Protein AF-A0A8T1IF94-F1 (afdb_monomer_lite)

Sequence (450 aa):
MHVVNEWLVRVGLDAKKDSGRGVLQDPMRNGVLLCALLTQKLKSTPFSYFKSPRTLTEMRENISKAFERLGEHVPPCYLTSSAEQSVLIGDRQIAYGILWHLWQASHALERATQSAESSSVGIHETRRAEAAELGGKLSARVQPSPLQLDIPAIALAGQGKLAIKDDNVTTYQVKLHDSFARRLAWSENDLTGDDDDDDDVFPVPTAPFSSPVYSDDVDIIPTKTHVMHQIGDDLLPTCSWKRDSVDSSSDSIGSSSFNQNIPSRVAIGELSVVTPIADCTDSVEIAEQNRGGDLGVSSTTIKLPAQTQPNAMLSPERVDEVLVWLKRLSLHLKNPSAFHDSNAKLTEFQSGVLLCCIIEKVELMRSIPGITRPTGKQPLSKASALHNITKALNILQQKKTMPLHLLRRATAIYAGNRDVILQLLLQIRKAYGHHLRTPRRPKQHLTSAA

Structure (mmCIF, N/CA/C/O backbone):
data_AF-A0A8T1IF94-F1
#
_entry.id   AF-A0A8T1IF94-F1
#
loop_
_atom_site.group_PDB
_atom_site.id
_atom_site.type_symbol
_atom_site.label_atom_id
_atom_site.label_alt_id
_atom_site.label_comp_id
_atom_site.label_asym_id
_atom_site.label_entity_id
_atom_site.label_seq_id
_atom_site.pdbx_PDB_ins_code
_atom_site.Cartn_x
_atom_site.Cartn_y
_atom_site.Cartn_z
_atom_site.occupancy
_atom_site.B_iso_or_equiv
_atom_site.auth_seq_id
_atom_site.auth_comp_id
_atom_site.auth_asym_id
_atom_site.auth_atom_id
_atom_site.pdbx_PDB_model_num
ATOM 1 N N . MET A 1 1 ? -14.272 7.108 6.315 1.00 80.94 1 MET A N 1
ATOM 2 C CA . MET A 1 1 ? -13.686 8.422 6.671 1.00 80.94 1 MET A CA 1
ATOM 3 C C . MET A 1 1 ? -14.725 9.537 6.749 1.00 80.94 1 MET A C 1
ATOM 5 O O . MET A 1 1 ? -14.672 10.281 7.713 1.00 80.94 1 MET A O 1
ATOM 9 N N . HIS A 1 2 ? -15.673 9.652 5.806 1.00 91.25 2 HIS A N 1
ATOM 10 C CA . HIS A 1 2 ? -16.661 10.748 5.794 1.00 91.25 2 HIS A CA 1
ATOM 11 C C . HIS A 1 2 ? -17.445 10.906 7.112 1.00 91.25 2 HIS A C 1
ATOM 13 O O . HIS A 1 2 ? -17.424 11.983 7.692 1.00 91.25 2 HIS A O 1
ATOM 19 N N . VAL A 1 3 ? -17.993 9.808 7.648 1.00 95.25 3 VAL A N 1
ATOM 20 C CA . VAL A 1 3 ? -18.747 9.795 8.920 1.00 95.25 3 VAL A CA 1
ATOM 21 C C . VAL A 1 3 ? -17.945 10.362 10.099 1.00 95.25 3 VAL A C 1
ATOM 23 O O . VAL A 1 3 ? -18.474 11.130 10.895 1.00 95.25 3 VAL A O 1
ATOM 26 N N . VAL A 1 4 ? -16.655 10.021 10.196 1.00 95.94 4 VAL A N 1
ATOM 27 C CA . VAL A 1 4 ? -15.776 10.520 11.267 1.00 95.94 4 VAL A CA 1
ATOM 28 C C . VAL A 1 4 ? -15.567 12.025 11.125 1.00 95.94 4 VAL A C 1
ATOM 30 O O . VAL A 1 4 ? -15.645 12.739 12.113 1.00 95.94 4 VAL A O 1
ATOM 33 N N . ASN A 1 5 ? -15.359 12.523 9.905 1.00 94.88 5 ASN A N 1
ATOM 34 C CA . ASN A 1 5 ? -15.172 13.955 9.672 1.00 94.88 5 ASN A CA 1
ATOM 35 C C . ASN A 1 5 ? -16.431 14.764 9.989 1.00 94.88 5 ASN A C 1
ATOM 37 O O . ASN A 1 5 ? -16.333 15.808 10.622 1.00 94.88 5 ASN A O 1
ATOM 41 N N . GLU A 1 6 ? -17.611 14.279 9.603 1.00 95.44 6 GLU A N 1
ATOM 42 C CA . GLU A 1 6 ? -18.863 14.932 9.994 1.00 95.44 6 GLU A CA 1
ATOM 43 C C . GLU A 1 6 ? -19.046 14.958 11.510 1.00 95.44 6 GLU A C 1
ATOM 45 O O . GLU A 1 6 ? -19.453 15.973 12.068 1.00 95.44 6 GLU A O 1
ATOM 50 N N . TRP A 1 7 ? -18.745 13.846 12.184 1.00 96.00 7 TRP A N 1
ATOM 51 C CA . TRP A 1 7 ? -18.801 13.783 13.639 1.00 96.00 7 TRP A CA 1
ATOM 52 C C . TRP A 1 7 ? -17.856 14.798 14.281 1.00 96.00 7 TRP A C 1
ATOM 54 O O . TRP A 1 7 ? -18.286 15.562 15.137 1.00 96.00 7 TRP A O 1
ATOM 64 N N . LEU A 1 8 ? -16.605 14.860 13.828 1.00 96.38 8 LEU A N 1
ATOM 65 C CA . LEU A 1 8 ? -15.616 15.827 14.298 1.00 96.38 8 LEU A CA 1
ATOM 66 C C . LEU A 1 8 ? -16.113 17.278 14.161 1.00 96.38 8 LEU A C 1
ATOM 68 O O . LEU A 1 8 ? -16.052 18.040 15.127 1.00 96.38 8 LEU A O 1
ATOM 72 N N . VAL A 1 9 ? -16.720 17.627 13.021 1.00 95.69 9 VAL A N 1
ATOM 73 C CA . VAL A 1 9 ? -17.352 18.941 12.805 1.00 95.69 9 VAL A CA 1
ATOM 74 C C . VAL A 1 9 ? -18.502 19.184 13.789 1.00 95.69 9 VAL A C 1
ATOM 76 O O . VAL A 1 9 ? -18.559 20.249 14.397 1.00 95.69 9 VAL A O 1
ATOM 79 N N . ARG A 1 10 ? -19.381 18.199 14.026 1.00 95.69 10 ARG A N 1
ATOM 80 C CA . ARG A 1 10 ? -20.475 18.313 15.017 1.00 95.69 10 ARG A CA 1
ATOM 81 C C . ARG A 1 10 ? -19.969 18.484 16.451 1.00 95.69 10 ARG A C 1
ATOM 83 O O . ARG A 1 10 ? -20.640 19.104 17.269 1.00 95.69 10 ARG A O 1
ATOM 90 N N . VAL A 1 11 ? -18.801 17.927 16.768 1.00 95.06 11 VAL A N 1
ATOM 91 C CA . VAL A 1 11 ? -18.133 18.102 18.066 1.00 95.06 11 VAL A CA 1
ATOM 92 C C . VAL A 1 11 ? -17.430 19.467 18.172 1.00 95.06 11 VAL A C 1
ATOM 94 O O . VAL A 1 11 ? -17.063 19.871 19.272 1.00 95.06 11 VAL A O 1
ATOM 97 N N . GLY A 1 12 ? -17.297 20.210 17.069 1.00 95.81 12 GLY A N 1
ATOM 98 C CA . GLY A 1 12 ? -16.598 21.496 17.026 1.00 95.81 12 GLY A CA 1
ATOM 99 C C . GLY A 1 12 ? -15.079 21.360 16.901 1.00 95.81 12 GLY A C 1
ATOM 100 O O . GLY A 1 12 ? -14.350 22.295 17.220 1.00 95.81 12 GLY A O 1
ATOM 101 N N . LEU A 1 13 ? -14.590 20.199 16.457 1.00 94.62 13 LEU A N 1
ATOM 102 C CA . LEU A 1 13 ? -13.172 19.914 16.266 1.00 94.62 13 LEU A CA 1
ATOM 103 C C . LEU A 1 13 ? -12.907 19.662 14.782 1.00 94.62 13 LEU A C 1
ATOM 105 O O . LEU A 1 13 ? -12.992 18.532 14.315 1.00 94.62 13 LEU A O 1
ATOM 109 N N . ASP A 1 14 ? -12.596 20.704 14.016 1.00 90.50 14 ASP A N 1
ATOM 110 C CA . ASP A 1 14 ? -12.325 20.549 12.585 1.00 90.50 14 ASP A CA 1
ATOM 111 C C . ASP A 1 14 ? -10.849 20.217 12.319 1.00 90.50 14 ASP A C 1
ATOM 113 O O . ASP A 1 14 ? -9.991 21.095 12.260 1.00 90.50 14 ASP A O 1
ATOM 117 N N . ALA A 1 15 ? -10.552 18.931 12.117 1.00 87.44 15 ALA A N 1
ATOM 118 C CA . ALA A 1 15 ? -9.204 18.470 11.786 1.00 87.44 15 ALA A CA 1
ATOM 119 C C . ALA A 1 15 ? -8.706 18.959 10.409 1.00 87.44 15 ALA A C 1
ATOM 121 O O . ALA A 1 15 ? -7.502 18.933 10.146 1.00 87.44 15 ALA A O 1
ATOM 122 N N . LYS A 1 16 ? -9.604 19.383 9.506 1.00 87.12 16 LYS A N 1
ATOM 123 C CA . LYS A 1 16 ? -9.218 19.811 8.154 1.00 87.12 16 LYS A CA 1
ATOM 124 C C . LYS A 1 16 ? -8.677 21.231 8.118 1.00 87.12 16 LYS A C 1
ATOM 126 O O . LYS A 1 16 ? -7.794 21.494 7.312 1.00 87.12 16 LYS A O 1
ATOM 131 N N . LYS A 1 17 ? -9.162 22.118 8.990 1.00 87.38 17 LYS A N 1
ATOM 132 C CA . LYS A 1 17 ? -8.792 23.543 8.995 1.00 87.38 17 LYS A CA 1
ATOM 133 C C . LYS A 1 17 ? -7.283 23.784 9.130 1.00 87.38 17 LYS A C 1
ATOM 135 O O . LYS A 1 17 ? -6.754 24.756 8.593 1.00 87.38 17 LYS A O 1
ATOM 140 N N . ASP A 1 18 ? -6.605 22.867 9.811 1.00 84.56 18 ASP A N 1
ATOM 141 C CA . ASP A 1 18 ? -5.172 22.940 10.093 1.00 84.56 18 ASP A CA 1
ATOM 142 C C . ASP A 1 18 ? -4.356 21.873 9.342 1.00 84.56 18 ASP A C 1
ATOM 144 O O . ASP A 1 18 ? -3.132 21.802 9.476 1.00 84.56 18 ASP A O 1
ATOM 148 N N . SER A 1 19 ? -5.013 21.063 8.502 1.00 79.69 19 SER A N 1
ATOM 149 C CA . SER A 1 19 ? -4.335 20.116 7.617 1.00 79.69 19 SER A CA 1
ATOM 150 C C . SER A 1 19 ? -3.518 20.896 6.580 1.00 79.69 19 SER A C 1
ATOM 152 O O . SER A 1 19 ? -4.085 21.522 5.694 1.00 79.69 19 SER A O 1
ATOM 154 N N . GLY A 1 20 ? -2.188 20.868 6.697 1.00 83.06 20 GLY A N 1
ATOM 155 C CA . GLY A 1 20 ? -1.264 21.555 5.779 1.00 83.06 20 GLY A CA 1
ATOM 156 C C . GLY A 1 20 ? -0.428 22.669 6.416 1.00 83.06 20 GLY A C 1
ATOM 157 O O . GLY A 1 20 ? 0.526 23.131 5.803 1.00 83.06 20 GLY A O 1
ATOM 158 N N . ARG A 1 21 ? -0.697 23.059 7.671 1.00 85.19 21 ARG A N 1
ATOM 159 C CA . ARG A 1 21 ? 0.065 24.115 8.375 1.00 85.19 21 ARG A CA 1
ATOM 160 C C . ARG A 1 21 ? 1.393 23.649 8.995 1.00 85.19 21 ARG A C 1
ATOM 162 O O . ARG A 1 21 ? 1.954 24.374 9.810 1.00 85.19 21 ARG A O 1
ATOM 169 N N . GLY A 1 22 ? 1.887 22.469 8.618 1.00 90.44 22 GLY A N 1
ATOM 170 C CA . GLY A 1 22 ? 3.085 21.839 9.180 1.00 90.44 22 GLY A CA 1
ATOM 171 C C . GLY A 1 22 ? 2.788 20.731 10.198 1.00 90.44 22 GLY A C 1
ATOM 172 O O . GLY A 1 22 ? 1.661 20.544 10.657 1.00 90.44 22 GLY A O 1
ATOM 173 N N . VAL A 1 23 ? 3.822 19.956 10.538 1.00 91.75 23 VAL A N 1
ATOM 174 C CA . VAL A 1 23 ? 3.713 18.757 11.395 1.00 91.75 23 VAL A CA 1
ATOM 175 C C . VAL A 1 23 ? 3.241 19.080 12.816 1.00 91.75 23 VAL A C 1
ATOM 177 O O . VAL A 1 23 ? 2.489 18.301 13.397 1.00 91.75 23 VAL A O 1
ATOM 180 N N . LEU A 1 24 ? 3.677 20.215 13.375 1.00 93.75 24 LEU A N 1
ATOM 181 C CA . LEU A 1 24 ? 3.336 20.631 14.742 1.00 93.75 24 LEU A CA 1
ATOM 182 C C . LEU A 1 24 ? 1.896 21.160 14.837 1.00 93.75 24 LEU A C 1
ATOM 184 O O . LEU A 1 24 ? 1.267 21.095 15.893 1.00 93.75 24 LEU A O 1
ATOM 188 N N . GLN A 1 25 ? 1.384 21.694 13.730 1.00 95.31 25 GLN A N 1
ATOM 189 C CA . GLN A 1 25 ? 0.086 22.348 13.642 1.00 95.31 25 GLN A CA 1
ATOM 190 C C . GLN A 1 25 ? -1.037 21.365 13.314 1.00 95.31 25 GLN A C 1
ATOM 192 O O . GLN A 1 25 ? -2.172 21.637 13.685 1.00 95.31 25 GLN A O 1
ATOM 197 N N . ASP A 1 26 ? -0.734 20.228 12.680 1.00 95.38 26 ASP A N 1
ATOM 198 C CA . ASP A 1 26 ? -1.716 19.181 12.394 1.00 95.38 26 ASP A CA 1
ATOM 199 C C . ASP A 1 26 ? -2.289 18.598 13.711 1.00 95.38 26 ASP A C 1
ATOM 201 O O . ASP A 1 26 ? -1.576 17.873 14.421 1.00 95.38 26 ASP A O 1
ATOM 205 N N . PRO A 1 27 ? -3.576 18.859 14.040 1.00 96.19 27 PRO A N 1
ATOM 206 C CA . PRO A 1 27 ? -4.199 18.455 15.303 1.00 96.19 27 PRO A CA 1
ATOM 207 C C . PRO A 1 27 ? -4.232 16.939 15.507 1.00 96.19 27 PRO A C 1
ATOM 209 O O . PRO A 1 27 ? -4.343 16.452 16.636 1.00 96.19 27 PRO A O 1
ATOM 212 N N . MET A 1 28 ? -4.175 16.184 14.406 1.00 94.88 28 MET A N 1
ATOM 213 C CA . MET A 1 28 ? -4.120 14.731 14.435 1.00 94.88 28 MET A CA 1
ATOM 214 C C . MET A 1 28 ? -2.735 14.251 14.853 1.00 94.88 28 MET A C 1
ATOM 216 O O . MET A 1 28 ? -2.606 13.398 15.730 1.00 94.88 28 MET A O 1
ATOM 220 N N . ARG A 1 29 ? -1.696 14.803 14.218 1.00 96.19 29 ARG A N 1
ATOM 221 C CA . ARG A 1 29 ? -0.302 14.385 14.418 1.00 96.19 29 ARG A CA 1
ATOM 222 C C . ARG A 1 29 ? 0.264 14.870 15.735 1.00 96.19 29 ARG A C 1
ATOM 224 O O . ARG A 1 29 ? 1.128 14.205 16.289 1.00 96.19 29 ARG A O 1
ATOM 231 N N . ASN A 1 30 ? -0.197 16.013 16.231 1.00 97.12 30 ASN A N 1
ATOM 232 C CA . ASN A 1 30 ? 0.283 16.604 17.478 1.00 97.12 30 ASN A CA 1
ATOM 233 C C . ASN A 1 30 ? -0.449 16.092 18.736 1.00 97.12 30 ASN A C 1
ATOM 235 O O . ASN A 1 30 ? -0.142 16.520 19.851 1.00 97.12 30 ASN A O 1
ATOM 239 N N . GLY A 1 31 ? -1.422 15.190 18.559 1.00 97.31 31 GLY A N 1
ATOM 240 C CA . GLY A 1 31 ? -2.186 14.553 19.632 1.00 97.31 31 GLY A CA 1
ATOM 241 C C . GLY A 1 31 ? -3.250 15.436 20.294 1.00 97.31 31 GLY A C 1
ATOM 242 O O . GLY A 1 31 ? -4.038 14.922 21.086 1.00 97.31 31 GLY A O 1
ATOM 243 N N . VAL A 1 32 ? -3.334 16.731 19.963 1.00 97.62 32 VAL A N 1
ATOM 244 C CA . VAL A 1 32 ? -4.288 17.676 20.575 1.00 97.62 32 VAL A CA 1
ATOM 245 C C . VAL A 1 32 ? -5.725 17.231 20.341 1.00 97.62 32 VAL A C 1
ATOM 247 O O . VAL A 1 32 ? -6.532 17.251 21.272 1.00 97.62 32 VAL A O 1
ATOM 250 N N . LEU A 1 33 ? -6.043 16.778 19.124 1.00 97.25 33 LEU A N 1
ATOM 251 C CA . LEU A 1 33 ? -7.385 16.315 18.790 1.00 97.25 33 LEU A CA 1
ATOM 252 C C . LEU A 1 33 ? -7.801 15.105 19.636 1.00 97.25 33 LEU A C 1
ATOM 254 O O . LEU A 1 33 ? -8.919 15.070 20.149 1.00 97.25 33 LEU A O 1
ATOM 258 N N . LEU A 1 34 ? -6.905 14.127 19.805 1.00 97.50 34 LEU A N 1
ATOM 259 C CA . LEU A 1 34 ? -7.182 12.924 20.594 1.00 97.50 34 LEU A CA 1
ATOM 260 C C . LEU A 1 34 ? -7.423 13.280 22.065 1.00 97.50 34 LEU A C 1
ATOM 262 O O . LEU A 1 34 ? -8.418 12.846 22.647 1.00 97.50 34 LEU A O 1
ATOM 266 N N . CYS A 1 35 ? -6.568 14.124 22.647 1.00 97.88 35 CYS A N 1
ATOM 267 C CA . CYS A 1 35 ? -6.726 14.590 24.024 1.00 97.88 35 CYS A CA 1
ATOM 268 C C . CYS A 1 35 ? -8.034 15.370 24.233 1.00 97.88 35 CYS A C 1
ATOM 270 O O . CYS A 1 35 ? -8.733 15.162 25.231 1.00 97.88 35 CYS A O 1
ATOM 272 N N . ALA A 1 36 ? -8.390 16.243 23.285 1.00 97.06 36 ALA A N 1
ATOM 273 C CA . ALA A 1 36 ? -9.628 17.012 23.326 1.00 97.06 36 ALA A CA 1
ATOM 274 C C . ALA A 1 36 ? -10.864 16.103 23.269 1.00 97.06 36 ALA A C 1
ATOM 276 O O . ALA A 1 36 ? -11.764 16.259 24.093 1.00 97.06 36 ALA A O 1
ATOM 277 N N . LEU A 1 37 ? -10.888 15.116 22.368 1.00 96.88 37 LEU A N 1
ATOM 278 C CA . LEU A 1 37 ? -11.991 14.156 22.251 1.00 96.88 37 LEU A CA 1
ATOM 279 C C . LEU A 1 37 ? -12.182 13.324 23.522 1.00 96.88 37 LEU A C 1
ATOM 281 O O . LEU A 1 37 ? -13.312 13.181 23.997 1.00 96.88 37 LEU A O 1
ATOM 285 N N . LEU A 1 38 ? -11.090 12.810 24.094 1.00 96.50 38 LEU A N 1
ATOM 286 C CA . LEU A 1 38 ? -11.125 12.028 25.333 1.00 96.50 38 LEU A CA 1
ATOM 287 C C . LEU A 1 38 ? -11.689 12.845 26.501 1.00 96.50 38 LEU A C 1
ATOM 289 O O . LEU A 1 38 ? -12.578 12.388 27.219 1.00 96.50 38 LEU A O 1
ATOM 293 N N . THR A 1 39 ? -11.226 14.088 26.639 1.00 95.12 39 THR A N 1
ATOM 294 C CA . THR A 1 39 ? -11.650 14.976 27.728 1.00 95.12 39 THR A CA 1
ATOM 295 C C . THR A 1 39 ? -13.092 15.464 27.546 1.00 95.12 39 THR A C 1
ATOM 297 O O . THR A 1 39 ? -13.849 15.517 28.511 1.00 95.12 39 THR A O 1
ATOM 300 N N . GLN A 1 40 ? -13.498 15.826 26.323 1.00 94.50 40 GLN A N 1
ATOM 301 C CA . GLN A 1 40 ? -14.798 16.463 26.073 1.00 94.50 40 GLN A CA 1
ATOM 302 C C . GLN A 1 40 ? -15.945 15.472 25.858 1.00 94.50 40 GLN A C 1
ATOM 304 O O . GLN A 1 40 ? -17.067 15.746 26.281 1.00 94.50 40 GLN A O 1
ATOM 309 N N . LYS A 1 41 ? -15.709 14.356 25.155 1.00 93.00 41 LYS A N 1
ATOM 310 C CA . LYS A 1 41 ? -16.795 13.481 24.674 1.00 93.00 41 LYS A CA 1
ATOM 311 C C . LYS A 1 41 ? -16.879 12.148 25.385 1.00 93.00 41 LYS A C 1
ATOM 313 O O . LYS A 1 41 ? -17.983 11.676 25.632 1.00 93.00 41 LYS A O 1
ATOM 318 N N . LEU A 1 42 ? -15.744 11.565 25.747 1.00 91.06 42 LEU A N 1
ATOM 319 C CA . LEU A 1 42 ? -15.718 10.261 26.411 1.00 91.06 42 LEU A CA 1
ATOM 320 C C . LEU A 1 42 ? -15.774 10.372 27.937 1.00 91.06 42 LEU A C 1
ATOM 322 O O . LEU A 1 42 ? -15.840 9.353 28.615 1.00 91.06 42 LEU A O 1
ATOM 326 N N . LYS A 1 43 ? -15.805 11.602 28.475 1.00 88.69 43 LYS A N 1
ATOM 327 C CA . LYS A 1 43 ? -15.821 11.889 29.919 1.00 88.69 43 LYS A CA 1
ATOM 328 C C . LYS A 1 43 ? -14.691 11.165 30.666 1.00 88.69 43 LYS A C 1
ATOM 330 O O . LYS A 1 43 ? -14.843 10.828 31.839 1.00 88.69 43 LYS A O 1
ATOM 335 N N . SER A 1 44 ? -13.562 10.925 29.994 1.00 90.00 44 SER A N 1
ATOM 336 C CA . SER A 1 44 ? -12.373 10.384 30.645 1.00 90.00 44 SER A CA 1
ATOM 337 C C . SER A 1 44 ? -11.928 11.334 31.758 1.00 90.00 44 SER A C 1
ATOM 339 O O . SER A 1 44 ? -12.190 12.539 31.703 1.00 90.00 44 SER A O 1
ATOM 341 N N . THR A 1 45 ? -11.238 10.803 32.769 1.00 92.50 45 THR A N 1
ATOM 342 C CA . THR A 1 45 ? -10.708 11.623 33.866 1.00 92.50 45 THR A CA 1
ATOM 343 C C . THR A 1 45 ? -9.886 12.786 33.297 1.00 92.50 45 THR A C 1
ATOM 345 O O . THR A 1 45 ? -8.959 12.533 32.516 1.00 92.50 45 THR A O 1
ATOM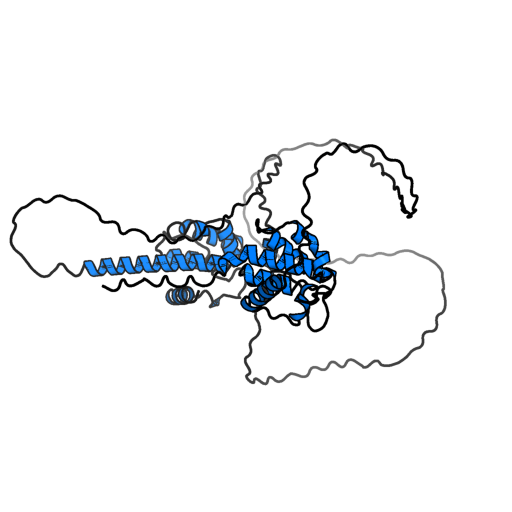 348 N N . PRO A 1 46 ? -10.210 14.051 33.634 1.00 94.12 46 PRO A N 1
ATOM 349 C CA . PRO A 1 46 ? -9.518 15.205 33.074 1.00 94.12 46 PRO A CA 1
ATOM 350 C C . PRO A 1 46 ? -8.006 15.086 33.257 1.00 94.12 46 PRO A C 1
ATOM 352 O O . PRO A 1 46 ? -7.528 14.695 34.323 1.00 94.12 46 PRO A O 1
ATOM 355 N N . PHE A 1 47 ? -7.246 15.412 32.215 1.00 96.06 47 PHE A N 1
ATOM 356 C CA . PHE A 1 47 ? -5.789 15.381 32.257 1.00 96.06 47 PHE A CA 1
ATOM 357 C C . PHE A 1 47 ? -5.192 16.579 31.524 1.00 96.06 47 PHE A C 1
ATOM 359 O O . PHE A 1 47 ? -5.804 17.155 30.624 1.00 96.06 47 PHE A O 1
ATOM 366 N N . SER A 1 48 ? -3.990 16.968 31.945 1.00 97.31 48 SER A N 1
ATOM 367 C CA . SER A 1 48 ? -3.267 18.089 31.351 1.00 97.31 48 SER A CA 1
ATOM 368 C C . SER A 1 48 ? -2.522 17.650 30.092 1.00 97.31 48 SER A C 1
ATOM 370 O O . SER A 1 48 ? -1.788 16.656 30.106 1.00 97.31 48 SER A O 1
ATOM 372 N N . TYR A 1 49 ? -2.688 18.418 29.020 1.00 98.19 49 TYR A N 1
ATOM 373 C CA . TYR A 1 49 ? -2.008 18.240 27.742 1.00 98.19 49 TYR A CA 1
ATOM 374 C C . TYR A 1 49 ? -1.705 19.610 27.119 1.00 98.19 49 TYR A C 1
ATOM 376 O O . TYR A 1 49 ? -2.341 20.618 27.442 1.00 98.19 49 TYR A O 1
ATOM 384 N N . PHE A 1 50 ? -0.735 19.656 26.211 1.00 98.31 50 PHE A N 1
ATOM 385 C CA . PHE A 1 50 ? -0.336 20.883 25.531 1.00 98.31 50 PHE A CA 1
ATOM 386 C C . PHE A 1 50 ? -1.329 21.193 24.415 1.00 98.31 50 PHE A C 1
ATOM 388 O O . PHE A 1 50 ? -1.379 20.474 23.425 1.00 98.31 50 PHE A O 1
ATOM 395 N N . LYS 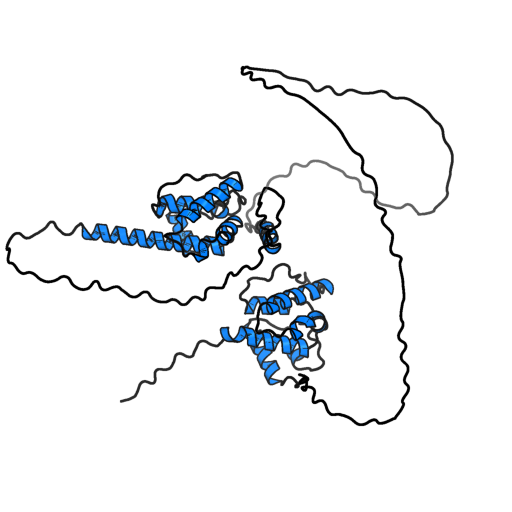A 1 51 ? -2.112 22.269 24.541 1.00 97.12 51 LYS A N 1
ATOM 396 C CA . LYS A 1 51 ? -3.081 22.685 23.503 1.00 97.12 51 LYS A CA 1
ATOM 397 C C . LYS A 1 51 ? -2.420 23.222 22.230 1.00 97.12 51 LYS A C 1
ATOM 399 O O . LYS A 1 51 ? -3.034 23.219 21.169 1.00 97.12 51 LYS A O 1
ATOM 404 N N . SER A 1 52 ? -1.185 23.701 22.345 1.00 96.62 52 SER A N 1
ATOM 405 C CA . SER A 1 52 ? -0.403 24.262 21.241 1.00 96.62 52 SER A CA 1
ATOM 406 C C . SER A 1 52 ? 1.048 23.793 21.368 1.00 96.62 52 SER A C 1
ATOM 408 O O . SER A 1 52 ? 1.901 24.582 21.780 1.00 96.62 52 SER A O 1
ATOM 410 N N . PRO A 1 53 ? 1.322 22.501 21.108 1.00 97.44 53 PRO A N 1
ATOM 411 C CA . PRO A 1 53 ? 2.666 21.951 21.227 1.00 97.44 53 PRO A CA 1
ATOM 412 C C . PRO A 1 53 ? 3.596 22.643 20.225 1.00 97.44 53 PRO A C 1
ATOM 414 O O . PRO A 1 53 ? 3.282 22.772 19.042 1.00 97.44 53 PRO A O 1
ATOM 417 N N . ARG A 1 54 ? 4.738 23.115 20.716 1.00 96.75 54 ARG A N 1
ATOM 418 C CA . ARG A 1 54 ? 5.777 23.809 19.945 1.00 96.75 54 ARG A CA 1
ATOM 419 C C . ARG A 1 54 ? 6.971 22.910 19.659 1.00 96.75 54 ARG A C 1
ATOM 421 O O . ARG A 1 54 ? 7.799 23.244 18.817 1.00 96.75 54 ARG A O 1
ATOM 428 N N . THR A 1 55 ? 7.067 21.780 20.353 1.00 97.44 55 THR A N 1
ATOM 429 C CA . THR A 1 55 ? 8.165 20.824 20.209 1.00 97.44 55 THR A CA 1
ATOM 430 C C . THR A 1 55 ? 7.653 19.415 19.907 1.00 97.44 55 THR A C 1
ATOM 432 O O . THR A 1 55 ? 6.548 19.031 20.293 1.00 97.44 55 THR A O 1
ATOM 435 N N . LEU A 1 56 ? 8.487 18.600 19.249 1.00 96.56 56 LEU A N 1
ATOM 436 C CA . LEU A 1 56 ? 8.187 17.181 19.008 1.00 96.56 56 LEU A CA 1
ATOM 437 C C . LEU A 1 56 ? 8.027 16.385 20.313 1.00 96.56 56 LEU A C 1
ATOM 439 O O . LEU A 1 56 ? 7.285 15.404 20.346 1.00 96.56 56 LEU A O 1
ATOM 443 N N . THR A 1 57 ? 8.707 16.803 21.383 1.00 97.81 57 THR A N 1
ATOM 444 C CA . THR A 1 57 ? 8.593 16.188 22.710 1.00 97.81 57 THR A CA 1
ATOM 445 C C . THR A 1 57 ? 7.195 16.392 23.289 1.00 97.81 57 THR A C 1
ATOM 447 O O . THR A 1 57 ? 6.573 15.419 23.703 1.00 97.81 57 THR A O 1
ATOM 450 N N . GLU A 1 58 ? 6.659 17.615 23.232 1.00 98.19 58 GLU A N 1
ATOM 451 C CA . GLU A 1 58 ? 5.295 17.925 23.694 1.00 98.19 58 GLU A CA 1
ATOM 452 C C . GLU A 1 58 ? 4.227 17.190 22.869 1.00 98.19 58 GLU A C 1
ATOM 454 O O . GLU A 1 58 ? 3.254 16.686 23.427 1.00 98.19 58 GLU A O 1
ATOM 459 N N . MET A 1 59 ? 4.414 17.071 21.547 1.00 97.88 59 MET A N 1
ATOM 460 C CA . MET A 1 59 ? 3.523 16.264 20.699 1.00 97.88 59 MET A CA 1
ATOM 461 C C . MET A 1 59 ? 3.516 14.797 21.122 1.00 97.88 59 MET A C 1
ATOM 463 O O . MET A 1 59 ? 2.455 14.190 21.251 1.00 97.88 59 MET A O 1
ATOM 467 N N . ARG A 1 60 ? 4.704 14.215 21.329 1.00 97.94 60 ARG A N 1
ATOM 468 C CA . ARG A 1 60 ? 4.830 12.825 21.767 1.00 97.94 60 ARG A CA 1
ATOM 469 C C . ARG A 1 60 ? 4.162 12.631 23.124 1.00 97.94 60 ARG A C 1
ATOM 471 O O . ARG A 1 60 ? 3.426 11.667 23.284 1.00 97.94 60 ARG A O 1
ATOM 478 N N . GLU A 1 61 ? 4.361 13.559 24.056 1.00 98.31 61 GLU A N 1
ATOM 479 C CA . GLU A 1 61 ? 3.719 13.512 25.369 1.00 98.31 61 GLU A CA 1
ATOM 480 C C . GLU A 1 61 ? 2.189 13.566 25.261 1.00 98.31 61 GLU A C 1
ATOM 482 O O . GLU A 1 61 ? 1.507 12.772 25.906 1.00 98.31 61 GLU A O 1
ATOM 487 N N . ASN A 1 62 ? 1.637 14.434 24.406 1.00 98.38 62 ASN A N 1
ATOM 488 C CA . ASN A 1 62 ? 0.200 14.463 24.127 1.00 98.38 62 ASN A CA 1
ATOM 489 C C . ASN A 1 62 ? -0.310 13.112 23.601 1.00 98.38 62 ASN A C 1
ATOM 491 O O . ASN A 1 62 ? -1.310 12.601 24.102 1.00 98.38 62 ASN A O 1
ATOM 495 N N . ILE A 1 63 ? 0.368 12.526 22.606 1.00 98.00 63 ILE A N 1
ATOM 496 C CA . ILE A 1 63 ? -0.036 11.240 22.016 1.00 98.00 63 ILE A CA 1
ATOM 497 C C . ILE A 1 63 ? 0.032 10.125 23.059 1.00 98.00 63 ILE A C 1
ATOM 499 O O . ILE A 1 63 ? -0.945 9.399 23.214 1.00 98.00 63 ILE A O 1
ATOM 503 N N . SER A 1 64 ? 1.134 10.001 23.801 1.00 97.62 64 SER A N 1
ATOM 504 C CA . SER A 1 64 ? 1.278 8.945 24.807 1.00 97.62 64 SER A CA 1
ATOM 505 C C . SER A 1 64 ? 0.232 9.088 25.921 1.00 97.62 64 SER A C 1
ATOM 507 O O . SER A 1 64 ? -0.443 8.113 26.243 1.00 97.62 64 SER A O 1
ATOM 509 N N . LYS A 1 65 ? -0.026 10.312 26.413 1.00 97.62 65 LYS A N 1
ATOM 510 C CA . LYS A 1 65 ? -1.119 10.579 27.370 1.00 97.62 65 LYS A CA 1
ATOM 511 C C . LYS A 1 65 ? -2.491 10.201 26.820 1.00 97.62 65 LYS A C 1
ATOM 513 O O . LYS A 1 65 ? -3.319 9.669 27.555 1.00 97.62 65 LYS A O 1
ATOM 518 N N . ALA A 1 66 ? -2.755 10.468 25.540 1.00 97.62 66 ALA A N 1
ATOM 519 C CA . ALA A 1 66 ? -3.993 10.028 24.910 1.00 97.62 66 ALA A CA 1
ATOM 520 C C . ALA A 1 66 ? -4.076 8.493 24.882 1.00 97.62 66 ALA A C 1
ATOM 522 O O . ALA A 1 66 ? -5.092 7.934 25.288 1.00 97.62 66 ALA A O 1
ATOM 523 N N . PHE A 1 67 ? -3.009 7.805 24.465 1.00 97.12 67 PHE A N 1
ATOM 524 C CA . PHE A 1 67 ? -2.969 6.344 24.332 1.00 97.12 67 PHE A CA 1
ATOM 525 C C . PHE A 1 67 ? -3.156 5.600 25.654 1.00 97.12 67 PHE A C 1
ATOM 527 O O . PHE A 1 67 ? -3.881 4.605 25.680 1.00 97.12 67 PHE A O 1
ATOM 534 N N . GLU A 1 68 ? -2.625 6.124 26.759 1.00 96.00 68 GLU A N 1
ATOM 535 C CA . GLU A 1 68 ? -2.884 5.598 28.107 1.00 96.00 68 GLU A CA 1
ATOM 536 C C . GLU A 1 68 ? -4.381 5.567 28.458 1.00 96.00 68 GLU A C 1
ATOM 538 O O . GLU A 1 68 ? -4.823 4.731 29.243 1.00 96.00 68 GLU A O 1
ATOM 543 N N . ARG A 1 69 ? -5.182 6.462 27.865 1.00 96.19 69 ARG A N 1
ATOM 544 C CA . ARG A 1 69 ? -6.626 6.589 28.118 1.00 96.19 69 ARG A CA 1
ATOM 545 C C . ARG A 1 69 ? -7.500 5.952 27.041 1.00 96.19 69 ARG A C 1
ATOM 547 O O . ARG A 1 69 ? -8.690 5.763 27.268 1.00 96.19 69 ARG A O 1
ATOM 554 N N . LEU A 1 70 ? -6.936 5.588 25.887 1.00 95.81 70 LEU A N 1
ATOM 555 C CA . LEU A 1 70 ? -7.675 4.916 24.810 1.00 95.81 70 LEU A CA 1
ATOM 556 C C . LEU A 1 70 ? -8.020 3.454 25.141 1.00 95.81 70 LEU A C 1
ATOM 558 O O . LEU A 1 70 ? -8.894 2.888 24.482 1.00 95.81 70 LEU A O 1
ATOM 562 N N . GLY A 1 71 ? -7.366 2.864 26.150 1.00 91.56 71 GLY A N 1
ATOM 563 C CA . GLY A 1 71 ? -7.475 1.451 26.537 1.00 91.56 71 GLY A CA 1
ATOM 564 C C . GLY A 1 71 ? -8.895 0.899 26.653 1.00 91.56 71 GLY A C 1
ATOM 565 O O . GLY A 1 71 ? -9.146 -0.236 26.259 1.00 91.56 71 GLY A O 1
ATOM 566 N N . GLU A 1 72 ? -9.834 1.704 27.146 1.00 87.88 72 GLU A N 1
ATOM 567 C CA . GLU A 1 72 ? -11.222 1.280 27.368 1.00 87.88 72 GLU A CA 1
ATOM 568 C C . GLU A 1 72 ? -12.100 1.365 26.110 1.00 87.88 72 GLU A C 1
ATOM 570 O O . GLU A 1 72 ? -13.181 0.778 26.059 1.00 87.88 72 GLU A O 1
ATOM 575 N N . HIS A 1 73 ? -11.663 2.102 25.087 1.00 93.38 73 HIS A N 1
ATOM 576 C CA . HIS A 1 73 ? -12.502 2.481 23.946 1.00 93.38 73 HIS A CA 1
ATOM 577 C C . HIS A 1 73 ? -11.997 1.951 22.604 1.00 93.38 73 HIS A C 1
ATOM 579 O O . HIS A 1 73 ? -12.760 1.906 21.638 1.00 93.38 73 HIS A O 1
ATOM 585 N N . VAL A 1 74 ? -10.722 1.567 22.519 1.00 95.75 74 VAL A N 1
ATOM 586 C CA . VAL A 1 74 ? -10.064 1.200 21.262 1.00 95.75 74 VAL A CA 1
ATOM 587 C C . VAL A 1 74 ? -9.466 -0.208 21.363 1.00 95.75 74 VAL A C 1
ATOM 589 O O . VAL A 1 74 ? -8.875 -0.548 22.387 1.00 95.75 74 VAL A O 1
ATOM 592 N N . PRO A 1 75 ? -9.572 -1.048 20.315 1.00 96.94 75 PRO A N 1
ATOM 593 C CA . PRO A 1 75 ? -8.978 -2.380 20.326 1.00 96.94 75 PRO A CA 1
ATOM 594 C C . PRO A 1 75 ? -7.455 -2.371 20.562 1.00 96.94 75 PRO A C 1
ATOM 596 O O . PRO A 1 75 ? -6.761 -1.512 20.008 1.00 96.94 75 PRO A O 1
ATOM 599 N N . PRO A 1 76 ? -6.895 -3.383 21.261 1.00 95.69 76 PRO A N 1
ATOM 600 C CA . PRO A 1 76 ? -5.465 -3.447 21.584 1.00 95.69 76 PRO A CA 1
ATOM 601 C C . PRO A 1 76 ? -4.509 -3.372 20.386 1.00 95.69 76 PRO A C 1
ATOM 603 O O . PRO A 1 76 ? -3.371 -2.936 20.534 1.00 95.69 76 PRO A O 1
ATOM 606 N N . CYS A 1 77 ? -4.948 -3.755 19.181 1.00 93.56 77 CYS A N 1
ATOM 607 C CA . CYS A 1 77 ? -4.120 -3.665 17.974 1.00 93.56 77 CYS A CA 1
ATOM 608 C C . CYS A 1 77 ? -3.738 -2.221 17.599 1.00 93.56 77 CYS A C 1
ATOM 610 O O . CYS A 1 77 ? -2.714 -2.017 16.947 1.00 93.56 77 CYS A O 1
ATOM 612 N N . TYR A 1 78 ? -4.509 -1.227 18.049 1.00 96.56 78 TYR A N 1
ATOM 613 C CA . TYR A 1 78 ? -4.212 0.195 17.869 1.00 96.56 78 TYR A CA 1
ATOM 614 C C . TYR A 1 78 ? -3.459 0.816 19.049 1.00 96.56 78 TYR A C 1
ATOM 616 O O . TYR A 1 78 ? -3.058 1.968 18.950 1.00 96.56 78 TYR A O 1
ATOM 624 N N . LEU A 1 79 ? -3.233 0.079 20.140 1.00 96.25 79 LEU A N 1
ATOM 625 C CA . LEU A 1 79 ? -2.620 0.577 21.381 1.00 96.25 79 LEU A CA 1
ATOM 626 C C . LEU A 1 79 ? -1.161 0.132 21.528 1.00 96.25 79 LEU A C 1
ATOM 628 O O . LEU A 1 79 ? -0.670 -0.138 22.619 1.00 96.25 79 LEU A O 1
ATOM 632 N N . THR A 1 80 ? -0.469 -0.008 20.402 1.00 96.69 80 THR A N 1
ATOM 633 C CA . THR A 1 80 ? 0.943 -0.396 20.382 1.00 96.69 80 THR A CA 1
ATOM 634 C C . THR A 1 80 ? 1.826 0.842 20.266 1.00 96.69 80 THR A C 1
ATOM 636 O O . THR A 1 80 ? 1.448 1.816 19.616 1.00 96.69 80 THR A O 1
ATOM 639 N N . SER A 1 81 ? 3.060 0.782 20.772 1.00 96.69 81 SER A N 1
ATOM 640 C CA . SER A 1 81 ? 4.039 1.866 20.575 1.00 96.69 81 SER A CA 1
ATOM 641 C C . SER A 1 81 ? 4.307 2.153 19.088 1.00 96.69 81 SER A C 1
ATOM 643 O O . SER A 1 81 ? 4.634 3.272 18.703 1.00 96.69 81 SER A O 1
ATOM 645 N N . SER A 1 82 ? 4.123 1.150 18.218 1.00 96.06 82 SER A N 1
ATOM 646 C CA . SER A 1 82 ? 4.186 1.339 16.764 1.00 96.06 82 SER A CA 1
ATOM 647 C C . SER A 1 82 ? 3.025 2.186 16.239 1.00 96.06 82 SER A C 1
ATOM 649 O O . SER A 1 82 ? 3.218 2.955 15.297 1.00 96.06 82 SER A O 1
ATOM 651 N N . ALA A 1 83 ? 1.826 2.046 16.806 1.00 96.81 83 ALA A N 1
ATOM 652 C CA . ALA A 1 83 ? 0.665 2.845 16.435 1.00 96.81 83 ALA A CA 1
ATOM 653 C C . ALA A 1 83 ? 0.810 4.296 16.919 1.00 96.81 83 ALA A C 1
ATOM 655 O O . ALA A 1 83 ? 0.576 5.197 16.118 1.00 96.81 83 ALA A O 1
ATOM 656 N N . GLU A 1 84 ? 1.301 4.530 18.145 1.00 96.94 84 GLU A N 1
ATOM 657 C CA . GLU A 1 84 ? 1.653 5.879 18.640 1.00 96.94 84 GLU A CA 1
ATOM 658 C C . GLU A 1 84 ? 2.585 6.596 17.664 1.00 96.94 84 GLU A C 1
ATOM 660 O O . GLU A 1 84 ? 2.319 7.702 17.189 1.00 96.94 84 GLU A O 1
ATOM 665 N N . GLN A 1 85 ? 3.663 5.909 17.292 1.00 96.94 85 GLN A N 1
ATOM 666 C CA . GLN A 1 85 ? 4.642 6.441 16.367 1.00 96.94 85 GLN A CA 1
ATOM 667 C C . GLN A 1 85 ? 4.043 6.658 14.962 1.00 96.94 85 GLN A C 1
ATOM 669 O O . GLN A 1 85 ? 4.409 7.616 14.282 1.00 96.94 85 GLN A O 1
ATOM 674 N N . SER A 1 86 ? 3.104 5.814 14.525 1.00 96.69 86 SER A N 1
ATOM 675 C CA . SER A 1 86 ? 2.407 5.975 13.239 1.00 96.69 86 SER A CA 1
ATOM 676 C C . SER A 1 86 ? 1.500 7.209 13.227 1.00 96.69 86 SER A C 1
ATOM 678 O O . SER A 1 86 ? 1.463 7.920 12.223 1.00 96.69 86 SER A O 1
ATOM 680 N N . VAL A 1 87 ? 0.833 7.519 14.344 1.00 97.44 87 VAL A N 1
ATOM 681 C CA . VAL A 1 87 ? 0.059 8.762 14.502 1.00 97.44 87 VAL A CA 1
ATOM 682 C C . VAL A 1 87 ? 0.976 9.984 14.401 1.00 97.44 87 VAL A C 1
ATOM 684 O O . VAL A 1 87 ? 0.666 10.905 13.650 1.00 97.44 87 VAL A O 1
ATOM 687 N N . LEU A 1 88 ? 2.149 9.958 15.045 1.00 96.56 88 LEU A N 1
ATOM 688 C CA . LEU A 1 88 ? 3.128 11.054 14.987 1.00 96.56 88 LEU A CA 1
ATOM 689 C C . LEU A 1 88 ? 3.638 11.332 13.552 1.00 96.56 88 LEU A C 1
ATOM 691 O O . LEU A 1 88 ? 3.814 12.486 13.145 1.00 96.56 88 LEU A O 1
ATOM 695 N N . ILE A 1 89 ? 3.840 10.283 12.746 1.00 95.94 89 ILE A N 1
ATOM 696 C CA . ILE A 1 89 ? 4.200 10.415 11.317 1.00 95.94 89 ILE A CA 1
ATOM 697 C C . ILE A 1 89 ? 3.040 10.973 10.482 1.00 95.94 89 ILE A C 1
ATOM 699 O O . ILE A 1 89 ? 3.270 11.516 9.406 1.00 95.94 89 ILE A O 1
ATOM 703 N N . GLY A 1 90 ? 1.799 10.844 10.952 1.00 95.19 90 GLY A N 1
ATOM 704 C CA . GLY A 1 90 ? 0.610 11.174 10.171 1.00 95.19 90 GLY A CA 1
ATOM 705 C C . GLY A 1 90 ? 0.115 10.025 9.296 1.00 95.19 90 GLY A C 1
ATOM 706 O O . GLY A 1 90 ? -0.439 10.265 8.222 1.00 95.19 90 GLY A O 1
ATOM 707 N N . ASP A 1 91 ? 0.285 8.772 9.733 1.00 95.69 91 ASP A N 1
ATOM 708 C CA . ASP A 1 91 ? -0.379 7.640 9.087 1.00 95.69 91 ASP A CA 1
ATOM 709 C C . ASP A 1 91 ? -1.900 7.759 9.257 1.00 95.69 91 ASP A C 1
ATOM 711 O O . ASP A 1 91 ? -2.486 7.435 10.297 1.00 95.69 91 ASP A O 1
ATOM 715 N N . ARG A 1 92 ? -2.551 8.220 8.185 1.00 94.06 92 ARG A N 1
ATOM 716 C CA . ARG A 1 92 ? -3.995 8.447 8.147 1.00 94.06 92 ARG A CA 1
ATOM 717 C C . ARG A 1 92 ? -4.792 7.173 8.422 1.00 94.06 92 ARG A C 1
ATOM 719 O O . ARG A 1 92 ? -5.886 7.279 8.961 1.00 94.06 92 ARG A O 1
ATOM 726 N N . GLN A 1 93 ? -4.308 5.985 8.058 1.00 95.38 93 GLN A N 1
ATOM 727 C CA . GLN A 1 93 ? -5.081 4.756 8.273 1.00 95.38 93 GLN A CA 1
ATOM 728 C C . GLN A 1 93 ? -5.191 4.431 9.761 1.00 95.38 93 GLN A C 1
ATOM 730 O O . GLN A 1 93 ? -6.288 4.162 10.251 1.00 95.38 93 GLN A O 1
ATOM 735 N N . ILE A 1 94 ? -4.071 4.515 10.481 1.00 97.38 94 ILE A N 1
ATOM 736 C CA . ILE A 1 94 ? -4.031 4.280 11.927 1.00 97.38 94 ILE A CA 1
ATOM 737 C C . ILE A 1 94 ? -4.806 5.372 12.665 1.00 97.38 94 ILE A C 1
ATOM 739 O O . ILE A 1 94 ? -5.691 5.054 13.459 1.00 97.38 94 ILE A O 1
ATOM 743 N N . ALA A 1 95 ? -4.548 6.644 12.347 1.00 96.94 95 ALA A N 1
ATOM 744 C CA . ALA A 1 95 ? -5.216 7.768 12.995 1.00 96.94 95 ALA A CA 1
ATOM 745 C C . ALA A 1 95 ? -6.746 7.708 12.828 1.00 96.94 95 ALA A C 1
ATOM 747 O O . ALA A 1 95 ? -7.481 7.757 13.812 1.00 96.94 95 ALA A O 1
ATOM 748 N N . TYR A 1 96 ? -7.249 7.512 11.603 1.00 96.69 96 TYR A N 1
ATOM 749 C CA . TYR A 1 96 ? -8.694 7.402 11.376 1.00 96.69 96 TYR A CA 1
ATOM 750 C C . TYR A 1 96 ? -9.302 6.113 11.937 1.00 96.69 96 TYR A C 1
ATOM 752 O O . TYR A 1 96 ? -10.484 6.121 12.277 1.00 96.69 96 TYR A O 1
ATOM 760 N N . GLY A 1 97 ? -8.535 5.024 12.045 1.00 97.50 97 GLY A N 1
ATOM 761 C CA . GLY A 1 97 ? -8.976 3.807 12.730 1.00 97.50 97 GLY A CA 1
ATOM 762 C C . GLY A 1 97 ? -9.264 4.067 14.209 1.00 97.50 97 GLY A C 1
ATOM 763 O O . GLY A 1 97 ? -10.348 3.742 14.691 1.00 97.50 97 GLY A O 1
ATOM 764 N N . ILE A 1 98 ? -8.344 4.750 14.898 1.00 97.88 98 ILE A N 1
ATOM 765 C CA . ILE A 1 98 ? -8.517 5.171 16.297 1.00 97.88 98 ILE A CA 1
ATOM 766 C C . ILE A 1 98 ? -9.748 6.077 16.438 1.00 97.88 98 ILE A C 1
ATOM 768 O O . ILE A 1 98 ? -10.629 5.798 17.250 1.00 97.88 98 ILE A O 1
ATOM 772 N N . LEU A 1 99 ? -9.862 7.122 15.610 1.00 97.44 99 LEU A N 1
ATOM 773 C CA . LEU A 1 99 ? -11.009 8.040 15.656 1.00 97.44 99 LEU A CA 1
ATOM 774 C C . LEU A 1 99 ? -12.343 7.345 15.397 1.00 97.44 99 LEU A C 1
ATOM 776 O O . LEU A 1 99 ? -13.350 7.720 15.988 1.00 97.44 99 LEU A O 1
ATOM 780 N N . TRP A 1 100 ? -12.372 6.353 14.507 1.00 97.62 100 TRP A N 1
ATOM 781 C CA . TRP A 1 100 ? -13.589 5.603 14.224 1.00 97.62 100 TRP A CA 1
ATOM 782 C C . TRP A 1 100 ? -14.071 4.832 15.454 1.00 97.62 100 TRP A C 1
ATOM 784 O O . TRP A 1 100 ? -15.262 4.859 15.757 1.00 97.62 100 TRP A O 1
ATOM 794 N N . HIS A 1 101 ? -13.162 4.215 16.212 1.00 97.69 101 HIS A N 1
ATOM 795 C CA . HIS A 1 101 ? -13.516 3.558 17.470 1.00 97.69 101 HIS A CA 1
ATOM 796 C C . HIS A 1 101 ? -13.964 4.553 18.547 1.00 97.69 101 HIS A C 1
ATOM 798 O O . HIS A 1 101 ? -14.951 4.300 19.237 1.00 97.69 101 HIS A O 1
ATOM 804 N N . LEU A 1 102 ? -13.323 5.722 18.641 1.00 97.19 102 LEU A N 1
ATOM 805 C CA . LEU A 1 102 ? -13.769 6.780 19.557 1.00 97.19 102 LEU A CA 1
ATOM 806 C C . LEU A 1 102 ? -15.161 7.306 19.200 1.00 97.19 102 LEU A C 1
ATOM 808 O O . LEU A 1 102 ? -15.994 7.504 20.086 1.00 97.19 102 LEU A O 1
ATOM 812 N N . TRP A 1 103 ? -15.443 7.472 17.908 1.00 97.12 103 TRP A N 1
ATOM 813 C CA . TRP A 1 103 ? -16.771 7.819 17.413 1.00 97.12 103 TRP A CA 1
ATOM 814 C C . TRP A 1 103 ? -17.813 6.779 17.845 1.00 97.12 103 TRP A C 1
ATOM 816 O O . TRP A 1 103 ? -18.847 7.139 18.413 1.00 97.12 103 TRP A O 1
ATOM 826 N N . GLN A 1 104 ? -17.523 5.488 17.664 1.00 96.69 104 GLN A N 1
ATOM 827 C CA . GLN A 1 104 ? -18.414 4.411 18.106 1.00 96.69 104 GLN A CA 1
ATOM 828 C C . GLN A 1 104 ? -18.670 4.435 19.614 1.00 96.69 104 GLN A C 1
ATOM 830 O O . GLN A 1 104 ? -19.825 4.330 20.035 1.00 96.69 104 GLN A O 1
ATOM 835 N N . ALA A 1 105 ? -17.615 4.596 20.414 1.00 96.00 105 ALA A N 1
ATOM 836 C CA . ALA A 1 105 ? -17.714 4.673 21.866 1.00 96.00 105 ALA A CA 1
ATOM 837 C C . ALA A 1 105 ? -18.561 5.879 22.311 1.00 96.00 105 ALA A C 1
ATOM 839 O O . ALA A 1 105 ? -19.437 5.733 23.164 1.00 96.00 105 ALA A O 1
ATOM 840 N N . SER A 1 106 ? -18.389 7.041 21.669 1.00 95.81 106 SER A N 1
ATOM 841 C CA . SER A 1 106 ? -19.190 8.237 21.965 1.00 95.81 106 SER A CA 1
ATOM 842 C C . SER A 1 106 ? -20.685 8.026 21.689 1.00 95.81 106 SER A C 1
ATOM 844 O O . SER A 1 106 ? -21.522 8.353 22.528 1.00 95.81 106 SER A O 1
ATOM 846 N N . HIS A 1 107 ? -21.038 7.369 20.581 1.00 95.31 107 HIS A N 1
ATOM 847 C CA . HIS A 1 107 ? -22.434 7.057 20.270 1.00 95.31 107 HIS A CA 1
ATOM 848 C C . HIS A 1 107 ? -23.049 6.002 21.188 1.00 95.31 107 HIS A C 1
ATOM 850 O O . HIS A 1 107 ? -24.262 6.012 21.408 1.00 95.31 107 HIS A O 1
ATOM 856 N N . ALA A 1 108 ? -22.254 5.051 21.680 1.00 94.88 108 ALA A N 1
ATOM 857 C CA . ALA A 1 108 ? -22.729 4.096 22.674 1.00 94.88 108 ALA A CA 1
ATOM 858 C C . ALA A 1 108 ? -23.090 4.818 23.985 1.00 94.88 108 ALA A C 1
ATOM 860 O O . ALA A 1 108 ? -24.139 4.542 24.567 1.00 94.88 108 ALA A O 1
ATOM 861 N N . LEU A 1 109 ? -22.273 5.795 24.394 1.00 94.00 109 LEU A N 1
ATOM 862 C CA . LEU A 1 109 ? -22.500 6.609 25.588 1.00 94.00 109 LEU A CA 1
ATOM 863 C C . LEU A 1 109 ? -23.738 7.518 25.467 1.00 94.00 109 LEU A C 1
ATOM 865 O O . LEU A 1 109 ? -24.535 7.609 26.403 1.00 94.00 109 LEU A O 1
ATOM 869 N N . GLU A 1 110 ? -23.940 8.154 24.310 1.00 93.69 110 GLU A N 1
ATOM 870 C CA . GLU A 1 110 ? -25.131 8.974 24.034 1.00 93.69 110 GLU A CA 1
ATOM 871 C C . GLU A 1 110 ? -26.423 8.147 24.120 1.00 93.69 110 GLU A C 1
ATOM 873 O O . GLU A 1 110 ? -27.377 8.550 24.786 1.00 93.69 110 GLU A O 1
ATOM 878 N N . ARG A 1 111 ? -26.434 6.947 23.521 1.00 94.19 111 ARG A N 1
ATOM 879 C CA . ARG A 1 111 ? -27.591 6.035 23.570 1.00 94.19 111 ARG A CA 1
ATOM 880 C C . ARG A 1 111 ? -27.906 5.551 24.985 1.00 94.19 111 ARG A C 1
ATOM 882 O O . ARG A 1 111 ? -29.078 5.441 25.348 1.00 94.19 111 ARG A O 1
ATOM 889 N N . ALA A 1 112 ? -26.877 5.285 25.789 1.00 93.81 112 ALA A N 1
ATOM 890 C CA . ALA A 1 112 ? -27.055 4.914 27.190 1.00 93.81 112 ALA A CA 1
ATOM 891 C C . ALA A 1 112 ? -27.684 6.057 28.009 1.00 93.81 112 ALA A C 1
ATOM 893 O O . ALA A 1 112 ? -28.568 5.808 28.827 1.00 93.81 112 ALA A O 1
ATOM 894 N N . THR A 1 113 ? -27.287 7.305 27.740 1.00 92.25 113 THR A N 1
ATOM 895 C CA . THR A 1 113 ? -27.815 8.493 28.436 1.00 92.25 113 THR A CA 1
ATOM 896 C C . THR A 1 113 ? -29.289 8.737 28.092 1.00 92.25 113 THR A C 1
ATOM 898 O O . THR A 1 113 ? -30.109 8.890 28.992 1.00 92.25 113 THR A O 1
ATOM 901 N N . GLN A 1 114 ? -29.658 8.663 26.807 1.00 92.94 114 GLN A N 1
ATOM 902 C CA . GLN A 1 114 ? -31.053 8.819 26.362 1.00 92.94 114 GLN A CA 1
ATOM 903 C C . GLN A 1 114 ? -31.982 7.743 26.945 1.00 92.94 114 GLN A C 1
ATOM 905 O O . GLN A 1 114 ? -33.119 8.025 27.322 1.00 92.94 114 GLN A O 1
ATOM 910 N N . SER A 1 115 ? -31.487 6.506 27.061 1.00 91.94 115 SER A N 1
ATOM 911 C CA . SER A 1 115 ? -32.265 5.405 27.642 1.00 91.94 115 SER A CA 1
ATOM 912 C C . SER A 1 115 ? -32.554 5.640 29.132 1.00 91.94 115 SER A C 1
ATOM 914 O O . SER A 1 115 ? -33.667 5.377 29.580 1.00 91.94 115 SER A O 1
ATOM 916 N N . ALA A 1 116 ? -31.591 6.183 29.886 1.00 90.69 116 ALA A N 1
ATOM 917 C CA . ALA A 1 116 ? -31.752 6.473 31.312 1.00 90.69 116 ALA A CA 1
ATOM 918 C C . ALA A 1 116 ? -32.731 7.630 31.589 1.00 90.69 116 ALA A C 1
ATOM 920 O O . ALA A 1 116 ? -33.499 7.568 32.547 1.00 90.69 116 ALA A O 1
ATOM 921 N N . GLU A 1 117 ? -32.747 8.665 30.746 1.00 88.81 117 GLU A N 1
ATOM 922 C CA . GLU A 1 117 ? -33.677 9.796 30.892 1.00 88.81 117 GLU A CA 1
ATOM 923 C C . GLU A 1 117 ? -35.121 9.403 30.555 1.00 88.81 117 GLU A C 1
ATOM 925 O O . GLU A 1 117 ? -36.057 9.824 31.231 1.00 88.81 117 GLU A O 1
ATOM 930 N N . SER A 1 118 ? -35.319 8.526 29.566 1.00 85.44 118 SER A N 1
ATOM 931 C CA . SER A 1 118 ? -36.662 8.059 29.199 1.00 85.44 118 SER A CA 1
ATOM 932 C C . SER A 1 118 ? -37.331 7.174 30.262 1.00 85.44 118 SER A C 1
ATOM 934 O O . SER A 1 118 ? -38.558 7.096 30.300 1.00 85.44 118 SER A O 1
ATOM 936 N N . SER A 1 119 ? -36.564 6.534 31.157 1.00 78.81 119 SER A N 1
ATOM 937 C CA . SER A 1 119 ? -37.128 5.654 32.191 1.00 78.81 119 SER A CA 1
ATOM 938 C C . SER A 1 119 ? -37.538 6.380 33.478 1.00 78.81 119 SER A C 1
ATOM 940 O O . SER A 1 119 ? -38.185 5.767 34.324 1.00 78.81 119 SER A O 1
ATOM 942 N N . SER A 1 120 ? -37.168 7.653 33.668 1.00 68.50 120 SER A N 1
ATOM 943 C CA . SER A 1 120 ? -37.448 8.398 34.909 1.00 68.50 120 SER A CA 1
ATOM 944 C C . SER A 1 120 ? -38.741 9.225 34.869 1.00 68.50 120 SER A C 1
ATOM 946 O O . SER A 1 120 ? -39.196 9.690 35.910 1.00 68.50 120 SER A O 1
ATOM 948 N N . VAL A 1 121 ? -39.387 9.356 33.703 1.00 62.28 121 VAL A N 1
ATOM 949 C CA . VAL A 1 121 ? -40.581 10.209 33.506 1.00 62.28 121 VAL A CA 1
ATOM 950 C C . VAL A 1 121 ? -41.914 9.442 33.690 1.00 62.28 121 VAL A C 1
ATOM 952 O O . VAL A 1 121 ? -42.990 10.001 33.524 1.00 62.28 121 VAL A O 1
ATOM 955 N N . GLY A 1 122 ? -41.884 8.162 34.086 1.00 54.91 122 GLY A N 1
ATOM 956 C CA . GLY A 1 122 ? -43.062 7.276 34.054 1.00 54.91 122 GLY A CA 1
ATOM 957 C C . GLY A 1 122 ? -43.687 6.820 35.381 1.00 54.91 122 GLY A C 1
ATOM 958 O O . GLY A 1 122 ? -44.536 5.935 35.331 1.00 54.91 122 GLY A O 1
ATOM 959 N N . ILE A 1 123 ? -43.297 7.331 36.559 1.00 59.16 123 ILE A N 1
ATOM 960 C CA . ILE A 1 123 ? -43.821 6.821 37.855 1.00 59.16 123 ILE A CA 1
ATOM 961 C C . ILE A 1 123 ? -44.343 7.946 38.758 1.00 59.16 123 ILE A C 1
ATOM 963 O O . ILE A 1 123 ? -43.990 8.042 39.930 1.00 59.16 123 ILE A O 1
ATOM 967 N N . HIS A 1 124 ? -45.205 8.809 38.225 1.00 51.56 124 HIS A N 1
ATOM 968 C CA . HIS A 1 124 ? -45.989 9.707 39.072 1.00 51.56 124 HIS A CA 1
ATOM 969 C C . HIS A 1 124 ? -47.397 9.970 38.534 1.00 51.56 124 HIS A C 1
ATOM 971 O O . HIS A 1 124 ? -47.855 11.097 38.549 1.00 51.56 124 HIS A O 1
ATOM 977 N N . GLU A 1 125 ? -48.137 8.941 38.116 1.00 59.06 125 GLU A N 1
ATOM 978 C CA . GLU A 1 125 ? -49.597 9.084 38.057 1.00 59.06 125 GLU A CA 1
ATOM 979 C C . GLU A 1 125 ? -50.295 7.719 38.163 1.00 59.06 125 GLU A C 1
ATOM 981 O O . GLU A 1 125 ? -50.222 6.895 37.256 1.00 59.06 125 GLU A O 1
ATOM 986 N N . THR A 1 126 ? -51.015 7.520 39.276 1.00 52.19 126 THR A N 1
ATOM 987 C CA . THR A 1 126 ? -51.896 6.381 39.623 1.00 52.19 126 THR A CA 1
ATOM 988 C C . THR A 1 126 ? -51.183 5.037 39.877 1.00 52.19 126 THR A C 1
ATOM 990 O O . THR A 1 126 ? -50.362 4.587 39.103 1.00 52.19 126 THR A O 1
ATOM 993 N N . ARG A 1 127 ? -51.420 4.292 40.959 1.00 44.72 127 ARG A N 1
ATOM 994 C CA . ARG A 1 127 ? -52.661 4.081 41.697 1.00 44.72 127 ARG A CA 1
ATOM 995 C C . ARG A 1 127 ? -52.317 3.518 43.078 1.00 44.72 127 ARG A C 1
ATOM 997 O O . ARG A 1 127 ? -51.526 2.593 43.226 1.00 44.72 127 ARG A O 1
ATOM 1004 N N . ARG A 1 128 ? -52.951 4.113 44.077 1.00 54.06 128 ARG A N 1
ATOM 1005 C CA . ARG A 1 128 ? -53.090 3.625 45.442 1.00 54.06 128 ARG A CA 1
ATOM 1006 C C . ARG A 1 128 ? -53.926 2.336 45.426 1.00 54.06 128 ARG A C 1
ATOM 1008 O O . ARG A 1 128 ? -54.932 2.303 44.720 1.00 54.06 128 ARG A O 1
ATOM 1015 N N . ALA A 1 129 ? -53.542 1.402 46.294 1.00 50.91 129 ALA A N 1
ATOM 1016 C CA . ALA A 1 129 ? -54.301 0.278 46.854 1.00 50.91 129 ALA A CA 1
ATOM 1017 C C . ALA A 1 129 ? -53.889 -1.144 46.421 1.00 50.91 129 ALA A C 1
ATOM 1019 O O . ALA A 1 129 ? -53.753 -1.457 45.245 1.00 50.91 129 ALA A O 1
ATOM 1020 N N . GLU A 1 130 ? -53.803 -1.960 47.475 1.00 42.00 130 GLU A N 1
ATOM 1021 C CA . GLU A 1 130 ? -53.819 -3.423 47.565 1.00 42.00 130 GLU A CA 1
ATOM 1022 C C . GLU A 1 130 ? -52.479 -4.166 47.539 1.00 42.00 130 GLU A C 1
ATOM 1024 O O . GLU A 1 130 ? -51.928 -4.579 46.523 1.00 42.00 130 GLU A O 1
ATOM 1029 N N . ALA A 1 131 ? -52.001 -4.358 48.770 1.00 47.66 131 ALA A N 1
ATOM 1030 C CA . ALA A 1 131 ? -51.094 -5.403 49.184 1.00 47.66 131 ALA A CA 1
ATOM 1031 C C . ALA A 1 131 ? -51.766 -6.778 49.049 1.00 47.66 131 ALA A C 1
ATOM 1033 O O . ALA A 1 131 ? -52.825 -7.009 49.630 1.00 47.66 131 ALA A O 1
ATOM 1034 N N . ALA A 1 132 ? -51.101 -7.700 48.363 1.00 46.50 132 ALA A N 1
ATOM 1035 C CA . ALA A 1 132 ? -51.221 -9.125 48.624 1.00 46.50 132 ALA A CA 1
ATOM 1036 C C . ALA A 1 132 ? -49.903 -9.810 48.249 1.00 46.50 132 ALA A C 1
ATOM 1038 O O . ALA A 1 132 ? -49.294 -9.536 47.216 1.00 46.50 132 ALA A O 1
ATOM 1039 N N . GLU A 1 133 ? -49.462 -10.651 49.172 1.00 50.72 133 GLU A N 1
ATOM 1040 C CA . GLU A 1 133 ? -48.276 -11.493 49.156 1.00 50.72 133 GLU A CA 1
ATOM 1041 C C . GLU A 1 133 ? -48.155 -12.348 47.888 1.00 50.72 133 GLU A C 1
ATOM 1043 O O . GLU A 1 133 ? -49.154 -12.863 47.395 1.00 50.72 133 GLU A O 1
ATOM 1048 N N . LEU A 1 134 ? -46.920 -12.600 47.437 1.00 41.94 134 LEU A N 1
ATOM 1049 C CA . LEU A 1 134 ? -46.383 -13.961 47.268 1.00 41.94 134 LEU A CA 1
ATOM 1050 C C . LEU A 1 134 ? -44.953 -13.926 46.715 1.00 41.94 134 LEU A C 1
ATOM 1052 O O . LEU A 1 134 ? -44.642 -13.263 45.727 1.00 41.94 134 LEU A O 1
ATOM 1056 N N . GLY A 1 135 ? -44.076 -14.672 47.388 1.00 51.06 135 GLY A N 1
ATOM 1057 C CA . GLY A 1 135 ? -42.685 -14.864 47.005 1.00 51.06 135 GLY A CA 1
ATOM 1058 C C . GLY A 1 135 ? -42.524 -15.616 45.682 1.00 51.06 135 GLY A C 1
ATOM 1059 O O . GLY A 1 135 ? -43.253 -16.558 45.379 1.00 51.06 135 GLY A O 1
ATOM 1060 N N . GLY A 1 136 ? -41.502 -15.233 44.918 1.00 39.06 136 GLY A N 1
ATOM 1061 C CA . GLY A 1 136 ? -41.136 -15.878 43.662 1.00 39.06 136 GLY A CA 1
ATOM 1062 C C . GLY A 1 136 ? -39.665 -15.644 43.339 1.00 39.06 136 GLY A C 1
ATOM 1063 O O . GLY A 1 136 ? -39.187 -14.518 43.330 1.00 39.06 136 GLY A O 1
ATOM 1064 N N . LYS A 1 137 ? -38.943 -16.745 43.142 1.00 40.44 137 LYS A N 1
ATOM 1065 C CA . LYS A 1 137 ? -37.484 -16.871 43.054 1.00 40.44 137 LYS A CA 1
ATOM 1066 C C . LYS A 1 137 ? -36.862 -16.094 41.883 1.00 40.44 137 LYS A C 1
ATOM 1068 O O . LYS A 1 137 ? -37.344 -16.151 40.758 1.00 40.44 137 LYS A O 1
ATOM 1073 N N . LEU A 1 138 ? -35.709 -15.481 42.156 1.00 42.53 138 LEU A N 1
ATOM 1074 C CA . LEU A 1 138 ? -34.751 -14.959 41.179 1.00 42.53 138 LEU A CA 1
ATOM 1075 C C . LEU A 1 138 ? -34.197 -16.099 40.305 1.00 42.53 138 LEU A C 1
ATOM 1077 O O . LEU A 1 138 ? -33.601 -17.035 40.839 1.00 42.53 138 LEU A O 1
ATOM 1081 N N . SER A 1 139 ? -34.336 -16.013 38.977 1.00 42.47 139 SER A N 1
ATOM 1082 C CA . SER A 1 139 ? -33.525 -16.810 38.048 1.00 42.47 139 SER A CA 1
ATOM 1083 C C . SER A 1 139 ? -33.416 -16.192 36.647 1.00 42.47 139 SER A C 1
ATOM 1085 O O . SER A 1 139 ? -34.399 -15.738 36.073 1.00 42.47 139 SER A O 1
ATOM 1087 N N . ALA A 1 140 ? -32.191 -16.278 36.118 1.00 38.41 140 ALA A N 1
ATOM 1088 C CA . ALA A 1 140 ? -31.758 -16.188 34.721 1.00 38.41 140 ALA A CA 1
ATOM 1089 C C . ALA A 1 140 ? -31.728 -14.812 34.018 1.00 38.41 140 ALA A C 1
ATOM 1091 O O . ALA A 1 140 ? -32.610 -14.411 33.264 1.00 38.41 140 ALA A O 1
ATOM 1092 N N . ARG A 1 141 ? -30.563 -14.169 34.165 1.00 35.44 141 ARG A N 1
ATOM 1093 C CA . ARG A 1 141 ? -29.986 -13.146 33.283 1.00 35.44 141 ARG A CA 1
ATOM 1094 C C . ARG A 1 141 ? -29.705 -13.750 31.896 1.00 35.44 141 ARG A C 1
ATOM 1096 O O . ARG A 1 141 ? -28.766 -14.528 31.746 1.00 35.44 141 ARG A O 1
ATOM 1103 N N . VAL A 1 142 ? -30.499 -13.381 30.892 1.00 37.47 142 VAL A N 1
ATOM 1104 C CA . VAL A 1 142 ? -30.266 -13.725 29.479 1.00 37.47 142 VAL A CA 1
ATOM 1105 C C . VAL A 1 142 ? -29.229 -12.759 28.896 1.00 37.47 142 VAL A C 1
ATOM 1107 O O . VAL A 1 142 ? -29.454 -11.555 28.818 1.00 37.47 142 VAL A O 1
ATOM 1110 N N . GLN A 1 143 ? -28.066 -13.295 28.531 1.00 44.91 143 GLN A N 1
ATOM 1111 C CA . GLN A 1 143 ? -27.007 -12.608 27.784 1.00 44.91 143 GLN A CA 1
ATOM 1112 C C . GLN A 1 143 ? -27.304 -12.691 26.275 1.00 44.91 143 GLN A C 1
ATOM 1114 O O . GLN A 1 143 ? -27.551 -13.798 25.792 1.00 44.91 143 GLN A O 1
ATOM 1119 N N . PRO A 1 144 ? -27.238 -11.593 25.500 1.00 40.69 144 PRO A N 1
ATOM 1120 C CA . PRO A 1 144 ? -27.206 -11.681 24.046 1.00 40.69 144 PRO A CA 1
ATOM 1121 C C . PRO A 1 144 ? -25.788 -12.025 23.562 1.00 40.69 144 PRO A C 1
ATOM 1123 O O . PRO A 1 144 ? -24.805 -11.389 23.941 1.00 40.69 144 PRO A O 1
ATOM 1126 N N . SER A 1 145 ? -25.684 -13.060 22.730 1.00 34.03 145 SER A N 1
ATOM 1127 C CA . SER A 1 145 ? -24.433 -13.558 22.150 1.00 34.03 145 SER A CA 1
ATOM 1128 C C . SER A 1 145 ? -23.753 -12.515 21.244 1.00 34.03 145 SER A C 1
ATOM 1130 O O . SER A 1 145 ? -24.437 -11.888 20.432 1.00 34.03 145 SER A O 1
ATOM 1132 N N . PRO A 1 146 ? -22.419 -12.348 21.305 1.00 39.19 146 PRO A N 1
ATOM 1133 C CA . PRO A 1 146 ? -21.704 -11.468 20.392 1.00 39.19 146 PRO A CA 1
ATOM 1134 C C . PRO A 1 146 ? -21.500 -12.154 19.033 1.00 39.19 146 PRO A C 1
ATOM 1136 O O . PRO A 1 146 ? -21.021 -13.285 18.949 1.00 39.19 146 PRO A O 1
ATOM 1139 N N . LEU A 1 147 ? -21.851 -11.444 17.960 1.00 35.31 147 LEU A N 1
ATOM 1140 C CA . LEU A 1 147 ? -21.520 -11.801 16.582 1.00 35.31 147 LEU A CA 1
ATOM 1141 C C . LEU A 1 147 ? -19.991 -11.870 16.420 1.00 35.31 147 LEU A C 1
ATOM 1143 O O . LEU A 1 147 ? -19.307 -10.849 16.486 1.00 35.31 147 LEU A O 1
ATOM 1147 N N . GLN A 1 148 ? -19.462 -13.074 16.195 1.00 31.38 148 GLN A N 1
ATOM 1148 C CA . GLN A 1 148 ? -18.081 -13.296 15.765 1.00 31.38 148 GLN A CA 1
ATOM 1149 C C . GLN A 1 148 ? -17.900 -12.769 14.335 1.00 31.38 148 GLN A C 1
ATOM 1151 O O . GLN A 1 148 ? -18.388 -13.359 13.372 1.00 31.38 148 GLN A O 1
ATOM 1156 N N . LEU A 1 149 ? -17.186 -11.653 14.197 1.00 31.17 149 LEU A N 1
ATOM 1157 C CA . LEU A 1 149 ? -16.561 -11.246 12.941 1.00 31.17 149 LEU A CA 1
ATOM 1158 C C . LEU A 1 149 ? -15.110 -11.737 12.960 1.00 31.17 149 LEU A C 1
ATOM 1160 O O . LEU A 1 149 ? -14.254 -11.134 13.605 1.00 31.17 149 LEU A O 1
ATOM 1164 N N . ASP A 1 150 ? -14.844 -12.833 12.250 1.00 30.31 150 ASP A N 1
ATOM 1165 C CA . ASP A 1 150 ? -13.490 -13.314 11.967 1.00 30.31 150 ASP A CA 1
ATOM 1166 C C . ASP A 1 150 ? -12.793 -12.351 10.992 1.00 30.31 150 ASP A C 1
ATOM 1168 O O . ASP A 1 150 ? -12.963 -12.425 9.773 1.00 30.31 150 ASP A O 1
ATOM 1172 N N . ILE A 1 151 ? -11.992 -11.435 11.534 1.00 30.45 151 ILE A N 1
ATOM 1173 C CA . ILE A 1 151 ? -10.998 -10.667 10.777 1.00 30.45 151 ILE A CA 1
ATOM 1174 C C . ILE A 1 151 ? -9.624 -11.247 11.141 1.00 30.45 151 ILE A C 1
ATOM 1176 O O . ILE A 1 151 ? -9.268 -11.247 12.320 1.00 30.45 151 ILE A O 1
ATOM 1180 N N . PRO A 1 152 ? -8.825 -11.753 10.183 1.00 31.47 152 PRO A N 1
ATOM 1181 C CA . PRO A 1 152 ? -7.540 -12.359 10.503 1.00 31.47 152 PRO A CA 1
ATOM 1182 C C . PRO A 1 152 ? -6.555 -11.296 11.003 1.00 31.47 152 PRO A C 1
ATOM 1184 O O . PRO A 1 152 ? -6.213 -10.353 10.288 1.00 31.47 152 PRO A O 1
ATOM 1187 N N . ALA A 1 153 ? -6.071 -11.483 12.231 1.00 30.75 153 ALA A N 1
ATOM 1188 C CA . ALA A 1 153 ? -4.953 -10.742 12.791 1.00 30.75 153 ALA A CA 1
ATOM 1189 C C . ALA A 1 153 ? -3.703 -10.963 11.922 1.00 30.75 153 ALA A C 1
ATOM 1191 O O . ALA A 1 153 ? -3.143 -12.060 11.871 1.00 30.75 153 ALA A O 1
ATOM 1192 N N . ILE A 1 154 ? -3.258 -9.922 11.220 1.00 35.06 154 ILE A N 1
ATOM 1193 C CA . ILE A 1 154 ? -1.954 -9.922 10.558 1.00 35.06 154 ILE A CA 1
ATOM 1194 C C . ILE A 1 154 ? -0.899 -9.838 11.663 1.00 35.06 154 ILE A C 1
ATOM 1196 O O . ILE A 1 154 ? -0.805 -8.847 12.384 1.00 35.06 154 ILE A O 1
ATOM 1200 N N . ALA A 1 155 ? -0.133 -10.916 11.814 1.00 31.44 155 ALA A N 1
ATOM 1201 C CA . ALA A 1 155 ? 0.936 -11.043 12.789 1.00 31.44 155 ALA A CA 1
ATOM 1202 C C . ALA A 1 155 ? 2.014 -9.961 12.587 1.00 31.44 155 ALA A C 1
ATOM 1204 O O . ALA A 1 155 ? 2.817 -10.030 11.658 1.00 31.44 155 ALA A O 1
ATOM 1205 N N . LEU A 1 156 ? 2.069 -8.992 13.502 1.00 33.72 156 LEU A N 1
ATOM 1206 C CA . LEU A 1 156 ? 3.231 -8.134 13.730 1.00 33.72 156 LEU A CA 1
ATOM 1207 C C . LEU A 1 156 ? 4.198 -8.863 14.674 1.00 33.72 156 LEU A C 1
ATOM 1209 O O . LEU A 1 156 ? 4.300 -8.549 15.855 1.00 33.72 156 LEU A O 1
ATOM 1213 N N . ALA A 1 157 ? 4.891 -9.877 14.157 1.00 33.38 157 ALA A N 1
ATOM 1214 C CA . ALA A 1 157 ? 6.020 -10.492 14.847 1.00 33.38 157 ALA A CA 1
ATOM 1215 C C . ALA A 1 157 ? 7.318 -9.835 14.355 1.00 33.38 157 ALA A C 1
ATOM 1217 O O . ALA A 1 157 ? 7.852 -10.195 13.307 1.00 33.38 157 ALA A O 1
ATOM 1218 N N . GLY A 1 158 ? 7.814 -8.844 15.097 1.00 31.39 158 GLY A N 1
ATOM 1219 C CA . GLY A 1 158 ? 9.159 -8.306 14.909 1.00 31.39 158 GLY A CA 1
ATOM 1220 C C . GLY A 1 158 ? 10.185 -9.178 15.632 1.00 31.39 158 GLY A C 1
ATOM 1221 O O . GLY A 1 158 ? 10.209 -9.206 16.860 1.00 31.39 158 GLY A O 1
ATOM 1222 N N . GLN A 1 159 ? 11.044 -9.876 14.886 1.00 35.56 159 GLN A N 1
ATOM 1223 C CA . GLN A 1 159 ? 12.302 -10.417 15.407 1.00 35.56 159 GLN A CA 1
ATOM 1224 C C . GLN A 1 159 ? 13.452 -9.475 15.040 1.00 35.56 159 GLN A C 1
ATOM 1226 O O . GLN A 1 159 ? 13.626 -9.130 13.874 1.00 35.56 159 GLN A O 1
ATOM 1231 N N . GLY A 1 160 ? 14.240 -9.083 16.043 1.00 36.41 160 GLY A N 1
ATOM 1232 C CA . GLY A 1 160 ? 15.466 -8.303 15.865 1.00 36.41 160 GLY A CA 1
ATOM 1233 C C . GLY A 1 160 ? 15.858 -7.521 17.118 1.00 36.41 160 GLY A C 1
ATOM 1234 O O . GLY A 1 160 ? 15.779 -6.299 17.125 1.00 36.41 160 GLY A O 1
ATOM 1235 N N . LYS A 1 161 ? 16.254 -8.217 18.193 1.00 33.94 161 LYS A N 1
ATOM 1236 C CA . LYS A 1 161 ? 16.874 -7.615 19.388 1.00 33.94 161 LYS A CA 1
ATOM 1237 C C . LYS A 1 161 ? 18.395 -7.703 19.227 1.00 33.94 161 LYS A C 1
ATOM 1239 O O . LYS A 1 161 ? 18.931 -8.804 19.232 1.00 33.94 161 LYS A O 1
ATOM 1244 N N . LEU A 1 162 ? 19.077 -6.567 19.101 1.00 37.56 162 LEU A N 1
ATOM 1245 C CA . LEU A 1 162 ? 20.530 -6.466 19.270 1.00 37.56 162 LEU A CA 1
ATOM 1246 C C . LEU A 1 162 ? 20.783 -5.594 20.499 1.00 37.56 162 LEU A C 1
ATOM 1248 O O . LEU A 1 162 ? 20.439 -4.415 20.503 1.00 37.56 162 LEU A O 1
ATOM 1252 N N . ALA A 1 163 ? 21.316 -6.207 21.553 1.00 32.00 163 ALA A N 1
ATOM 1253 C CA . ALA A 1 163 ? 21.786 -5.512 22.741 1.00 32.00 163 ALA A CA 1
ATOM 1254 C C . ALA A 1 163 ? 23.268 -5.188 22.538 1.00 32.00 163 ALA A C 1
ATOM 1256 O O . ALA A 1 163 ? 24.076 -6.103 22.387 1.00 32.00 163 ALA A O 1
ATOM 1257 N N . ILE A 1 164 ? 23.612 -3.902 22.514 1.00 43.03 164 ILE A N 1
ATOM 1258 C CA . ILE A 1 164 ? 24.998 -3.444 22.640 1.00 43.03 164 ILE A CA 1
ATOM 1259 C C . ILE A 1 164 ? 25.176 -3.086 24.114 1.00 43.03 164 ILE A C 1
ATOM 1261 O O . ILE A 1 164 ? 24.382 -2.327 24.671 1.00 43.03 164 ILE A O 1
ATOM 1265 N N . LYS A 1 165 ? 26.143 -3.733 24.762 1.00 34.44 165 LYS A N 1
ATOM 1266 C CA . LYS A 1 165 ? 26.436 -3.589 26.185 1.00 34.44 165 LYS A CA 1
ATOM 1267 C C . LYS A 1 165 ? 27.714 -2.765 26.304 1.00 34.44 165 LYS A C 1
ATOM 1269 O O . LYS A 1 165 ? 28.790 -3.330 26.162 1.00 34.44 165 LYS A O 1
ATOM 1274 N N . ASP A 1 166 ? 27.562 -1.470 26.550 1.00 47.38 166 ASP A N 1
ATOM 1275 C CA . ASP A 1 166 ? 28.649 -0.617 27.028 1.00 47.38 166 ASP A CA 1
ATOM 1276 C C . ASP A 1 166 ? 28.484 -0.421 28.538 1.00 47.38 166 ASP A C 1
ATOM 1278 O O . ASP A 1 166 ? 27.364 -0.310 29.054 1.00 47.38 166 ASP A O 1
ATOM 1282 N N . ASP A 1 167 ? 29.603 -0.470 29.255 1.00 58.78 167 ASP A N 1
ATOM 1283 C CA . ASP A 1 167 ? 29.619 -0.538 30.709 1.00 58.78 167 ASP A CA 1
ATOM 1284 C C . ASP A 1 167 ? 28.939 0.689 31.349 1.00 58.78 167 ASP A C 1
ATOM 1286 O O . ASP A 1 167 ? 29.276 1.846 31.104 1.00 58.78 167 ASP A O 1
ATOM 1290 N N . ASN A 1 168 ? 27.963 0.379 32.208 1.00 51.03 168 ASN A N 1
ATOM 1291 C CA . ASN A 1 168 ? 27.185 1.235 33.109 1.00 51.03 168 ASN A CA 1
ATOM 1292 C C . ASN A 1 168 ? 26.001 2.082 32.610 1.00 51.03 168 ASN A C 1
ATOM 1294 O O . ASN A 1 168 ? 25.331 2.661 33.464 1.00 51.03 168 ASN A O 1
ATOM 1298 N N . VAL A 1 169 ? 25.601 2.065 31.333 1.00 43.56 169 VAL A N 1
ATOM 1299 C CA . VAL A 1 169 ? 24.262 2.575 30.949 1.00 43.56 169 VAL A CA 1
ATOM 1300 C C . VAL A 1 169 ? 23.648 1.745 29.822 1.00 43.56 169 VAL A C 1
ATOM 1302 O O . VAL A 1 169 ? 24.096 1.780 28.679 1.00 43.56 169 VAL A O 1
ATOM 1305 N N . THR A 1 170 ? 22.556 1.031 30.114 1.00 39.69 170 THR A N 1
ATOM 1306 C CA . THR A 1 170 ? 21.772 0.327 29.086 1.00 39.69 170 THR A CA 1
ATOM 1307 C C . THR A 1 170 ? 20.929 1.335 28.304 1.00 39.69 170 THR A C 1
ATOM 1309 O O . THR A 1 170 ? 19.797 1.642 28.676 1.00 39.69 170 THR A O 1
ATOM 1312 N N . THR A 1 171 ? 21.474 1.885 27.221 1.00 36.81 171 THR A N 1
ATOM 1313 C CA . THR A 1 171 ? 20.700 2.712 26.287 1.00 36.81 171 THR A CA 1
ATOM 1314 C C . THR A 1 171 ? 20.071 1.837 25.204 1.00 36.81 171 THR A C 1
ATOM 1316 O O . THR A 1 171 ? 20.742 1.120 24.466 1.00 36.81 171 THR A O 1
ATOM 1319 N N . TYR A 1 172 ? 18.742 1.885 25.100 1.00 36.44 172 TYR A N 1
ATOM 1320 C CA . TYR A 1 172 ? 18.001 1.218 24.032 1.00 36.44 172 TYR A CA 1
ATOM 1321 C C . TYR A 1 172 ? 17.963 2.126 22.801 1.00 36.44 172 TYR A C 1
ATOM 1323 O O . TYR A 1 172 ? 17.099 2.994 22.686 1.00 36.44 172 TYR A O 1
ATOM 1331 N N . GLN A 1 173 ? 18.884 1.934 21.858 1.00 35.00 173 GLN A N 1
ATOM 1332 C CA . GLN A 1 173 ? 18.767 2.561 20.542 1.00 35.00 173 GLN A CA 1
ATOM 1333 C C . GLN A 1 173 ? 17.808 1.747 19.668 1.00 35.00 173 GLN A C 1
ATOM 1335 O O . GLN A 1 173 ? 18.154 0.703 19.113 1.00 35.00 173 GLN A O 1
ATOM 1340 N N . VAL A 1 174 ? 16.576 2.236 19.524 1.00 33.50 174 VAL A N 1
ATOM 1341 C CA . VAL A 1 174 ? 15.653 1.735 18.502 1.00 33.50 174 VAL A CA 1
ATOM 1342 C C . VAL A 1 174 ? 16.160 2.233 17.153 1.00 33.50 174 VAL A C 1
ATOM 1344 O O . VAL A 1 174 ? 15.953 3.387 16.780 1.00 33.50 174 VAL A O 1
ATOM 1347 N N . LYS A 1 175 ? 16.859 1.363 16.420 1.00 35.88 175 LYS A N 1
ATOM 1348 C CA . LYS A 1 175 ? 17.286 1.633 15.046 1.00 35.88 175 LYS A CA 1
ATOM 1349 C C . LYS A 1 175 ? 16.029 1.692 14.176 1.00 35.88 175 LYS A C 1
ATOM 1351 O O . LYS A 1 175 ? 15.467 0.665 13.801 1.00 35.88 175 LYS A O 1
ATOM 1356 N N . LEU A 1 176 ? 15.536 2.906 13.939 1.00 40.41 176 LEU A N 1
ATOM 1357 C CA . LEU A 1 176 ? 14.395 3.157 13.066 1.00 40.41 176 LEU A CA 1
ATOM 1358 C C . LEU A 1 176 ? 14.690 2.541 11.701 1.00 40.41 176 LEU A C 1
ATOM 1360 O O . LEU A 1 176 ? 15.709 2.837 11.081 1.00 40.41 176 LEU A O 1
ATOM 1364 N N . HIS A 1 177 ? 13.813 1.634 11.270 1.00 44.41 177 HIS A N 1
ATOM 1365 C CA . HIS A 1 177 ? 13.981 0.930 10.008 1.00 44.41 177 HIS A CA 1
ATOM 1366 C C . HIS A 1 177 ? 14.099 1.954 8.875 1.00 44.41 177 HIS A C 1
ATOM 1368 O O . HIS A 1 177 ? 13.362 2.933 8.826 1.00 44.41 177 HIS A O 1
ATOM 1374 N N . ASP A 1 178 ? 14.999 1.728 7.933 1.00 36.25 178 ASP A N 1
ATOM 1375 C CA . ASP A 1 178 ? 15.354 2.700 6.896 1.00 36.25 178 ASP A CA 1
ATOM 1376 C C . ASP A 1 178 ? 14.170 3.047 5.955 1.00 36.25 178 ASP A C 1
ATOM 1378 O O . ASP A 1 178 ? 14.135 4.079 5.284 1.00 36.25 178 ASP A O 1
ATOM 1382 N N . SER A 1 179 ? 13.135 2.194 5.941 1.00 36.22 179 SER A N 1
ATOM 1383 C CA . SER A 1 179 ? 11.848 2.457 5.277 1.00 36.22 179 SER A CA 1
ATOM 1384 C C . SER A 1 179 ? 10.946 3.438 6.031 1.00 36.22 179 SER A C 1
ATOM 1386 O O . SER A 1 179 ? 9.982 3.936 5.463 1.00 36.22 179 SER A O 1
ATOM 1388 N N . PHE A 1 180 ? 11.196 3.645 7.319 1.00 42.09 180 PHE A N 1
ATOM 1389 C CA . PHE A 1 180 ? 10.444 4.512 8.215 1.00 42.09 180 PHE A CA 1
ATOM 1390 C C . PHE A 1 180 ? 10.966 5.952 8.133 1.00 42.09 180 PHE A C 1
ATOM 1392 O O . PHE A 1 180 ? 10.176 6.868 7.919 1.00 42.09 180 PHE A O 1
ATOM 1399 N N . ALA A 1 181 ? 12.292 6.148 8.180 1.00 37.06 181 ALA A N 1
ATOM 1400 C CA . ALA A 1 181 ? 12.919 7.455 7.944 1.00 37.06 181 ALA A CA 1
ATOM 1401 C C . ALA A 1 181 ? 12.534 8.034 6.567 1.00 37.06 181 ALA A C 1
ATOM 1403 O O . ALA A 1 181 ? 12.282 9.226 6.427 1.00 37.06 181 ALA A O 1
ATOM 1404 N N . ARG A 1 182 ? 12.370 7.164 5.560 1.00 46.81 182 ARG A N 1
ATOM 1405 C CA . ARG A 1 182 ? 11.931 7.550 4.210 1.00 46.81 182 ARG A CA 1
ATOM 1406 C C . ARG A 1 182 ? 10.440 7.885 4.079 1.00 46.81 182 ARG A C 1
ATOM 1408 O O . ARG A 1 182 ? 10.089 8.621 3.168 1.00 46.81 182 ARG A O 1
ATOM 1415 N N . ARG A 1 183 ? 9.565 7.399 4.974 1.00 43.00 183 ARG A N 1
ATOM 1416 C CA . ARG A 1 183 ? 8.143 7.813 5.009 1.00 43.00 183 ARG A CA 1
ATOM 1417 C C . ARG A 1 183 ? 7.959 9.199 5.627 1.00 43.00 183 ARG A C 1
ATOM 1419 O O . ARG A 1 183 ? 7.029 9.895 5.242 1.00 43.00 183 ARG A O 1
ATOM 1426 N N . LEU A 1 184 ? 8.848 9.601 6.538 1.00 40.12 184 LEU A N 1
ATOM 1427 C CA . LEU A 1 184 ? 8.844 10.942 7.132 1.00 40.12 184 LEU A CA 1
ATOM 1428 C C . LEU A 1 184 ? 9.169 12.041 6.108 1.00 40.12 184 LEU A C 1
ATOM 1430 O O . LEU A 1 184 ? 8.575 13.106 6.172 1.00 40.12 184 LEU A O 1
ATOM 1434 N N . ALA A 1 185 ? 10.048 11.771 5.137 1.00 39.75 185 ALA A N 1
ATOM 1435 C CA . ALA A 1 185 ? 10.508 12.776 4.173 1.00 39.75 185 ALA A CA 1
ATOM 1436 C C . ALA A 1 185 ? 9.508 13.095 3.038 1.00 39.75 185 ALA A C 1
ATOM 1438 O O . ALA A 1 185 ? 9.798 13.934 2.195 1.00 39.75 185 ALA A O 1
ATOM 1439 N N . TRP A 1 186 ? 8.382 12.376 2.934 1.00 41.50 186 TRP A N 1
ATOM 1440 C CA . TRP A 1 186 ? 7.489 12.436 1.762 1.00 41.50 186 TRP A CA 1
ATOM 1441 C C . TRP A 1 186 ? 6.110 13.046 2.065 1.00 41.50 186 TRP A C 1
ATOM 1443 O O . TRP A 1 186 ? 5.281 13.122 1.165 1.00 41.50 186 TRP A O 1
ATOM 1453 N N . SER A 1 187 ? 5.840 13.503 3.298 1.00 39.53 187 SER A N 1
ATOM 1454 C CA . SER A 1 187 ? 4.552 14.136 3.640 1.00 39.53 187 SER A CA 1
ATOM 1455 C C . SER A 1 187 ? 4.482 15.642 3.336 1.00 39.53 187 SER A C 1
ATOM 1457 O O . SER A 1 187 ? 3.533 16.280 3.784 1.00 39.53 187 SER A O 1
ATOM 1459 N N . GLU A 1 188 ? 5.470 16.214 2.638 1.00 37.03 188 GLU A N 1
ATOM 1460 C CA . GLU A 1 188 ? 5.583 17.668 2.405 1.00 37.03 188 GLU A CA 1
ATOM 1461 C C . GLU A 1 188 ? 5.327 18.113 0.951 1.00 37.03 188 GLU A C 1
ATOM 1463 O O . GLU A 1 188 ? 5.192 19.307 0.719 1.00 37.03 188 GLU A O 1
ATOM 1468 N N . ASN A 1 189 ? 5.177 17.199 -0.019 1.00 37.81 189 ASN A N 1
ATOM 1469 C CA . ASN A 1 189 ? 5.102 17.561 -1.447 1.00 37.81 189 ASN A CA 1
ATOM 1470 C C . ASN A 1 189 ? 3.776 17.189 -2.131 1.00 37.81 189 ASN A C 1
ATOM 1472 O O . ASN A 1 189 ? 3.794 16.575 -3.193 1.00 37.81 189 ASN A O 1
ATOM 1476 N N . ASP A 1 190 ? 2.635 17.566 -1.556 1.00 41.12 190 ASP A N 1
ATOM 1477 C CA . ASP A 1 190 ? 1.360 17.530 -2.283 1.00 41.12 190 ASP A CA 1
ATOM 1478 C C . ASP A 1 190 ? 0.527 18.790 -1.975 1.00 41.12 190 ASP A C 1
ATOM 1480 O O . ASP A 1 190 ? 0.108 18.991 -0.835 1.00 41.12 190 ASP A O 1
ATOM 1484 N N . LEU A 1 191 ? 0.228 19.540 -3.050 1.00 39.31 191 LEU A N 1
ATOM 1485 C CA . LEU A 1 191 ? -0.826 20.558 -3.253 1.00 39.31 191 LEU A CA 1
ATOM 1486 C C . LEU A 1 191 ? -0.454 22.055 -3.140 1.00 39.31 191 LEU A C 1
ATOM 1488 O O . LEU A 1 191 ? -0.656 22.683 -2.108 1.00 39.31 191 LEU A O 1
ATOM 1492 N N . THR A 1 192 ? -0.095 22.648 -4.286 1.00 42.75 192 THR A N 1
ATOM 1493 C CA . THR A 1 192 ? -0.720 23.894 -4.781 1.00 42.75 192 THR A CA 1
ATOM 1494 C C . THR A 1 192 ? -1.034 23.701 -6.265 1.00 42.75 192 THR A C 1
ATOM 1496 O O . THR A 1 192 ? -0.180 23.889 -7.129 1.00 42.75 192 THR A O 1
ATOM 1499 N N . GLY A 1 193 ? -2.241 23.223 -6.537 1.00 41.78 193 GLY A N 1
ATOM 1500 C CA . GLY A 1 193 ? -2.884 23.286 -7.843 1.00 41.78 193 GLY A CA 1
ATOM 1501 C C . GLY A 1 193 ? -4.263 23.869 -7.590 1.00 41.78 193 GLY A C 1
ATOM 1502 O O . GLY A 1 193 ? -5.218 23.107 -7.473 1.00 41.78 193 GLY A O 1
ATOM 1503 N N . ASP A 1 194 ? -4.300 25.180 -7.353 1.00 43.16 194 ASP A N 1
ATOM 1504 C CA . ASP A 1 194 ? -5.530 25.964 -7.404 1.00 43.16 194 ASP A CA 1
ATOM 1505 C C . ASP A 1 194 ? -5.773 26.280 -8.880 1.00 43.16 194 ASP A C 1
ATOM 1507 O O . ASP A 1 194 ? -5.031 27.051 -9.492 1.00 43.16 194 ASP A O 1
ATOM 1511 N N . ASP A 1 195 ? -6.769 25.606 -9.447 1.00 48.03 195 ASP A N 1
ATOM 1512 C CA . ASP A 1 195 ? -7.519 26.109 -10.588 1.00 48.03 195 ASP A CA 1
ATOM 1513 C C . ASP A 1 195 ? -8.580 27.051 -10.005 1.00 48.03 195 ASP A C 1
ATOM 1515 O O . ASP A 1 195 ? -9.574 26.570 -9.468 1.00 48.03 195 ASP A O 1
ATOM 1519 N N . ASP A 1 196 ? -8.352 28.360 -10.084 1.00 52.62 196 ASP A N 1
ATOM 1520 C CA . ASP A 1 196 ? -9.406 29.377 -10.049 1.00 52.62 196 ASP A CA 1
ATOM 1521 C C . ASP A 1 196 ? -8.958 30.537 -10.958 1.00 52.62 196 ASP A C 1
ATOM 1523 O O . ASP A 1 196 ? -8.026 31.284 -10.651 1.00 52.62 196 ASP A O 1
ATOM 1527 N N . ASP A 1 197 ? -9.603 30.622 -12.123 1.00 48.12 197 ASP A N 1
ATOM 1528 C CA . ASP A 1 197 ? -9.688 31.825 -12.946 1.00 48.12 197 ASP A CA 1
ATOM 1529 C C . ASP A 1 197 ? -10.518 32.869 -12.185 1.00 48.12 197 ASP A C 1
ATOM 1531 O O . ASP A 1 197 ? -11.673 32.600 -11.866 1.00 48.12 197 ASP A O 1
ATOM 1535 N N . ASP A 1 198 ? -9.957 34.051 -11.930 1.00 43.41 198 ASP A N 1
ATOM 1536 C CA . ASP A 1 198 ? -10.670 35.326 -12.062 1.00 43.41 198 ASP A CA 1
ATOM 1537 C C . ASP A 1 198 ? -9.677 36.502 -12.052 1.00 43.41 198 ASP A C 1
ATOM 1539 O O . ASP A 1 198 ? -8.651 36.509 -11.367 1.00 43.41 198 ASP A O 1
ATOM 1543 N N . ASP A 1 199 ? -10.001 37.478 -12.893 1.00 53.50 199 ASP A N 1
ATOM 1544 C CA . ASP A 1 199 ? -9.275 38.701 -13.194 1.00 53.50 199 ASP A CA 1
ATOM 1545 C C . ASP A 1 199 ? -8.891 39.525 -11.955 1.00 53.50 199 ASP A C 1
ATOM 1547 O O . ASP A 1 199 ? -9.758 39.993 -11.226 1.00 53.50 199 ASP A O 1
ATOM 1551 N N . ASP A 1 200 ? -7.601 39.844 -11.808 1.00 47.75 200 ASP A N 1
ATOM 1552 C CA . ASP A 1 200 ? -7.188 41.100 -11.179 1.00 47.75 200 ASP A CA 1
ATOM 1553 C C . ASP A 1 200 ? -5.873 41.619 -11.776 1.00 47.75 200 ASP A C 1
ATOM 1555 O O . ASP A 1 200 ? -4.753 41.176 -11.504 1.00 47.75 200 ASP A O 1
ATOM 1559 N N . VAL A 1 201 ? -6.060 42.619 -12.631 1.00 49.50 201 VAL A N 1
ATOM 1560 C CA . VAL A 1 201 ? -5.050 43.522 -13.167 1.00 49.50 201 VAL A CA 1
ATOM 1561 C C . VAL A 1 201 ? -4.402 44.288 -12.012 1.00 49.50 201 VAL A C 1
ATOM 1563 O O . VAL A 1 201 ? -5.044 45.126 -11.384 1.00 49.50 201 VAL A O 1
ATOM 1566 N N . PHE A 1 202 ? -3.098 44.098 -11.799 1.00 33.34 202 PHE A N 1
ATOM 1567 C CA . PHE A 1 202 ? -2.277 45.048 -11.044 1.00 33.34 202 PHE A CA 1
ATOM 1568 C C . PHE A 1 202 ? -1.161 45.630 -11.923 1.00 33.34 202 PHE A C 1
ATOM 1570 O O . PHE A 1 202 ? -0.476 44.888 -12.632 1.00 33.34 202 PHE A O 1
ATOM 1577 N N . PRO A 1 203 ? -0.955 46.962 -11.902 1.00 41.41 203 PRO A N 1
ATOM 1578 C CA . PRO A 1 203 ? 0.039 47.621 -12.734 1.00 41.41 203 PRO A CA 1
ATOM 1579 C C . PRO A 1 203 ? 1.449 47.367 -12.192 1.00 41.41 203 PRO A C 1
ATOM 1581 O O . PRO A 1 203 ? 1.750 47.633 -11.029 1.00 41.41 203 PRO A O 1
ATOM 1584 N N . VAL A 1 204 ? 2.331 46.887 -13.067 1.00 35.16 204 VAL A N 1
ATOM 1585 C CA . VAL A 1 204 ? 3.767 46.744 -12.807 1.00 35.16 204 VAL A CA 1
ATOM 1586 C C . VAL A 1 204 ? 4.428 48.128 -12.872 1.00 35.16 204 VAL A C 1
ATOM 1588 O O . VAL A 1 204 ? 4.346 48.781 -13.916 1.00 35.16 204 VAL A O 1
ATOM 1591 N N . PRO A 1 205 ? 5.131 48.592 -11.823 1.00 33.78 205 PRO A N 1
ATOM 1592 C CA . PRO A 1 205 ? 6.019 49.738 -11.936 1.00 33.78 205 PRO A CA 1
ATOM 1593 C C . PRO A 1 205 ? 7.268 49.328 -12.721 1.00 33.78 205 PRO A C 1
ATOM 1595 O O . PRO A 1 205 ? 8.022 48.442 -12.320 1.00 33.78 205 PRO A O 1
ATOM 1598 N N . THR A 1 206 ? 7.489 49.995 -13.847 1.00 38.28 206 THR A N 1
ATOM 1599 C CA . THR A 1 206 ? 8.717 49.929 -14.642 1.00 38.28 206 THR A CA 1
ATOM 1600 C C . THR A 1 206 ? 9.932 50.332 -13.804 1.00 38.28 206 THR A C 1
ATOM 1602 O O . THR A 1 206 ? 10.030 51.484 -13.380 1.00 38.28 206 THR A O 1
ATOM 1605 N N . ALA A 1 207 ? 10.886 49.416 -13.630 1.00 34.19 207 ALA A N 1
ATOM 1606 C CA . ALA A 1 207 ? 12.252 49.729 -13.214 1.00 34.19 207 ALA A CA 1
ATOM 1607 C C . ALA A 1 207 ? 13.227 49.380 -14.358 1.00 34.19 207 ALA A C 1
ATOM 1609 O O . ALA A 1 207 ? 13.063 48.332 -14.988 1.00 34.19 207 ALA A O 1
ATOM 1610 N N . PRO A 1 208 ? 14.222 50.235 -14.659 1.00 40.84 208 PRO A N 1
ATOM 1611 C CA . PRO A 1 208 ? 15.085 50.074 -15.817 1.00 40.84 208 PRO A CA 1
ATOM 1612 C C . PRO A 1 208 ? 16.344 49.294 -15.435 1.00 40.84 208 PRO A C 1
ATOM 1614 O O . PRO A 1 208 ? 17.164 49.778 -14.661 1.00 40.84 208 PRO A O 1
ATOM 1617 N N . PHE A 1 209 ? 16.546 48.119 -16.023 1.00 33.69 209 PHE A N 1
ATOM 1618 C CA . PHE A 1 209 ? 17.874 47.514 -16.081 1.00 33.69 209 PHE A CA 1
ATOM 1619 C C . PHE A 1 209 ? 18.158 47.043 -17.500 1.00 33.69 209 PHE A C 1
ATOM 1621 O O . PHE A 1 209 ? 17.790 45.950 -17.923 1.00 33.69 209 PHE A O 1
ATOM 1628 N N . SER A 1 210 ? 18.830 47.924 -18.235 1.00 35.94 210 SER A N 1
ATOM 1629 C CA . SER A 1 210 ? 19.568 47.596 -19.443 1.00 35.94 210 SER A CA 1
ATOM 1630 C C . SER A 1 210 ? 20.684 46.612 -19.092 1.00 35.94 210 SER A C 1
ATOM 1632 O O . SER A 1 210 ? 21.519 46.900 -18.238 1.00 35.94 210 SER A O 1
ATOM 1634 N N . SER A 1 211 ? 20.730 45.473 -19.778 1.00 34.09 211 SER A N 1
ATOM 1635 C CA . SER A 1 211 ? 21.956 44.687 -19.939 1.00 34.09 211 SER A CA 1
ATOM 1636 C C . SER A 1 211 ? 22.280 44.620 -21.433 1.00 34.09 211 SER A C 1
ATOM 1638 O O . SER A 1 211 ? 21.370 44.371 -22.227 1.00 34.09 211 SER A O 1
ATOM 1640 N N . PRO A 1 212 ? 23.529 44.906 -21.837 1.00 46.66 212 PRO A N 1
ATOM 1641 C CA . PRO A 1 212 ? 23.897 44.995 -23.238 1.00 46.66 212 PRO A CA 1
ATOM 1642 C C . PRO A 1 212 ? 24.094 43.615 -23.867 1.00 46.66 212 PRO A C 1
ATOM 1644 O O . PRO A 1 212 ? 24.623 42.682 -23.265 1.00 46.66 212 PRO A O 1
ATOM 1647 N N . VAL A 1 213 ? 23.682 43.558 -25.127 1.00 37.22 213 VAL A N 1
ATOM 1648 C CA . VAL A 1 213 ? 23.996 42.534 -26.117 1.00 37.22 213 VAL A CA 1
ATOM 1649 C C . VAL A 1 213 ? 25.515 42.474 -26.305 1.00 37.22 213 VAL A C 1
ATOM 1651 O O . VAL A 1 213 ? 26.131 43.490 -26.617 1.00 37.22 213 VAL A O 1
ATOM 1654 N N . TYR A 1 214 ? 26.105 41.290 -26.148 1.00 35.22 214 TYR A N 1
ATOM 1655 C CA . TYR A 1 214 ? 27.389 40.960 -26.761 1.00 35.22 214 TYR A CA 1
ATOM 1656 C C . TYR A 1 214 ? 27.133 39.900 -27.826 1.00 35.22 214 TYR A C 1
ATOM 1658 O O . TYR A 1 214 ? 26.620 38.817 -27.539 1.00 35.22 214 TYR A O 1
ATOM 1666 N N . SER A 1 215 ? 27.486 40.235 -29.059 1.00 41.31 215 SER A N 1
ATOM 1667 C CA . SER A 1 215 ? 27.696 39.283 -30.137 1.00 41.31 215 SER A CA 1
ATOM 1668 C C . SER A 1 215 ? 29.045 39.591 -30.778 1.00 41.31 215 SER A C 1
ATOM 1670 O O . SER A 1 215 ? 29.433 40.755 -30.882 1.00 41.31 215 SER A O 1
ATOM 1672 N N . ASP A 1 216 ? 29.679 38.495 -31.176 1.00 36.31 216 ASP A N 1
ATOM 1673 C CA . ASP A 1 216 ? 30.672 38.337 -32.235 1.00 36.31 216 ASP A CA 1
ATOM 1674 C C . ASP A 1 216 ? 32.176 38.341 -31.890 1.00 36.31 216 ASP A C 1
ATOM 1676 O O . ASP A 1 216 ? 32.771 39.312 -31.428 1.00 36.31 216 ASP A O 1
ATOM 1680 N N . ASP A 1 217 ? 32.733 37.156 -32.176 1.00 41.91 217 ASP A N 1
ATOM 1681 C CA . ASP A 1 217 ? 33.934 36.879 -32.967 1.00 41.91 217 ASP A CA 1
ATOM 1682 C C . ASP A 1 217 ? 35.291 37.400 -32.497 1.00 41.91 217 ASP A C 1
ATOM 1684 O O . ASP A 1 217 ? 35.663 38.530 -32.794 1.00 41.91 217 ASP A O 1
ATOM 1688 N N . VAL A 1 218 ? 36.115 36.497 -31.936 1.00 38.50 218 VAL A N 1
ATOM 1689 C CA . VAL A 1 218 ? 37.576 36.538 -32.143 1.00 38.50 218 VAL A CA 1
ATOM 1690 C C . VAL A 1 218 ? 38.186 35.128 -32.177 1.00 38.50 218 VAL A C 1
ATOM 1692 O O . VAL A 1 218 ? 37.934 34.283 -31.316 1.00 38.50 218 VAL A O 1
ATOM 1695 N N . ASP A 1 219 ? 39.020 34.934 -33.196 1.00 37.88 219 ASP A N 1
ATOM 1696 C CA . ASP A 1 219 ? 39.801 33.764 -33.583 1.00 37.88 219 ASP A CA 1
ATOM 1697 C C . ASP A 1 219 ? 40.727 33.158 -32.512 1.00 37.88 219 ASP A C 1
ATOM 1699 O O . ASP A 1 219 ? 41.371 33.838 -31.711 1.00 37.88 219 ASP A O 1
ATOM 1703 N N . ILE A 1 220 ? 40.876 31.833 -32.599 1.00 42.75 220 ILE A N 1
ATOM 1704 C CA . ILE A 1 220 ? 41.843 31.022 -31.854 1.00 42.75 220 ILE A CA 1
ATOM 1705 C C . ILE A 1 220 ? 43.149 30.931 -32.659 1.00 42.75 220 ILE A C 1
ATOM 1707 O O . ILE A 1 220 ? 43.190 30.246 -33.680 1.00 42.75 220 ILE A O 1
ATOM 1711 N N . ILE A 1 221 ? 44.245 31.514 -32.153 1.00 39.19 221 ILE A N 1
ATOM 1712 C CA . ILE A 1 221 ? 45.628 31.118 -32.491 1.00 39.19 221 ILE A CA 1
ATOM 1713 C C . ILE A 1 221 ? 46.486 31.095 -31.203 1.00 39.19 221 ILE A C 1
ATOM 1715 O O . ILE A 1 221 ? 46.376 32.014 -30.391 1.00 39.19 221 ILE A O 1
ATOM 1719 N N . PRO A 1 222 ? 47.346 30.075 -30.982 1.00 53.59 222 PRO A N 1
ATOM 1720 C CA . PRO A 1 222 ? 48.067 29.875 -29.724 1.00 53.59 222 PRO A CA 1
ATOM 1721 C C . PRO A 1 222 ? 49.537 30.322 -29.792 1.00 53.59 222 PRO A C 1
ATOM 1723 O O . PRO A 1 222 ? 50.236 29.952 -30.731 1.00 53.59 222 PRO A O 1
ATOM 1726 N N . THR A 1 223 ? 50.071 30.963 -28.743 1.00 35.31 223 THR A N 1
ATOM 1727 C CA . THR A 1 223 ? 51.532 30.994 -28.501 1.00 35.31 223 THR A CA 1
ATOM 1728 C C . THR A 1 223 ? 51.944 31.230 -27.040 1.00 35.31 223 THR A C 1
ATOM 1730 O O . THR A 1 223 ? 51.602 32.241 -26.442 1.00 35.31 223 THR A O 1
ATOM 1733 N N . LYS A 1 224 ? 52.802 30.308 -26.573 1.00 34.19 224 LYS A N 1
ATOM 1734 C CA . LYS A 1 224 ? 54.059 30.470 -25.805 1.00 34.19 224 LYS A CA 1
ATOM 1735 C C . LYS A 1 224 ? 54.090 31.160 -24.427 1.00 34.19 224 LYS A C 1
ATOM 1737 O O . LYS A 1 224 ? 54.070 32.374 -24.299 1.00 34.19 224 LYS A O 1
ATOM 1742 N N . THR A 1 225 ? 54.377 30.313 -23.433 1.00 39.06 225 THR A N 1
ATOM 1743 C CA . THR A 1 225 ? 55.524 30.363 -22.496 1.00 39.06 225 THR A CA 1
ATOM 1744 C C . THR A 1 225 ? 56.277 31.691 -22.321 1.00 39.06 225 THR A C 1
ATOM 1746 O O . THR A 1 225 ? 57.021 32.094 -23.216 1.00 39.06 225 THR A O 1
ATOM 1749 N N . HIS A 1 226 ? 56.281 32.217 -21.091 1.00 35.50 226 HIS A N 1
ATOM 1750 C CA . HIS A 1 226 ? 57.471 32.854 -20.521 1.00 35.50 226 HIS A CA 1
ATOM 1751 C C . HIS A 1 226 ? 57.550 32.647 -18.999 1.00 35.50 226 HIS A C 1
ATOM 1753 O O . HIS A 1 226 ? 56.590 32.852 -18.264 1.00 35.50 226 HIS A O 1
ATOM 1759 N N . VAL A 1 227 ? 58.729 32.205 -18.572 1.00 37.84 227 VAL A N 1
ATOM 1760 C CA . VAL A 1 227 ? 59.228 32.041 -17.200 1.00 37.84 227 VAL A CA 1
ATOM 1761 C C . VAL A 1 227 ? 59.947 33.335 -16.800 1.00 37.84 227 VAL A C 1
ATOM 1763 O O . VAL A 1 227 ? 60.605 33.901 -17.667 1.00 37.84 227 VAL A O 1
ATOM 1766 N N . MET A 1 228 ? 59.877 33.782 -15.537 1.00 34.97 228 MET A N 1
ATOM 1767 C CA . MET A 1 228 ? 61.033 34.233 -14.719 1.00 34.97 228 MET A CA 1
ATOM 1768 C C . MET A 1 228 ? 60.638 35.008 -13.436 1.00 34.97 228 MET A C 1
ATOM 1770 O O . MET A 1 228 ? 59.886 35.968 -13.512 1.00 34.97 228 MET A O 1
ATOM 1774 N N . HIS A 1 229 ? 61.254 34.570 -12.319 1.00 35.09 229 HIS A N 1
ATOM 1775 C CA . HIS A 1 229 ? 61.858 35.299 -11.169 1.00 35.09 229 HIS A CA 1
ATOM 1776 C C . HIS A 1 229 ? 61.020 36.304 -10.344 1.00 35.09 229 HIS A C 1
ATOM 1778 O O . HIS A 1 229 ? 60.460 37.239 -10.890 1.00 35.09 229 HIS A O 1
ATOM 1784 N N . GLN A 1 230 ? 60.795 36.076 -9.036 1.00 37.72 230 GLN A N 1
ATOM 1785 C CA . GLN A 1 230 ? 61.671 36.176 -7.830 1.00 37.72 230 GLN A CA 1
ATOM 1786 C C . GLN A 1 230 ? 61.707 37.584 -7.186 1.00 37.72 230 GLN A C 1
ATOM 1788 O O . GLN A 1 230 ? 61.763 38.578 -7.899 1.00 37.72 230 GLN A O 1
ATOM 1793 N N . ILE A 1 231 ? 61.837 37.585 -5.841 1.00 35.03 231 ILE A N 1
ATOM 1794 C CA . ILE A 1 231 ? 62.110 38.701 -4.892 1.00 35.03 231 ILE A CA 1
ATOM 1795 C C . ILE A 1 231 ? 60.837 39.481 -4.498 1.00 35.03 231 ILE A C 1
ATOM 1797 O O . ILE A 1 231 ? 60.065 39.850 -5.367 1.00 35.03 231 ILE A O 1
ATOM 1801 N N . GLY A 1 232 ? 60.509 39.785 -3.240 1.00 32.22 232 GLY A N 1
ATOM 1802 C CA . GLY A 1 232 ? 61.156 39.660 -1.932 1.00 32.22 232 GLY A CA 1
ATOM 1803 C C . GLY A 1 232 ? 60.423 40.593 -0.945 1.00 32.22 232 GLY A C 1
ATOM 1804 O O . GLY A 1 232 ? 59.895 41.615 -1.370 1.00 32.22 232 GLY A O 1
ATOM 1805 N N . ASP A 1 233 ? 60.392 40.179 0.321 1.00 32.81 233 ASP A N 1
ATOM 1806 C CA . ASP A 1 233 ? 60.294 40.933 1.584 1.00 32.81 233 ASP A CA 1
ATOM 1807 C C . ASP A 1 233 ? 59.139 41.908 1.921 1.00 32.81 233 ASP A C 1
ATOM 1809 O O . ASP A 1 233 ? 58.826 42.864 1.220 1.00 32.81 233 ASP A O 1
ATOM 1813 N N . ASP A 1 234 ? 58.614 41.640 3.127 1.00 38.22 234 ASP A N 1
ATOM 1814 C CA . ASP A 1 234 ? 58.137 42.528 4.193 1.00 38.22 234 ASP A CA 1
ATOM 1815 C C . ASP A 1 234 ? 57.015 43.552 3.939 1.00 38.22 234 ASP A C 1
ATOM 1817 O O . ASP A 1 234 ? 57.145 44.515 3.190 1.00 38.22 234 ASP A O 1
ATOM 1821 N N . LEU A 1 235 ? 55.930 43.409 4.717 1.00 38.81 235 LEU A N 1
ATOM 1822 C CA . LEU A 1 235 ? 55.530 44.325 5.806 1.00 38.81 235 LEU A CA 1
ATOM 1823 C C . LEU A 1 235 ? 54.069 44.049 6.239 1.00 38.81 235 LEU A C 1
ATOM 1825 O O . LEU A 1 235 ? 53.128 44.160 5.457 1.00 38.81 235 LEU A O 1
ATOM 1829 N N . LEU A 1 236 ? 53.877 43.727 7.524 1.00 40.53 236 LEU A N 1
ATOM 1830 C CA . LEU A 1 236 ? 52.602 43.878 8.253 1.00 40.53 236 LEU A CA 1
ATOM 1831 C C . LEU A 1 236 ? 52.367 45.385 8.536 1.00 40.53 236 LEU A C 1
ATOM 1833 O O . LEU A 1 236 ? 53.354 46.118 8.637 1.00 40.53 236 LEU A O 1
ATOM 1837 N N . PRO A 1 237 ? 51.119 45.878 8.723 1.00 46.50 237 PRO A N 1
ATOM 1838 C CA . PRO A 1 237 ? 50.475 45.755 10.035 1.00 46.50 237 PRO A CA 1
ATOM 1839 C C . PRO A 1 237 ? 48.938 45.594 10.054 1.00 46.50 237 PRO A C 1
ATOM 1841 O O . PRO A 1 237 ? 48.194 45.864 9.118 1.00 46.50 237 PRO A O 1
ATOM 1844 N N . THR A 1 238 ? 48.522 45.150 11.236 1.00 35.09 238 THR A N 1
ATOM 1845 C CA . THR A 1 238 ? 47.205 44.978 11.864 1.00 35.09 238 THR A CA 1
ATOM 1846 C C . THR A 1 238 ? 46.125 46.035 11.588 1.00 35.09 238 THR A C 1
ATOM 1848 O O . THR A 1 238 ? 46.413 47.228 11.624 1.00 35.09 238 THR A O 1
ATOM 1851 N N . CYS A 1 239 ? 44.853 45.608 11.551 1.00 31.22 239 CYS A N 1
ATOM 1852 C CA . CYS A 1 239 ? 43.713 46.478 11.867 1.00 31.22 239 CYS A CA 1
ATOM 1853 C C . CYS A 1 239 ? 42.678 45.768 12.759 1.00 31.22 239 CYS A C 1
ATOM 1855 O O . CYS A 1 239 ? 42.209 44.667 12.477 1.00 31.22 239 CYS A O 1
ATOM 1857 N N . SER A 1 240 ? 42.370 46.436 13.866 1.00 32.22 240 SER A N 1
ATOM 1858 C CA . SER A 1 240 ? 41.482 46.084 14.968 1.00 32.22 240 SER A CA 1
ATOM 1859 C C . SER A 1 240 ? 40.004 46.275 14.617 1.00 32.22 240 SER A C 1
ATOM 1861 O O . SER A 1 240 ? 39.641 47.256 13.976 1.00 32.22 240 SER A O 1
ATOM 1863 N N . TRP A 1 241 ? 39.131 45.389 15.107 1.00 35.62 241 TRP A N 1
ATOM 1864 C CA . TRP A 1 241 ? 37.687 45.640 15.148 1.00 35.62 241 TRP A CA 1
ATOM 1865 C C . TRP A 1 241 ? 37.195 45.589 16.594 1.00 35.62 241 TRP A C 1
ATOM 1867 O O . TRP A 1 241 ? 37.196 44.546 17.249 1.00 35.62 241 TRP A O 1
ATOM 1877 N N . LYS A 1 242 ? 36.823 46.782 17.071 1.00 32.00 242 LYS A N 1
ATOM 1878 C CA . LYS A 1 242 ? 36.068 47.068 18.293 1.00 32.00 242 LYS A CA 1
ATOM 1879 C C . LYS A 1 242 ? 34.733 46.325 18.281 1.00 32.00 242 LYS A C 1
ATOM 1881 O O . LYS A 1 242 ? 34.056 46.278 17.256 1.00 32.00 242 LYS A O 1
ATOM 1886 N N . ARG A 1 243 ? 34.324 45.828 19.446 1.00 36.03 243 ARG A N 1
ATOM 1887 C CA . ARG A 1 243 ? 32.949 45.419 19.733 1.00 36.03 243 ARG A CA 1
ATOM 1888 C C . ARG A 1 243 ? 32.496 46.256 20.927 1.00 36.03 243 ARG A C 1
ATOM 1890 O O . ARG A 1 243 ? 33.087 46.140 21.998 1.00 36.03 243 ARG A O 1
ATOM 1897 N N . ASP A 1 244 ? 31.529 47.138 20.695 1.00 35.00 244 ASP A N 1
ATOM 1898 C CA . ASP A 1 244 ? 30.986 48.018 21.724 1.00 35.00 244 ASP A CA 1
ATOM 1899 C C . ASP A 1 244 ? 30.018 47.267 22.641 1.00 35.00 244 ASP A C 1
ATOM 1901 O O . ASP A 1 244 ? 29.205 46.443 22.216 1.00 35.00 244 ASP A O 1
ATOM 1905 N N . SER A 1 245 ? 30.193 47.582 23.918 1.00 33.62 245 SER A N 1
ATOM 1906 C CA . SER A 1 245 ? 29.427 47.186 25.089 1.00 33.62 245 SER A CA 1
ATOM 1907 C C . SER A 1 245 ? 28.265 48.157 25.284 1.00 33.62 245 SER A C 1
ATOM 1909 O O . SER A 1 245 ? 28.457 49.360 25.113 1.00 33.62 245 SER A O 1
ATOM 1911 N N . VAL A 1 246 ? 27.099 47.666 25.712 1.00 42.62 246 VAL A N 1
ATOM 1912 C CA . VAL A 1 246 ? 26.152 48.481 26.485 1.00 42.62 246 VAL A CA 1
ATOM 1913 C C . VAL A 1 246 ? 25.613 47.642 27.636 1.00 42.62 246 VAL A C 1
ATOM 1915 O O . VAL A 1 246 ? 25.154 46.514 27.455 1.00 42.62 246 VAL A O 1
ATOM 1918 N N . ASP A 1 247 ? 25.755 48.243 28.810 1.00 33.06 247 ASP A N 1
ATOM 1919 C CA . ASP A 1 247 ? 25.581 47.717 30.150 1.00 33.06 247 ASP A CA 1
ATOM 1920 C C . ASP A 1 247 ? 24.131 47.548 30.612 1.00 33.06 247 ASP A C 1
ATOM 1922 O O . ASP A 1 247 ? 23.212 48.226 30.150 1.00 33.06 247 ASP A O 1
ATOM 1926 N N . SER A 1 248 ? 24.055 46.797 31.716 1.00 38.69 248 SER A N 1
ATOM 1927 C CA . SER A 1 248 ? 23.261 47.046 32.932 1.00 38.69 248 SER A CA 1
ATOM 1928 C C . SER A 1 248 ? 22.139 46.037 33.147 1.00 38.69 248 SER A C 1
ATOM 1930 O O . SER A 1 248 ? 21.391 45.730 32.231 1.00 38.69 248 SER A O 1
ATOM 1932 N N . SER A 1 249 ? 21.843 45.523 34.336 1.00 35.50 249 SER A N 1
ATOM 1933 C CA . SER A 1 249 ? 22.420 45.538 35.690 1.00 35.50 249 SER A CA 1
ATOM 1934 C C . SER A 1 249 ? 21.365 44.830 36.549 1.00 35.50 249 SER A C 1
ATOM 1936 O O . SER A 1 249 ? 20.191 45.157 36.385 1.00 35.50 249 SER A O 1
ATOM 1938 N N . SER A 1 250 ? 21.744 43.910 37.444 1.00 34.59 250 SER A N 1
ATOM 1939 C CA . SER A 1 250 ? 21.326 43.839 38.868 1.00 34.59 250 SER A CA 1
ATOM 1940 C C . SER A 1 250 ? 21.362 42.413 39.450 1.00 34.59 250 SER A C 1
ATOM 1942 O O . SER A 1 250 ? 20.629 41.519 39.044 1.00 34.59 250 SER A O 1
ATOM 1944 N N . ASP A 1 251 ? 22.290 42.253 40.398 1.00 32.34 251 ASP A N 1
ATOM 1945 C CA . ASP A 1 251 ? 22.175 41.663 41.738 1.00 32.34 251 ASP A CA 1
ATOM 1946 C C . ASP A 1 251 ? 21.404 40.350 41.954 1.00 32.34 251 ASP A C 1
ATOM 1948 O O . ASP A 1 251 ? 20.179 40.301 41.908 1.00 32.34 251 ASP A O 1
ATOM 1952 N N . SER A 1 252 ? 22.099 39.309 42.437 1.00 37.84 252 SER A N 1
ATOM 1953 C CA . SER A 1 252 ? 22.216 39.049 43.890 1.00 37.84 252 SER A CA 1
ATOM 1954 C C . SER A 1 252 ? 22.817 37.662 44.227 1.00 37.84 252 SER A C 1
ATOM 1956 O O . SER A 1 252 ? 22.341 36.625 43.790 1.00 37.84 252 SER A O 1
ATOM 1958 N N . ILE A 1 253 ? 23.897 37.705 45.023 1.00 34.75 253 ILE A N 1
ATOM 1959 C CA . ILE A 1 253 ? 24.226 36.913 46.232 1.00 34.75 253 ILE A CA 1
ATOM 1960 C C . ILE A 1 253 ? 24.019 35.381 46.217 1.00 34.75 253 ILE A C 1
ATOM 1962 O O . ILE A 1 253 ? 22.897 34.891 46.160 1.00 34.75 253 ILE A O 1
ATOM 1966 N N . GLY A 1 254 ? 25.091 34.630 46.526 1.00 31.61 254 GLY A N 1
ATOM 1967 C CA . GLY A 1 254 ? 24.950 33.303 47.147 1.00 31.61 254 GLY A CA 1
ATOM 1968 C C . GLY A 1 254 ? 26.148 32.362 47.025 1.00 31.61 254 GLY A C 1
ATOM 1969 O O . GLY A 1 254 ? 26.102 31.391 46.281 1.00 31.61 254 GLY A O 1
ATOM 1970 N N . SER A 1 255 ? 27.213 32.631 47.777 1.00 34.03 255 SER A N 1
ATOM 1971 C CA . SER A 1 255 ? 28.416 31.802 47.912 1.00 34.03 255 SER A CA 1
ATOM 1972 C C . SER A 1 255 ? 28.134 30.394 48.463 1.00 34.03 255 SER A C 1
ATOM 1974 O O . SER A 1 255 ? 27.492 30.264 49.502 1.00 34.03 255 SER A O 1
ATOM 1976 N N . SER A 1 256 ? 28.739 29.349 47.886 1.00 34.06 256 SER A N 1
ATOM 1977 C CA . SER A 1 256 ? 29.263 28.233 48.688 1.00 34.06 256 SER A CA 1
ATOM 1978 C C . SER A 1 256 ? 30.441 27.555 47.988 1.00 34.06 256 SER A C 1
ATOM 1980 O O . SER A 1 256 ? 30.413 27.256 46.795 1.00 34.06 256 SER A O 1
ATOM 1982 N N . SER A 1 257 ? 31.503 27.394 48.763 1.00 33.56 257 SER A N 1
ATOM 1983 C CA . SER A 1 257 ? 32.827 26.929 48.380 1.00 33.56 257 SER A CA 1
ATOM 1984 C C . SER A 1 257 ? 32.949 25.434 48.666 1.00 33.56 257 SER A C 1
ATOM 1986 O O . SER A 1 257 ? 32.590 25.015 49.761 1.00 33.56 257 SER A O 1
ATOM 1988 N N . PHE A 1 258 ? 33.564 24.656 47.773 1.00 32.62 258 PHE A N 1
ATOM 1989 C CA . PHE A 1 258 ? 34.326 23.471 48.179 1.00 32.62 258 PHE A CA 1
ATOM 1990 C C . PHE A 1 258 ? 35.545 23.281 47.271 1.00 32.62 258 PHE A C 1
ATOM 1992 O O . PHE A 1 258 ? 35.438 23.078 46.065 1.00 32.62 258 PHE A O 1
ATOM 1999 N N . ASN A 1 259 ? 36.711 23.401 47.905 1.00 32.97 259 ASN A N 1
ATOM 2000 C CA . ASN A 1 259 ? 38.040 23.079 47.397 1.00 32.97 259 ASN A CA 1
ATOM 2001 C C . ASN A 1 259 ? 38.303 21.570 47.496 1.00 32.97 259 ASN A C 1
ATOM 2003 O O . ASN A 1 259 ? 37.850 20.953 48.459 1.00 32.97 259 ASN A O 1
ATOM 2007 N N . GLN A 1 260 ? 39.139 21.054 46.583 1.00 35.66 260 GLN A N 1
ATOM 2008 C CA . GLN A 1 260 ? 40.348 20.214 46.790 1.00 35.66 260 GLN A CA 1
ATOM 2009 C C . GLN A 1 260 ? 40.589 19.374 45.513 1.00 35.66 260 GLN A C 1
ATOM 2011 O O . GLN A 1 260 ? 39.754 18.565 45.139 1.00 35.66 260 GLN A O 1
ATOM 2016 N N . ASN A 1 261 ? 41.544 19.719 44.644 1.00 29.14 261 ASN A N 1
ATOM 2017 C CA . ASN A 1 261 ? 43.006 19.509 44.668 1.00 29.14 261 ASN A CA 1
ATOM 2018 C C . ASN A 1 261 ? 43.517 18.086 44.293 1.00 29.14 261 ASN A C 1
ATOM 2020 O O . ASN A 1 261 ? 43.557 17.223 45.159 1.00 29.14 261 ASN A O 1
ATOM 2024 N N . ILE A 1 262 ? 44.081 17.988 43.060 1.00 35.16 262 ILE A N 1
ATOM 2025 C CA . ILE A 1 262 ? 45.426 17.432 42.684 1.00 35.16 262 ILE A CA 1
ATOM 2026 C C . ILE A 1 262 ? 45.600 15.871 42.678 1.00 35.16 262 ILE A C 1
ATOM 2028 O O . ILE A 1 262 ? 44.934 15.225 43.477 1.00 35.16 262 ILE A O 1
ATOM 2032 N N . PRO A 1 263 ? 46.540 15.202 41.930 1.00 48.03 263 PRO A N 1
ATOM 2033 C CA . PRO A 1 263 ? 47.300 15.487 40.680 1.00 48.03 263 PRO A CA 1
ATOM 2034 C C . PRO A 1 263 ? 47.372 14.346 39.603 1.00 48.03 263 PRO A C 1
ATOM 2036 O O . PRO A 1 263 ? 47.295 13.161 39.897 1.00 48.03 263 PRO A O 1
ATOM 2039 N N . SER A 1 264 ? 47.711 14.764 38.373 1.00 34.84 264 SER A N 1
ATOM 2040 C CA . SER A 1 264 ? 48.773 14.306 37.431 1.00 34.84 264 SER A CA 1
ATOM 2041 C C . SER A 1 264 ? 49.098 12.831 37.062 1.00 34.84 264 SER A C 1
ATOM 2043 O O . SER A 1 264 ? 49.526 12.040 37.892 1.00 34.84 264 SER A O 1
ATOM 2045 N N . ARG A 1 265 ? 49.282 12.681 35.728 1.00 31.00 265 ARG A N 1
ATOM 2046 C CA . ARG A 1 265 ? 50.416 12.073 34.964 1.00 31.00 265 ARG A CA 1
ATOM 2047 C C . ARG A 1 265 ? 50.435 10.564 34.629 1.00 31.00 265 ARG A C 1
ATOM 2049 O O . ARG A 1 265 ? 50.030 9.733 35.424 1.00 31.00 265 ARG A O 1
ATOM 2056 N N . VAL A 1 266 ? 51.130 10.291 33.500 1.00 31.53 266 VAL A N 1
ATOM 2057 C CA . VAL A 1 266 ? 51.641 9.004 32.940 1.00 31.53 266 VAL A CA 1
ATOM 2058 C C . VAL A 1 266 ? 50.639 8.324 31.973 1.00 31.53 266 VAL A C 1
ATOM 2060 O O . VAL A 1 266 ? 49.461 8.289 32.277 1.00 31.53 266 VAL A O 1
ATOM 2063 N N . ALA A 1 267 ? 50.947 7.795 30.779 1.00 32.94 267 ALA A N 1
ATOM 2064 C CA . ALA A 1 267 ? 52.162 7.605 29.980 1.00 32.94 267 ALA A CA 1
ATOM 2065 C C . ALA A 1 267 ? 51.803 7.490 28.482 1.00 32.94 267 ALA A C 1
ATOM 2067 O O . ALA A 1 267 ? 50.693 7.120 28.106 1.00 32.94 267 ALA A O 1
ATOM 2068 N N . ILE A 1 268 ? 52.817 7.765 27.665 1.00 35.94 268 ILE A N 1
ATOM 2069 C CA . ILE A 1 268 ? 52.959 7.434 26.246 1.00 35.94 268 ILE A CA 1
ATOM 2070 C C . ILE A 1 268 ? 53.069 5.906 26.092 1.00 35.94 268 ILE A C 1
ATOM 2072 O O . ILE A 1 268 ? 53.790 5.269 26.858 1.00 35.94 268 ILE A O 1
ATOM 2076 N N . GLY A 1 269 ? 52.385 5.335 25.097 1.00 31.28 269 GLY A N 1
ATOM 2077 C CA . GLY A 1 269 ? 52.496 3.930 24.700 1.00 31.28 269 GLY A CA 1
ATOM 2078 C C . GLY A 1 269 ? 52.567 3.811 23.181 1.00 31.28 269 GLY A C 1
ATOM 2079 O O . GLY A 1 269 ? 51.612 4.144 22.484 1.00 31.28 269 GLY A O 1
ATOM 2080 N N . GLU A 1 270 ? 53.731 3.389 22.696 1.00 34.56 270 GLU A N 1
ATOM 2081 C CA . GLU A 1 270 ? 54.061 3.116 21.297 1.00 34.56 270 GLU A CA 1
ATOM 2082 C C . GLU A 1 270 ? 53.512 1.759 20.803 1.00 34.56 270 GLU A C 1
ATOM 2084 O O . GLU A 1 270 ? 53.181 0.879 21.595 1.00 34.56 270 GLU A O 1
ATOM 2089 N N . LEU A 1 271 ? 53.571 1.592 19.471 1.00 31.92 271 LEU A N 1
ATOM 2090 C CA . LEU A 1 271 ? 53.637 0.346 18.684 1.00 31.92 271 LEU A CA 1
ATOM 2091 C C . LEU A 1 271 ? 52.335 -0.433 18.407 1.00 31.92 271 LEU A C 1
ATOM 2093 O O . LEU A 1 271 ? 51.897 -1.274 19.185 1.00 31.92 271 LEU A O 1
ATOM 2097 N N . SER A 1 272 ? 51.877 -0.364 17.150 1.00 32.94 272 SER A N 1
ATOM 2098 C CA . SER A 1 272 ? 52.045 -1.531 16.266 1.00 32.94 272 SER A CA 1
ATOM 2099 C C . SER A 1 272 ? 51.909 -1.207 14.780 1.00 32.94 272 SER A C 1
ATOM 2101 O O . SER A 1 272 ? 50.981 -0.553 14.314 1.00 32.94 272 SER A O 1
ATOM 2103 N N . VAL A 1 273 ? 52.915 -1.713 14.078 1.00 33.22 273 VAL A N 1
ATOM 2104 C CA . VAL A 1 273 ? 53.203 -1.709 12.649 1.00 33.22 273 VAL A CA 1
ATOM 2105 C C . VAL A 1 273 ? 52.088 -2.397 11.854 1.00 33.22 273 VAL A C 1
ATOM 2107 O O . VAL A 1 273 ? 51.714 -3.528 12.151 1.00 33.22 273 VAL A O 1
ATOM 2110 N N . VAL A 1 274 ? 51.602 -1.726 10.807 1.00 39.94 274 VAL A N 1
ATOM 2111 C CA . VAL A 1 274 ? 50.753 -2.311 9.761 1.00 39.94 274 VAL A CA 1
ATOM 2112 C C . VAL A 1 274 ? 51.664 -2.856 8.663 1.00 39.94 274 VAL A C 1
ATOM 2114 O O . VAL A 1 274 ? 52.418 -2.105 8.047 1.00 39.94 274 VAL A O 1
ATOM 2117 N N . THR A 1 275 ? 51.602 -4.162 8.416 1.00 40.62 275 THR A N 1
ATOM 2118 C CA . THR A 1 275 ? 52.175 -4.805 7.229 1.00 40.62 275 THR A CA 1
ATOM 2119 C C . THR A 1 275 ? 51.203 -4.682 6.046 1.00 40.62 275 THR A C 1
ATOM 2121 O O . THR A 1 275 ? 50.011 -4.949 6.214 1.00 40.62 275 THR A O 1
ATOM 2124 N N . PRO A 1 276 ? 51.661 -4.309 4.838 1.00 44.12 276 PRO A N 1
ATOM 2125 C CA . PRO A 1 276 ? 50.844 -4.386 3.633 1.00 44.12 276 PRO A CA 1
ATOM 2126 C C . PRO A 1 276 ? 50.926 -5.799 3.035 1.00 44.12 276 PRO A C 1
ATOM 2128 O O . PRO A 1 276 ? 52.015 -6.299 2.749 1.00 44.12 276 PRO A O 1
ATOM 2131 N N . ILE A 1 277 ? 49.775 -6.449 2.847 1.00 36.25 277 ILE A N 1
ATOM 2132 C CA . ILE A 1 277 ? 49.675 -7.670 2.038 1.00 36.25 277 ILE A CA 1
ATOM 2133 C C . ILE A 1 277 ? 49.575 -7.249 0.575 1.00 36.25 277 ILE A C 1
ATOM 2135 O O . ILE A 1 277 ? 48.732 -6.434 0.204 1.00 36.25 277 ILE A O 1
ATOM 2139 N N . ALA A 1 278 ? 50.498 -7.803 -0.201 1.00 38.97 278 ALA A N 1
ATOM 2140 C CA . ALA A 1 278 ? 50.744 -7.541 -1.601 1.00 38.97 278 ALA A CA 1
ATOM 2141 C C . ALA A 1 278 ? 49.611 -7.997 -2.530 1.00 38.97 278 ALA A C 1
ATOM 2143 O O . ALA A 1 278 ? 48.926 -8.994 -2.286 1.00 38.97 278 ALA A O 1
ATOM 2144 N N . ASP A 1 279 ? 49.514 -7.255 -3.630 1.00 33.91 279 ASP A N 1
ATOM 2145 C CA . ASP A 1 279 ? 48.887 -7.617 -4.893 1.00 33.91 279 ASP A CA 1
ATOM 2146 C C . ASP A 1 279 ? 49.374 -8.977 -5.409 1.00 33.91 279 ASP A C 1
ATOM 2148 O O . ASP A 1 279 ? 50.576 -9.217 -5.500 1.00 33.91 279 ASP A O 1
ATOM 2152 N N . CYS A 1 280 ? 48.435 -9.809 -5.861 1.00 32.19 280 CYS A N 1
ATOM 2153 C CA . CYS A 1 280 ? 48.686 -10.814 -6.889 1.00 32.19 280 CYS A CA 1
ATOM 2154 C C . CYS A 1 280 ? 47.525 -10.783 -7.884 1.00 32.19 280 CYS A C 1
ATOM 2156 O O . CYS A 1 280 ? 46.435 -11.301 -7.639 1.00 32.19 280 CYS A O 1
ATOM 2158 N N . THR A 1 281 ? 47.787 -10.140 -9.015 1.00 39.62 281 THR A N 1
ATOM 2159 C CA . THR A 1 281 ? 47.126 -10.387 -10.291 1.00 39.62 281 THR A CA 1
ATOM 2160 C C . THR A 1 281 ? 47.402 -11.823 -10.721 1.00 39.62 281 THR A C 1
ATOM 2162 O O . THR A 1 281 ? 48.569 -12.196 -10.811 1.00 39.62 281 THR A O 1
ATOM 2165 N N . ASP A 1 282 ? 46.371 -12.593 -11.062 1.00 29.83 282 ASP A N 1
ATOM 2166 C CA . ASP A 1 282 ? 46.557 -13.622 -12.081 1.00 29.83 282 ASP A CA 1
ATOM 2167 C C . ASP A 1 282 ? 45.278 -13.846 -12.888 1.00 29.83 282 ASP A C 1
ATOM 2169 O O . ASP A 1 282 ? 44.218 -14.228 -12.383 1.00 29.83 282 ASP A O 1
ATOM 2173 N N . SER A 1 283 ? 45.408 -13.516 -14.166 1.00 37.25 283 SER A N 1
ATOM 2174 C CA . SER A 1 283 ? 44.433 -13.711 -15.223 1.00 37.25 283 SER A CA 1
ATOM 2175 C C . SER A 1 283 ? 44.590 -15.135 -15.737 1.00 37.25 283 SER A C 1
ATOM 2177 O O . SER A 1 283 ? 45.635 -15.473 -16.283 1.00 37.25 283 SER A O 1
ATOM 2179 N N . VAL A 1 284 ? 43.553 -15.962 -15.619 1.00 34.88 284 VAL A N 1
ATOM 2180 C CA . VAL A 1 284 ? 43.517 -17.268 -16.287 1.00 34.88 284 VAL A CA 1
ATOM 2181 C C . VAL A 1 284 ? 42.493 -17.212 -17.415 1.00 34.88 284 VAL A C 1
ATOM 2183 O O . VAL A 1 284 ? 41.286 -17.319 -17.199 1.00 34.88 284 VAL A O 1
ATOM 2186 N N . GLU A 1 285 ? 43.012 -17.024 -18.629 1.00 36.72 285 GLU A N 1
ATOM 2187 C CA . GLU A 1 285 ? 42.377 -17.449 -19.874 1.00 36.72 285 GLU A CA 1
ATOM 2188 C C . GLU A 1 285 ? 42.212 -18.973 -19.846 1.00 36.72 285 GLU A C 1
ATOM 2190 O O . GLU A 1 285 ? 43.183 -19.709 -19.678 1.00 36.72 285 GLU A O 1
ATOM 2195 N N . ILE A 1 286 ? 40.987 -19.465 -20.039 1.00 34.12 286 ILE A N 1
ATOM 2196 C CA . ILE A 1 286 ? 40.757 -20.874 -20.368 1.00 34.12 286 ILE A CA 1
ATOM 2197 C C . ILE A 1 286 ? 40.392 -20.933 -21.844 1.00 34.12 286 ILE A C 1
ATOM 2199 O O . ILE A 1 286 ? 39.274 -20.608 -22.244 1.00 34.12 286 ILE A O 1
ATOM 2203 N N . ALA A 1 287 ? 41.384 -21.336 -22.633 1.00 34.25 287 ALA A N 1
ATOM 2204 C CA . ALA A 1 287 ? 41.239 -21.740 -24.016 1.00 34.25 287 ALA A CA 1
ATOM 2205 C C . ALA A 1 287 ? 40.536 -23.104 -24.103 1.00 34.25 287 ALA A C 1
ATOM 2207 O O . ALA A 1 287 ? 40.863 -24.054 -23.388 1.00 34.25 287 ALA A O 1
ATOM 2208 N N . GLU A 1 288 ? 39.578 -23.184 -25.021 1.00 43.09 288 GLU A N 1
ATOM 2209 C CA . GLU A 1 288 ? 38.979 -24.417 -25.515 1.00 43.09 288 GLU A CA 1
ATOM 2210 C C . GLU A 1 288 ? 40.036 -25.283 -26.211 1.00 43.09 288 GLU A C 1
ATOM 2212 O O . GLU A 1 288 ? 40.733 -24.807 -27.107 1.00 43.09 288 GLU A O 1
ATOM 2217 N N . GLN A 1 289 ? 40.098 -26.579 -25.891 1.00 39.19 289 GLN A N 1
ATOM 2218 C CA . GLN A 1 289 ? 40.581 -27.566 -26.855 1.00 39.19 289 GLN A CA 1
ATOM 2219 C C . GLN A 1 289 ? 40.022 -28.970 -26.607 1.00 39.19 289 GLN A C 1
ATOM 2221 O O . GLN A 1 289 ? 40.218 -29.599 -25.570 1.00 39.19 289 GLN A O 1
ATOM 2226 N N . ASN A 1 290 ? 39.340 -29.447 -27.646 1.00 43.22 290 ASN A N 1
ATOM 2227 C CA . ASN A 1 290 ? 38.903 -30.813 -27.882 1.00 43.22 290 ASN A CA 1
ATOM 2228 C C . ASN A 1 290 ? 40.072 -31.808 -27.850 1.00 43.22 290 ASN A C 1
ATOM 2230 O O . ASN A 1 290 ? 40.995 -31.673 -28.652 1.00 43.22 290 ASN A O 1
ATOM 2234 N N . ARG A 1 291 ? 39.953 -32.891 -27.072 1.00 40.88 291 ARG A N 1
ATOM 2235 C CA . ARG A 1 291 ? 40.514 -34.206 -27.429 1.00 40.88 291 ARG A CA 1
ATOM 2236 C C . ARG A 1 291 ? 39.617 -35.329 -26.921 1.00 40.88 291 ARG A C 1
ATOM 2238 O O . ARG A 1 291 ? 39.344 -35.431 -25.730 1.00 40.88 291 ARG A O 1
ATOM 2245 N N . GLY A 1 292 ? 39.176 -36.156 -27.866 1.00 39.72 292 GLY A N 1
ATOM 2246 C CA . GLY A 1 292 ? 38.543 -37.440 -27.607 1.00 39.72 292 GLY A CA 1
ATOM 2247 C C . GLY A 1 292 ? 39.545 -38.461 -27.070 1.00 39.72 292 GLY A C 1
ATOM 2248 O O . GLY A 1 292 ? 40.739 -38.397 -27.362 1.00 39.72 292 GLY A O 1
ATOM 2249 N N . GLY A 1 293 ? 39.025 -39.397 -26.288 1.00 39.47 293 GLY A N 1
ATOM 2250 C CA . GLY A 1 293 ? 39.775 -40.479 -25.669 1.00 39.47 293 GLY A CA 1
ATOM 2251 C C . GLY A 1 293 ? 38.809 -41.440 -24.999 1.00 39.47 293 GLY A C 1
ATOM 2252 O O . GLY A 1 293 ? 38.455 -41.270 -23.839 1.00 39.47 293 GLY A O 1
ATOM 2253 N N . ASP A 1 294 ? 38.348 -42.387 -25.806 1.00 41.50 294 ASP A N 1
ATOM 2254 C CA . ASP A 1 294 ? 37.684 -43.633 -25.444 1.00 41.50 294 ASP A CA 1
ATOM 2255 C C . ASP A 1 294 ? 38.484 -44.391 -24.371 1.00 41.50 294 ASP A C 1
ATOM 2257 O O . ASP A 1 294 ? 39.703 -44.483 -24.497 1.00 41.50 294 ASP A O 1
ATOM 2261 N N . LEU A 1 295 ? 37.806 -44.882 -23.327 1.00 44.19 295 LEU A N 1
ATOM 2262 C CA . LEU A 1 295 ? 38.164 -46.056 -22.515 1.00 44.19 295 LEU A CA 1
ATOM 2263 C C . LEU A 1 295 ? 37.098 -46.249 -21.424 1.00 44.19 295 LEU A C 1
ATOM 2265 O O . LEU A 1 295 ? 36.963 -45.462 -20.485 1.00 44.19 295 LEU A O 1
ATOM 2269 N N . GLY A 1 296 ? 36.315 -47.314 -21.584 1.00 46.62 296 GLY A N 1
ATOM 2270 C CA . GLY A 1 296 ? 35.252 -47.707 -20.670 1.00 46.62 296 GLY A CA 1
ATOM 2271 C C . GLY A 1 296 ? 35.762 -48.196 -19.316 1.00 46.62 296 GLY A C 1
ATOM 2272 O O . GLY A 1 296 ? 36.688 -48.999 -19.236 1.00 46.62 296 GLY A O 1
ATOM 2273 N N . VAL A 1 297 ? 35.080 -47.766 -18.252 1.00 44.84 297 VAL A N 1
ATOM 2274 C CA . VAL A 1 297 ? 35.102 -48.420 -16.941 1.00 44.84 297 VAL A CA 1
ATOM 2275 C C . VAL A 1 297 ? 33.689 -48.409 -16.356 1.00 44.84 297 VAL A C 1
ATOM 2277 O O . VAL A 1 297 ? 32.977 -47.406 -16.378 1.00 44.84 297 VAL A O 1
ATOM 2280 N N . SER A 1 298 ? 33.297 -49.587 -15.887 1.00 40.16 298 SER A N 1
ATOM 2281 C CA . SER A 1 298 ? 31.975 -50.011 -15.449 1.00 40.16 298 SER A CA 1
ATOM 2282 C C . SER A 1 298 ? 31.310 -49.111 -14.408 1.00 40.16 298 SER A C 1
ATOM 2284 O O . SER A 1 298 ? 31.885 -48.742 -13.387 1.00 40.16 298 SER A O 1
ATOM 2286 N N . SER A 1 299 ? 30.036 -48.830 -14.670 1.00 37.78 299 SER A N 1
ATOM 2287 C CA . SER A 1 299 ? 29.130 -48.047 -13.843 1.00 37.78 299 SER A CA 1
ATOM 2288 C C . SER A 1 299 ? 28.659 -48.818 -12.605 1.00 37.78 299 SER A C 1
ATOM 2290 O O . SER A 1 299 ? 27.983 -49.838 -12.720 1.00 37.78 299 SER A O 1
ATOM 2292 N N . THR A 1 300 ? 28.908 -48.272 -11.416 1.00 39.19 300 THR A N 1
ATOM 2293 C CA . THR A 1 300 ? 28.091 -48.519 -10.221 1.00 39.19 300 THR A CA 1
ATOM 2294 C C . THR A 1 300 ? 26.982 -47.471 -10.170 1.00 39.19 300 THR A C 1
ATOM 2296 O O . THR A 1 300 ? 27.202 -46.285 -9.930 1.00 39.19 300 THR A O 1
ATOM 2299 N N . THR A 1 301 ? 25.761 -47.917 -10.456 1.00 47.06 301 THR A N 1
ATOM 2300 C CA . THR A 1 301 ? 24.532 -47.122 -10.475 1.00 47.06 301 THR A CA 1
ATOM 2301 C C . THR A 1 301 ? 24.179 -46.611 -9.075 1.00 47.06 301 THR A C 1
ATOM 2303 O O . THR A 1 301 ? 23.526 -47.300 -8.296 1.00 47.06 301 THR A O 1
ATOM 2306 N N . ILE A 1 302 ? 24.553 -45.368 -8.767 1.00 46.31 302 ILE A N 1
ATOM 2307 C CA . ILE A 1 302 ? 23.932 -44.590 -7.690 1.00 46.31 302 ILE A CA 1
ATOM 2308 C C . ILE A 1 302 ? 22.791 -43.785 -8.317 1.00 46.31 302 ILE A C 1
ATOM 2310 O O . ILE A 1 302 ? 22.998 -42.863 -9.104 1.00 46.31 302 ILE A O 1
ATOM 2314 N N . LYS A 1 303 ? 21.562 -44.192 -7.994 1.00 51.41 303 LYS A N 1
ATOM 2315 C CA . LYS A 1 303 ? 20.298 -43.603 -8.446 1.00 51.41 303 LYS A CA 1
ATOM 2316 C C . LYS A 1 303 ? 20.137 -42.203 -7.840 1.00 51.41 303 LYS A C 1
ATOM 2318 O O . LYS A 1 303 ? 19.551 -42.039 -6.774 1.00 51.41 303 LYS A O 1
ATOM 2323 N N . LEU A 1 304 ? 20.694 -41.199 -8.514 1.00 40.28 304 LEU A N 1
ATOM 2324 C CA . LEU A 1 304 ? 20.495 -39.786 -8.201 1.00 40.28 304 LEU A CA 1
ATOM 2325 C C . LEU A 1 304 ? 19.018 -39.425 -8.468 1.00 40.28 304 LEU A C 1
ATOM 2327 O O . LEU A 1 304 ? 18.494 -39.801 -9.522 1.00 40.28 304 LEU A O 1
ATOM 2331 N N . PRO A 1 305 ? 18.309 -38.741 -7.551 1.00 45.00 305 PRO A N 1
ATOM 2332 C CA . PRO A 1 305 ? 16.922 -38.360 -7.779 1.00 45.00 305 PRO A CA 1
ATOM 2333 C C . PRO A 1 305 ? 16.851 -37.428 -8.988 1.00 45.00 305 PRO A C 1
ATOM 2335 O O . PRO A 1 305 ? 17.460 -36.358 -9.000 1.00 45.00 305 PRO A O 1
ATOM 2338 N N . ALA A 1 306 ? 16.118 -37.866 -10.010 1.00 42.19 306 ALA A N 1
ATOM 2339 C CA . ALA A 1 306 ? 15.847 -37.110 -11.217 1.00 42.19 306 ALA A CA 1
ATOM 2340 C C . ALA A 1 306 ? 15.335 -35.709 -10.847 1.00 42.19 306 ALA A C 1
ATOM 2342 O O . ALA A 1 306 ? 14.208 -35.545 -10.378 1.00 42.19 306 ALA A O 1
ATOM 2343 N N . GLN A 1 307 ? 16.173 -34.690 -11.049 1.00 45.53 307 GLN A N 1
ATOM 2344 C CA . GLN A 1 307 ? 15.711 -33.314 -11.117 1.00 45.53 307 GLN A CA 1
ATOM 2345 C C . GLN A 1 307 ? 14.836 -33.212 -12.364 1.00 45.53 307 GLN A C 1
ATOM 2347 O O . GLN A 1 307 ? 15.336 -33.127 -13.484 1.00 45.53 307 GLN A O 1
ATOM 2352 N N . THR A 1 308 ? 13.522 -33.285 -12.165 1.00 45.03 308 THR A N 1
ATOM 2353 C CA . THR A 1 308 ? 12.504 -33.034 -13.183 1.00 45.03 308 THR A CA 1
ATOM 2354 C C . THR A 1 308 ? 12.776 -31.679 -13.833 1.00 45.03 308 THR A C 1
ATOM 2356 O O . THR A 1 308 ? 12.456 -30.631 -13.273 1.00 45.03 308 THR A O 1
ATOM 2359 N N . GLN A 1 309 ? 13.404 -31.702 -15.008 1.00 45.66 309 GLN A N 1
ATOM 2360 C CA . GLN A 1 309 ? 13.578 -30.542 -15.875 1.00 45.66 309 GLN A CA 1
ATOM 2361 C C . GLN A 1 309 ? 12.181 -29.983 -16.210 1.00 45.66 309 GLN A C 1
ATOM 2363 O O . GLN A 1 309 ? 11.377 -30.688 -16.822 1.00 45.66 309 GLN A O 1
ATOM 2368 N N . PRO A 1 310 ? 11.842 -28.742 -15.818 1.00 50.84 310 PRO A N 1
ATOM 2369 C CA . PRO A 1 310 ? 10.487 -28.207 -15.920 1.00 50.84 310 PRO A CA 1
ATOM 2370 C C . PRO A 1 310 ? 10.220 -27.549 -17.282 1.00 50.84 310 PRO A C 1
ATOM 2372 O O . PRO A 1 310 ? 9.454 -26.593 -17.362 1.00 50.84 310 PRO A O 1
ATOM 2375 N N . ASN A 1 311 ? 10.816 -28.056 -18.364 1.00 52.38 311 ASN A N 1
ATOM 2376 C CA . ASN A 1 311 ? 10.509 -27.611 -19.728 1.00 52.38 311 ASN A CA 1
ATOM 2377 C C . ASN A 1 311 ? 9.308 -28.375 -20.300 1.00 52.38 311 ASN A C 1
ATOM 2379 O O . ASN A 1 311 ? 9.277 -28.740 -21.473 1.00 52.38 311 ASN A O 1
ATOM 2383 N N . ALA A 1 312 ? 8.295 -28.620 -19.465 1.00 62.03 312 ALA A N 1
ATOM 2384 C CA . ALA A 1 312 ? 6.978 -28.951 -19.976 1.00 62.03 312 ALA A CA 1
ATOM 2385 C C . ALA A 1 312 ? 6.508 -27.731 -20.773 1.00 62.03 312 ALA A C 1
ATOM 2387 O O . ALA A 1 312 ? 6.260 -26.671 -20.191 1.00 62.03 312 ALA A O 1
ATOM 2388 N N . MET A 1 313 ? 6.466 -27.882 -22.098 1.00 77.56 313 MET A N 1
ATOM 2389 C CA . MET A 1 313 ? 5.927 -26.904 -23.038 1.00 77.56 313 MET A CA 1
ATOM 2390 C C . MET A 1 313 ? 4.662 -26.285 -22.430 1.00 77.56 313 MET A C 1
ATOM 2392 O O . MET A 1 313 ? 3.714 -26.999 -22.094 1.00 77.56 313 MET A O 1
ATOM 2396 N N . LEU A 1 314 ? 4.674 -24.970 -22.196 1.00 87.69 314 LEU A N 1
ATOM 2397 C CA . LEU A 1 314 ? 3.516 -24.272 -21.643 1.00 87.69 314 LEU A CA 1
ATOM 2398 C C . LEU A 1 314 ? 2.359 -24.425 -22.634 1.00 87.69 314 LEU A C 1
ATOM 2400 O O . LEU A 1 314 ? 2.471 -23.981 -23.775 1.00 87.69 314 LEU A O 1
ATOM 2404 N N . SER A 1 315 ? 1.267 -25.072 -22.213 1.00 93.69 315 SER A N 1
ATOM 2405 C CA . SER A 1 315 ? 0.114 -25.273 -23.091 1.00 93.69 315 SER A CA 1
ATOM 2406 C C . SER A 1 315 ? -0.522 -23.923 -23.459 1.00 93.69 315 SER A C 1
ATOM 2408 O O . SER A 1 315 ? -0.538 -23.013 -22.622 1.00 93.69 315 SER A O 1
ATOM 2410 N N . PRO A 1 316 ? -1.063 -23.771 -24.682 1.00 94.62 316 PRO A N 1
ATOM 2411 C CA . PRO A 1 316 ? -1.717 -22.532 -25.117 1.00 94.62 316 PRO A CA 1
ATOM 2412 C C . PRO A 1 316 ? -2.857 -22.117 -24.175 1.00 94.62 316 PRO A C 1
ATOM 2414 O O . PRO A 1 316 ? -2.982 -20.943 -23.846 1.00 94.62 316 PRO A O 1
ATOM 2417 N N . GLU A 1 317 ? -3.584 -23.084 -23.612 1.00 94.62 317 GLU A N 1
ATOM 2418 C CA . GLU A 1 317 ? -4.639 -22.848 -22.617 1.00 94.62 317 GLU A CA 1
ATOM 2419 C C . GLU A 1 317 ? -4.135 -22.079 -21.386 1.00 94.62 317 GLU A C 1
ATOM 2421 O O . GLU A 1 317 ? -4.800 -21.172 -20.884 1.00 94.62 317 GLU A O 1
ATOM 2426 N N . ARG A 1 318 ? -2.924 -22.395 -20.902 1.00 94.69 318 ARG A N 1
ATOM 2427 C CA . ARG A 1 318 ? -2.314 -21.681 -19.769 1.00 94.69 318 ARG A CA 1
ATOM 2428 C C . ARG A 1 318 ? -1.960 -20.242 -20.117 1.00 94.69 318 ARG A C 1
ATOM 2430 O O . ARG A 1 318 ? -1.964 -19.390 -19.230 1.00 94.69 318 ARG A O 1
ATOM 2437 N N . VAL A 1 319 ? -1.636 -19.974 -21.378 1.00 96.25 319 VAL A N 1
ATOM 2438 C CA . VAL A 1 319 ? -1.374 -18.617 -21.861 1.00 96.25 319 VAL A CA 1
ATOM 2439 C C . VAL A 1 319 ? -2.669 -17.807 -21.845 1.00 96.25 319 VAL A C 1
ATOM 2441 O O . VAL A 1 319 ? -2.704 -16.733 -21.241 1.00 96.25 319 VAL A O 1
ATOM 2444 N N . ASP A 1 320 ? -3.749 -18.356 -22.400 1.00 96.06 320 ASP A N 1
ATOM 2445 C CA . ASP A 1 320 ? -5.072 -17.719 -22.405 1.00 96.06 320 ASP A CA 1
ATOM 2446 C C . ASP A 1 320 ? -5.567 -17.426 -20.985 1.00 96.06 320 ASP A C 1
ATOM 2448 O O . ASP A 1 320 ? -6.059 -16.340 -20.673 1.00 96.06 320 ASP A O 1
ATOM 2452 N N . GLU A 1 321 ? -5.353 -18.373 -20.077 1.00 94.50 321 GLU A N 1
ATOM 2453 C CA . GLU A 1 321 ? -5.639 -18.239 -18.656 1.00 94.50 321 GLU A CA 1
ATOM 2454 C C . GLU A 1 321 ? -4.925 -17.055 -17.981 1.00 94.50 321 GLU A C 1
ATOM 2456 O O . GLU A 1 321 ? -5.490 -16.431 -17.071 1.00 94.50 321 GLU A O 1
ATOM 2461 N N . VAL A 1 322 ? -3.687 -16.757 -18.388 1.00 95.81 322 VAL A N 1
ATOM 2462 C CA . VAL A 1 322 ? -2.923 -15.596 -17.910 1.00 95.81 322 VAL A CA 1
ATOM 2463 C C . VAL A 1 322 ? -3.468 -14.315 -18.533 1.00 95.81 322 VAL A C 1
ATOM 2465 O O . VAL A 1 322 ? -3.683 -13.348 -17.806 1.00 95.81 322 VAL A O 1
ATOM 2468 N N . LEU A 1 323 ? -3.761 -14.303 -19.834 1.00 96.50 323 LEU A N 1
ATOM 2469 C CA . LEU A 1 323 ? -4.298 -13.126 -20.528 1.00 96.50 323 LEU A CA 1
ATOM 2470 C C . LEU A 1 323 ? -5.673 -12.710 -19.981 1.00 96.50 323 LEU A C 1
ATOM 2472 O O . LEU A 1 323 ? -5.897 -11.536 -19.677 1.00 96.50 323 LEU A O 1
ATOM 2476 N N . VAL A 1 324 ? -6.575 -13.673 -19.765 1.00 95.38 324 VAL A N 1
ATOM 2477 C CA . VAL A 1 324 ? -7.883 -13.434 -19.130 1.00 95.38 324 VAL A CA 1
ATOM 2478 C C . VAL A 1 324 ? -7.706 -12.893 -17.713 1.00 95.38 324 VAL A C 1
ATOM 2480 O O . VAL A 1 324 ? -8.433 -11.990 -17.294 1.00 95.38 324 VAL A O 1
ATOM 2483 N N . TRP A 1 325 ? -6.742 -13.427 -16.962 1.00 95.44 325 TRP A N 1
ATOM 2484 C CA . TRP A 1 325 ? -6.452 -12.956 -15.613 1.00 95.44 325 TRP A CA 1
ATOM 2485 C C . TRP A 1 325 ? -5.909 -11.521 -15.595 1.00 95.44 325 TRP A C 1
ATOM 2487 O O . TRP A 1 325 ? -6.425 -10.705 -14.834 1.00 95.44 325 TRP A O 1
ATOM 2497 N N . LEU A 1 326 ? -4.956 -11.175 -16.464 1.00 96.06 326 LEU A N 1
ATOM 2498 C CA . LEU A 1 326 ? -4.438 -9.806 -16.589 1.00 96.06 326 LEU A CA 1
ATOM 2499 C C . LEU A 1 326 ? -5.545 -8.815 -16.976 1.00 96.06 326 LEU A C 1
ATOM 2501 O O . LEU A 1 326 ? -5.645 -7.742 -16.379 1.00 96.06 326 LEU A O 1
ATOM 2505 N N . LYS A 1 327 ? -6.450 -9.211 -17.882 1.00 95.81 327 LYS A N 1
ATOM 2506 C CA . LYS A 1 327 ? -7.629 -8.412 -18.244 1.00 95.81 327 LYS A CA 1
ATOM 2507 C C . LYS A 1 327 ? -8.550 -8.156 -17.045 1.00 95.81 327 LYS A C 1
ATOM 2509 O O . LYS A 1 327 ? -9.053 -7.048 -16.897 1.00 95.81 327 LYS A O 1
ATOM 2514 N N . ARG A 1 328 ? -8.747 -9.142 -16.159 1.00 94.81 328 ARG A N 1
ATOM 2515 C CA . ARG A 1 328 ? -9.535 -8.976 -14.916 1.00 94.81 328 ARG A CA 1
ATOM 2516 C C . ARG A 1 328 ? -8.881 -8.036 -13.903 1.00 94.81 328 ARG A C 1
ATOM 2518 O O . ARG A 1 328 ? -9.594 -7.438 -13.108 1.00 94.81 328 ARG A O 1
ATOM 2525 N N . LEU A 1 329 ? -7.555 -7.896 -13.932 1.00 94.62 329 LEU A N 1
ATOM 2526 C CA . LEU A 1 329 ? -6.826 -6.904 -13.131 1.00 94.62 329 LEU A CA 1
ATOM 2527 C C . LEU A 1 329 ? -6.873 -5.490 -13.743 1.00 94.62 329 LEU A C 1
ATOM 2529 O O . LEU A 1 329 ? -6.234 -4.578 -13.216 1.00 94.62 329 LEU A O 1
ATOM 2533 N N . SER A 1 330 ? -7.610 -5.311 -14.847 1.00 95.94 330 SER A N 1
ATOM 2534 C CA . SER A 1 330 ? -7.664 -4.082 -15.646 1.00 95.94 330 SER A CA 1
ATOM 2535 C C . SER A 1 330 ? -6.290 -3.653 -16.171 1.00 95.94 330 SER A C 1
ATOM 2537 O O . SER A 1 330 ? -5.981 -2.465 -16.244 1.00 95.94 330 SER A O 1
ATOM 2539 N N . LEU A 1 331 ? -5.441 -4.628 -16.515 1.00 96.19 331 LEU A N 1
ATOM 2540 C CA . LEU A 1 331 ? -4.136 -4.393 -17.123 1.00 96.19 331 LEU A CA 1
ATOM 2541 C C . LEU A 1 331 ? -4.211 -4.728 -18.611 1.00 96.19 331 LEU A C 1
ATOM 2543 O O . LEU A 1 331 ? -4.393 -5.882 -19.000 1.00 96.19 331 LEU A O 1
ATOM 2547 N N . HIS A 1 332 ? -4.078 -3.697 -19.438 1.00 94.88 332 HIS A N 1
ATOM 2548 C CA . HIS A 1 332 ? -4.105 -3.817 -20.889 1.00 94.88 332 HIS A CA 1
ATOM 2549 C C . HIS A 1 332 ? -2.681 -3.968 -21.422 1.00 94.88 332 HIS A C 1
ATOM 2551 O O . HIS A 1 332 ? -1.848 -3.080 -21.243 1.00 94.88 332 HIS A O 1
ATOM 2557 N N . LEU A 1 333 ? -2.414 -5.101 -22.069 1.00 96.38 333 LEU A N 1
ATOM 2558 C CA . LEU A 1 333 ? -1.168 -5.347 -22.791 1.00 96.38 333 LEU A CA 1
ATOM 2559 C C . LEU A 1 333 ? -1.240 -4.692 -24.169 1.00 96.38 333 LEU A C 1
ATOM 2561 O O . LEU A 1 333 ? -2.286 -4.747 -24.819 1.00 96.38 333 LEU A O 1
ATOM 2565 N N . LYS A 1 334 ? -0.131 -4.114 -24.633 1.00 96.00 334 LYS A N 1
ATOM 2566 C CA . LYS A 1 334 ? -0.049 -3.537 -25.983 1.00 96.00 334 LYS A CA 1
ATOM 2567 C C . LYS A 1 334 ? -0.068 -4.626 -27.051 1.00 96.00 334 LYS A C 1
ATOM 2569 O O . LYS A 1 334 ? -0.696 -4.446 -28.088 1.00 96.00 334 LYS A O 1
ATOM 2574 N N . ASN A 1 335 ? 0.608 -5.747 -26.802 1.00 96.12 335 ASN A N 1
ATOM 2575 C CA . ASN A 1 335 ? 0.700 -6.863 -27.736 1.00 96.12 335 ASN A CA 1
ATOM 2576 C C . ASN A 1 335 ? 0.434 -8.209 -27.030 1.00 96.12 335 ASN A C 1
ATOM 2578 O O . ASN A 1 335 ? 1.376 -8.920 -26.672 1.00 96.12 335 ASN A O 1
ATOM 2582 N N . PRO A 1 336 ? -0.842 -8.600 -26.834 1.00 96.94 336 PRO A N 1
ATOM 2583 C CA . PRO A 1 336 ? -1.178 -9.885 -26.221 1.00 96.94 336 PRO A CA 1
ATOM 2584 C C . PRO A 1 336 ? -0.755 -11.082 -27.087 1.00 96.94 336 PRO A C 1
ATOM 2586 O O . PRO A 1 336 ? -0.402 -12.125 -26.543 1.00 96.94 336 PRO A O 1
ATOM 2589 N N . SER A 1 337 ? -0.706 -10.939 -28.417 1.00 96.88 337 SER A N 1
ATOM 2590 C CA . SER A 1 337 ? -0.273 -12.008 -29.331 1.00 96.88 337 SER A CA 1
ATOM 2591 C C . SER A 1 337 ? 1.172 -12.462 -29.109 1.00 96.88 337 SER A C 1
ATOM 2593 O O . SER A 1 337 ? 1.476 -13.633 -29.330 1.00 96.88 337 SER A O 1
ATOM 2595 N N . ALA A 1 338 ? 2.049 -11.591 -28.592 1.00 96.94 338 ALA A N 1
ATOM 2596 C CA . ALA A 1 338 ? 3.435 -11.943 -28.269 1.00 96.94 338 ALA A CA 1
ATOM 2597 C C . ALA A 1 338 ? 3.549 -13.057 -27.210 1.00 96.94 338 ALA A C 1
ATOM 2599 O O . ALA A 1 338 ? 4.580 -13.711 -27.102 1.00 96.94 338 ALA A O 1
ATOM 2600 N N . PHE A 1 339 ? 2.493 -13.309 -26.433 1.00 96.44 339 PHE A N 1
ATOM 2601 C CA . PHE A 1 339 ? 2.462 -14.421 -25.489 1.00 96.44 339 PHE A CA 1
ATOM 2602 C C . PHE A 1 339 ? 2.236 -15.784 -26.151 1.00 96.44 339 PHE A C 1
ATOM 2604 O O . PHE A 1 339 ? 2.545 -16.802 -25.532 1.00 96.44 339 PHE A O 1
ATOM 2611 N N . HIS A 1 340 ? 1.729 -15.844 -27.381 1.00 96.56 340 HIS A N 1
ATOM 2612 C CA . HIS A 1 340 ? 1.511 -17.108 -28.090 1.00 96.56 340 HIS A CA 1
ATOM 2613 C C . HIS A 1 340 ? 2.735 -17.545 -28.899 1.00 96.56 340 HIS A C 1
ATOM 2615 O O . HIS A 1 340 ? 2.978 -18.742 -29.033 1.00 96.56 340 HIS A O 1
ATOM 2621 N N . ASP A 1 341 ? 3.537 -16.595 -29.377 1.00 95.88 341 ASP A N 1
ATOM 2622 C CA . ASP A 1 341 ? 4.771 -16.886 -30.102 1.00 95.88 341 ASP A CA 1
ATOM 2623 C C . ASP A 1 341 ? 5.882 -17.320 -29.135 1.00 95.88 341 ASP A C 1
ATOM 2625 O O . ASP A 1 341 ? 6.295 -16.563 -28.260 1.00 95.88 341 ASP A O 1
ATOM 2629 N N . SER A 1 342 ? 6.382 -18.547 -29.300 1.00 93.50 342 SER A N 1
ATOM 2630 C CA . SER A 1 342 ? 7.402 -19.127 -28.417 1.00 93.50 342 SER A CA 1
ATOM 2631 C C . SER A 1 342 ? 8.743 -18.393 -28.469 1.00 93.50 342 SER A C 1
ATOM 2633 O O . SER A 1 342 ? 9.474 -18.408 -27.482 1.00 93.50 342 SER A O 1
ATOM 2635 N N . ASN A 1 343 ? 9.044 -17.707 -29.575 1.00 93.88 343 ASN A N 1
ATOM 2636 C CA . ASN A 1 343 ? 10.304 -16.986 -29.760 1.00 93.88 343 ASN A CA 1
ATOM 2637 C C . ASN A 1 343 ? 10.179 -15.476 -29.510 1.00 93.88 343 ASN A C 1
ATOM 2639 O O . ASN A 1 343 ? 11.187 -14.760 -29.521 1.00 93.88 343 ASN A O 1
ATOM 2643 N N . ALA A 1 344 ? 8.967 -14.971 -29.268 1.00 96.69 344 ALA A N 1
ATOM 2644 C CA . ALA A 1 344 ? 8.751 -13.552 -29.046 1.00 96.69 344 ALA A CA 1
ATOM 2645 C C . ALA A 1 344 ? 9.338 -13.086 -27.708 1.00 96.69 344 ALA A C 1
ATOM 2647 O O . ALA A 1 344 ? 9.212 -13.729 -26.663 1.00 96.69 344 ALA A O 1
ATOM 2648 N N . LYS A 1 345 ? 9.947 -11.897 -27.729 1.00 97.56 345 LYS A N 1
ATOM 2649 C CA . LYS A 1 345 ? 10.379 -11.199 -26.515 1.00 97.56 345 LYS A CA 1
ATOM 2650 C C . LYS A 1 345 ? 9.236 -10.352 -25.972 1.00 97.56 345 LYS A C 1
ATOM 2652 O O . LYS A 1 345 ? 8.686 -9.512 -26.680 1.00 97.56 345 LYS A O 1
ATOM 2657 N N . LEU A 1 346 ? 8.940 -10.501 -24.684 1.00 97.56 346 LEU A N 1
ATOM 2658 C CA . LEU A 1 346 ? 7.910 -9.712 -24.005 1.00 97.56 346 LEU A CA 1
ATOM 2659 C C . LEU A 1 346 ? 8.477 -8.358 -23.554 1.00 97.56 346 LEU A C 1
ATOM 2661 O O . LEU A 1 346 ? 8.804 -8.151 -22.384 1.00 97.56 346 LEU A O 1
ATOM 2665 N N . THR A 1 347 ? 8.624 -7.430 -24.502 1.00 96.94 347 THR A N 1
ATOM 2666 C CA . THR A 1 347 ? 9.274 -6.122 -24.288 1.00 96.94 347 THR A CA 1
ATOM 2667 C C . THR A 1 347 ? 8.583 -5.259 -23.226 1.00 96.94 347 THR A C 1
ATOM 2669 O O . THR A 1 347 ? 9.250 -4.528 -22.496 1.00 96.94 347 THR A O 1
ATOM 2672 N N . GLU A 1 348 ? 7.266 -5.400 -23.054 1.00 96.75 348 GLU A N 1
ATOM 2673 C CA . GLU A 1 348 ? 6.478 -4.670 -22.048 1.00 96.75 348 GLU A CA 1
ATOM 2674 C C . GLU A 1 348 ? 6.938 -4.941 -20.603 1.00 96.75 348 GLU A C 1
ATOM 2676 O O . GLU A 1 348 ? 6.845 -4.067 -19.737 1.00 96.75 348 GLU A O 1
ATOM 2681 N N . PHE A 1 349 ? 7.497 -6.127 -20.344 1.00 98.06 349 PHE A N 1
ATOM 2682 C CA . PHE A 1 349 ? 7.993 -6.524 -19.024 1.00 98.06 349 PHE A CA 1
ATOM 2683 C C . PHE A 1 349 ? 9.432 -6.083 -18.759 1.00 98.06 349 PHE A C 1
ATOM 2685 O O . PHE A 1 349 ? 9.844 -6.047 -17.600 1.00 98.06 349 PHE A O 1
ATOM 2692 N N . GLN A 1 350 ? 10.189 -5.705 -19.794 1.00 97.94 350 GLN A N 1
ATOM 2693 C CA . GLN A 1 350 ? 11.612 -5.388 -19.650 1.00 97.94 350 GLN A CA 1
ATOM 2694 C C . GLN A 1 350 ? 11.843 -4.178 -18.745 1.00 97.94 350 GLN A C 1
ATOM 2696 O O . GLN A 1 350 ? 12.803 -4.165 -17.988 1.00 97.94 350 GLN A O 1
ATOM 2701 N N . SER A 1 351 ? 10.941 -3.192 -18.755 1.00 97.94 351 SER A N 1
ATOM 2702 C CA . SER A 1 351 ? 11.021 -2.012 -17.877 1.00 97.94 351 SER A CA 1
ATOM 2703 C C . SER A 1 351 ? 10.776 -2.316 -16.389 1.00 97.94 351 SER A C 1
ATOM 2705 O O . SER A 1 351 ? 11.018 -1.462 -15.534 1.00 97.94 351 SER A O 1
ATOM 2707 N N . GLY A 1 352 ? 10.213 -3.489 -16.074 1.00 98.25 352 GLY A N 1
ATOM 2708 C CA . GLY A 1 352 ? 9.730 -3.855 -14.742 1.00 98.25 352 GLY A CA 1
ATOM 2709 C C . GLY A 1 352 ? 8.446 -3.146 -14.297 1.00 98.25 352 GLY A C 1
ATOM 2710 O O . GLY A 1 352 ? 7.807 -3.606 -13.356 1.00 98.25 352 GLY A O 1
ATOM 2711 N N . VAL A 1 353 ? 8.018 -2.073 -14.971 1.00 98.00 353 VAL A N 1
ATOM 2712 C CA . VAL A 1 353 ? 6.869 -1.255 -14.543 1.00 98.00 353 VAL A CA 1
ATOM 2713 C C . VAL A 1 353 ? 5.567 -2.049 -14.600 1.00 98.00 353 VAL A C 1
ATOM 2715 O O . VAL A 1 353 ? 4.805 -2.031 -13.638 1.00 98.00 353 VAL A O 1
ATOM 2718 N N . LEU A 1 354 ? 5.327 -2.793 -15.684 1.00 98.06 354 LEU A N 1
ATOM 2719 C CA . LEU A 1 354 ? 4.128 -3.623 -15.812 1.00 98.06 354 LEU A CA 1
ATOM 2720 C C . LEU A 1 354 ? 4.069 -4.712 -14.731 1.00 98.06 354 LEU A C 1
ATOM 2722 O O . LEU A 1 354 ? 3.014 -4.933 -14.142 1.00 98.06 354 LEU A O 1
ATOM 2726 N N . LEU A 1 355 ? 5.203 -5.352 -14.425 1.00 98.44 355 LEU A N 1
ATOM 2727 C CA . LEU A 1 355 ? 5.286 -6.350 -13.357 1.00 98.44 355 LEU A CA 1
ATOM 2728 C C . LEU A 1 355 ? 4.949 -5.736 -11.993 1.00 98.44 355 LEU A C 1
ATOM 2730 O O . LEU A 1 355 ? 4.190 -6.322 -11.224 1.00 98.44 355 LEU A O 1
ATOM 2734 N N . CYS A 1 356 ? 5.453 -4.536 -11.713 1.00 98.50 356 CYS A N 1
ATOM 2735 C CA . CYS A 1 356 ? 5.089 -3.802 -10.512 1.00 98.50 356 CYS A CA 1
ATOM 2736 C C . CYS A 1 356 ? 3.595 -3.457 -10.461 1.00 98.50 356 CYS A C 1
ATOM 2738 O O . CYS A 1 356 ? 2.976 -3.669 -9.424 1.00 98.50 356 CYS A O 1
ATOM 2740 N N . CYS A 1 357 ? 2.997 -3.001 -11.567 1.00 97.94 357 CYS A N 1
ATOM 2741 C CA . CYS A 1 357 ? 1.557 -2.735 -11.637 1.00 97.94 357 CYS A CA 1
ATOM 2742 C C . CYS A 1 357 ? 0.728 -3.997 -11.344 1.00 97.94 357 CYS A C 1
ATOM 2744 O O . CYS A 1 357 ? -0.287 -3.920 -10.656 1.00 97.94 357 CYS A O 1
ATOM 2746 N N . ILE A 1 358 ? 1.161 -5.172 -11.822 1.00 97.75 358 ILE A N 1
ATOM 2747 C CA . ILE A 1 358 ? 0.520 -6.455 -11.486 1.00 97.75 358 ILE A CA 1
ATOM 2748 C C . ILE A 1 358 ? 0.559 -6.685 -9.974 1.00 97.75 358 ILE A C 1
ATOM 2750 O O . ILE A 1 358 ? -0.474 -6.994 -9.382 1.00 97.75 358 ILE A O 1
ATOM 2754 N N . ILE A 1 359 ? 1.725 -6.501 -9.348 1.00 97.50 359 ILE A N 1
ATOM 2755 C CA . ILE A 1 359 ? 1.917 -6.698 -7.904 1.00 97.50 359 ILE A CA 1
ATOM 2756 C C . ILE A 1 359 ? 1.075 -5.713 -7.088 1.00 97.50 359 ILE A C 1
ATOM 2758 O O . ILE A 1 359 ? 0.406 -6.133 -6.148 1.00 97.50 359 ILE A O 1
ATOM 2762 N N . GLU A 1 360 ? 1.033 -4.437 -7.483 1.00 97.12 360 GLU A N 1
ATOM 2763 C CA . GLU A 1 360 ? 0.184 -3.409 -6.865 1.00 97.12 360 GLU A CA 1
ATOM 2764 C C . GLU A 1 360 ? -1.282 -3.861 -6.814 1.00 97.12 360 GLU A C 1
ATOM 2766 O O . GLU A 1 360 ? -1.930 -3.762 -5.771 1.00 97.12 360 GLU A O 1
ATOM 2771 N N . LYS A 1 361 ? -1.794 -4.437 -7.912 1.00 96.00 361 LYS A N 1
ATOM 2772 C CA . LYS A 1 361 ? -3.173 -4.935 -7.978 1.00 96.00 361 LYS A CA 1
ATOM 2773 C C . LYS A 1 361 ? -3.405 -6.176 -7.120 1.00 96.00 361 LYS A C 1
ATOM 2775 O O . LYS A 1 361 ? -4.425 -6.235 -6.439 1.00 96.00 361 LYS A O 1
ATOM 2780 N N . VAL A 1 362 ? -2.506 -7.163 -7.141 1.00 95.81 362 VAL A N 1
ATOM 2781 C CA . VAL A 1 362 ? -2.728 -8.422 -6.400 1.00 95.81 362 VAL A CA 1
ATOM 2782 C C . VAL A 1 362 ? -2.488 -8.299 -4.893 1.00 95.81 362 VAL A C 1
ATOM 2784 O O . VAL A 1 362 ? -3.106 -9.038 -4.134 1.00 95.81 362 VAL A O 1
ATOM 2787 N N . GLU A 1 363 ? -1.645 -7.362 -4.449 1.00 95.31 363 GLU A N 1
ATOM 2788 C CA . GLU A 1 363 ? -1.429 -7.041 -3.025 1.00 95.31 363 GLU A CA 1
ATOM 2789 C C . GLU A 1 363 ? -2.368 -5.945 -2.503 1.00 95.31 363 GLU A C 1
ATOM 2791 O O . GLU A 1 363 ? -2.296 -5.586 -1.330 1.00 95.31 363 GLU A O 1
ATOM 2796 N N . LEU A 1 364 ? -3.238 -5.390 -3.358 1.00 94.19 364 LEU A N 1
ATOM 2797 C CA . LEU A 1 364 ? -4.116 -4.260 -3.027 1.00 94.19 364 LEU A CA 1
ATOM 2798 C C . LEU A 1 364 ? -3.338 -3.031 -2.506 1.00 94.19 364 LEU A C 1
ATOM 2800 O O . LEU A 1 364 ? -3.806 -2.294 -1.636 1.00 94.19 364 LEU A O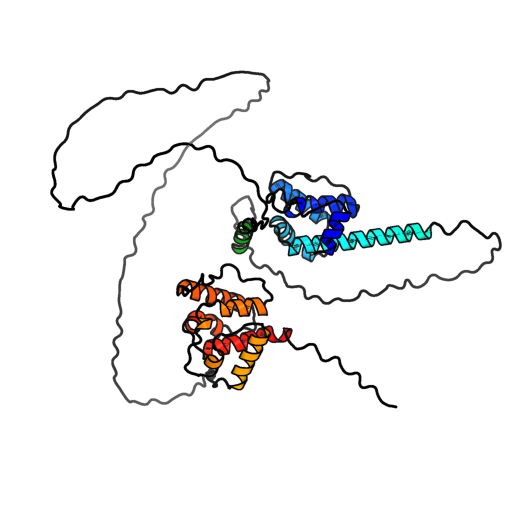 1
ATOM 2804 N N . MET A 1 365 ? -2.144 -2.794 -3.052 1.00 92.00 365 MET A N 1
ATOM 2805 C CA . MET A 1 365 ? -1.317 -1.627 -2.742 1.00 92.00 365 MET A CA 1
ATOM 2806 C C . MET A 1 365 ? -1.680 -0.455 -3.658 1.00 92.00 365 MET A C 1
ATOM 2808 O O . MET A 1 365 ? -1.981 -0.642 -4.835 1.00 92.00 365 MET A O 1
ATOM 2812 N N . ARG A 1 366 ? -1.606 0.780 -3.142 1.00 91.75 366 ARG A N 1
ATOM 2813 C CA . ARG A 1 366 ? -1.813 1.986 -3.969 1.00 91.75 366 ARG A CA 1
ATOM 2814 C C . ARG A 1 366 ? -0.698 2.173 -4.994 1.00 91.75 366 ARG A C 1
ATOM 2816 O O . ARG A 1 366 ? -0.980 2.410 -6.162 1.00 91.75 366 ARG A O 1
ATOM 2823 N N . SER A 1 367 ? 0.549 2.080 -4.542 1.00 95.94 367 SER A N 1
ATOM 2824 C CA . SER A 1 367 ? 1.734 2.064 -5.392 1.00 95.94 367 SER A CA 1
ATOM 2825 C C . SER A 1 367 ? 2.913 1.441 -4.645 1.00 95.94 367 SER A C 1
ATOM 2827 O O . SER A 1 367 ? 2.964 1.457 -3.411 1.00 95.94 367 SER A O 1
ATOM 2829 N N . ILE A 1 368 ? 3.868 0.879 -5.382 1.00 96.25 368 ILE A N 1
ATOM 2830 C CA . ILE A 1 368 ? 5.137 0.419 -4.818 1.00 96.25 368 ILE A CA 1
ATOM 2831 C C . ILE A 1 368 ? 6.120 1.606 -4.809 1.00 96.25 368 ILE A C 1
ATOM 2833 O O . ILE A 1 368 ? 6.402 2.193 -5.860 1.00 96.25 368 ILE A O 1
ATOM 2837 N N . PRO A 1 369 ? 6.679 1.974 -3.643 1.00 94.19 369 PRO A N 1
ATOM 2838 C CA . PRO A 1 369 ? 7.495 3.174 -3.509 1.00 94.19 369 PRO A CA 1
ATOM 2839 C C . PRO A 1 369 ? 8.839 3.069 -4.241 1.00 94.19 369 PRO A C 1
ATOM 2841 O O . PRO A 1 369 ? 9.544 2.054 -4.189 1.00 94.19 369 PRO A O 1
ATOM 2844 N N . GLY A 1 370 ? 9.235 4.171 -4.883 1.00 95.38 370 GLY A N 1
ATOM 2845 C CA . GLY A 1 370 ? 10.518 4.321 -5.574 1.00 95.38 370 GLY A CA 1
ATOM 2846 C C . GLY A 1 370 ? 10.669 3.448 -6.822 1.00 95.38 370 GLY A C 1
ATOM 2847 O O . GLY A 1 370 ? 11.774 2.986 -7.097 1.00 95.38 370 GLY A O 1
ATOM 2848 N N . ILE A 1 371 ? 9.575 3.153 -7.523 1.00 97.69 371 ILE A N 1
ATOM 2849 C CA . ILE A 1 371 ? 9.633 2.655 -8.900 1.00 97.69 371 ILE A CA 1
ATOM 2850 C C . ILE A 1 371 ? 9.958 3.826 -9.813 1.00 97.69 371 ILE A C 1
ATOM 2852 O O . ILE A 1 371 ? 9.273 4.847 -9.784 1.00 97.69 371 ILE A O 1
ATOM 2856 N N . THR A 1 372 ? 10.953 3.654 -10.674 1.00 97.62 372 THR A N 1
ATOM 2857 C CA . THR A 1 372 ? 11.196 4.593 -11.768 1.00 97.62 372 THR A CA 1
ATOM 2858 C C . THR A 1 372 ? 10.177 4.315 -12.870 1.00 97.62 372 THR A C 1
ATOM 2860 O O . THR A 1 372 ? 10.134 3.206 -13.400 1.00 97.62 372 THR A O 1
ATOM 2863 N N . ARG A 1 373 ? 9.333 5.288 -13.215 1.00 96.56 373 ARG A N 1
ATOM 2864 C CA . ARG A 1 373 ? 8.389 5.184 -14.341 1.00 96.56 373 ARG A CA 1
ATOM 2865 C C . ARG A 1 373 ? 8.940 5.973 -15.538 1.00 96.56 373 ARG A C 1
ATOM 2867 O O . ARG A 1 373 ? 9.643 6.955 -15.317 1.00 96.56 373 ARG A O 1
ATOM 2874 N N . PRO A 1 374 ? 8.683 5.542 -16.785 1.00 93.88 374 PRO A N 1
ATOM 2875 C CA . PRO A 1 374 ? 9.160 6.261 -17.962 1.00 93.88 374 PRO A CA 1
ATOM 2876 C C . PRO A 1 374 ? 8.515 7.646 -18.023 1.00 93.88 374 PRO A C 1
ATOM 2878 O O . PRO A 1 374 ? 7.292 7.765 -17.967 1.00 93.88 374 PRO A O 1
ATOM 2881 N N . THR A 1 375 ? 9.337 8.683 -18.142 1.00 91.38 375 THR A N 1
ATOM 2882 C CA . THR A 1 375 ? 8.905 10.064 -18.353 1.00 91.38 375 THR A CA 1
ATOM 2883 C C . THR A 1 375 ? 8.881 10.343 -19.857 1.00 91.38 375 THR A C 1
ATOM 2885 O O . THR A 1 375 ? 9.898 10.601 -20.497 1.00 91.38 375 THR A O 1
ATOM 2888 N N . GLY A 1 376 ? 7.698 10.221 -20.461 1.00 91.38 376 GLY A N 1
ATOM 2889 C CA . GLY A 1 376 ? 7.507 10.438 -21.896 1.00 91.38 376 GLY A CA 1
ATOM 2890 C C . GLY A 1 376 ? 7.941 9.250 -22.763 1.00 91.38 376 GLY A C 1
ATOM 2891 O O . GLY A 1 376 ? 7.613 8.100 -22.472 1.00 91.38 376 GLY A O 1
ATOM 2892 N N . LYS A 1 377 ? 8.626 9.533 -23.880 1.00 90.56 377 LYS A N 1
ATOM 2893 C CA . LYS A 1 377 ? 8.984 8.533 -24.909 1.00 90.56 377 LYS A CA 1
ATOM 2894 C C . LYS A 1 377 ? 10.321 7.824 -24.661 1.00 90.56 377 LYS A C 1
ATOM 2896 O O . LYS A 1 377 ? 10.643 6.887 -25.388 1.00 90.56 377 LYS A O 1
ATOM 2901 N N . GLN A 1 378 ? 11.102 8.264 -23.676 1.00 91.44 378 GLN A N 1
ATOM 2902 C CA . GLN A 1 378 ? 12.433 7.710 -23.430 1.00 91.44 378 GLN A CA 1
ATOM 2903 C C . GLN A 1 378 ? 12.338 6.341 -22.733 1.00 91.44 378 GLN A C 1
ATOM 2905 O O . GLN A 1 378 ? 11.637 6.216 -21.722 1.00 91.44 378 GLN A O 1
ATOM 2910 N N . PRO A 1 379 ? 13.020 5.298 -23.247 1.00 94.38 379 PRO A N 1
ATOM 2911 C CA . PRO A 1 379 ? 13.084 4.014 -22.566 1.00 94.38 379 PRO A CA 1
ATOM 2912 C C . PRO A 1 379 ? 13.866 4.146 -21.254 1.00 94.38 379 PRO A C 1
ATOM 2914 O O . PRO A 1 379 ? 14.782 4.957 -21.124 1.00 94.38 379 PRO A O 1
ATOM 2917 N N . LEU A 1 380 ? 13.520 3.318 -20.267 1.00 96.38 380 LEU A N 1
ATOM 2918 C CA . LEU A 1 380 ? 14.264 3.271 -19.011 1.00 96.38 380 LEU A CA 1
ATOM 2919 C C . LEU A 1 380 ? 15.697 2.789 -19.235 1.00 96.38 380 LEU A C 1
ATOM 2921 O O . LEU A 1 380 ? 15.938 1.859 -20.008 1.00 96.38 380 LEU A O 1
ATOM 2925 N N . SER A 1 381 ? 16.625 3.342 -18.452 1.00 97.69 381 SER A N 1
ATOM 2926 C CA . SER A 1 381 ? 17.966 2.773 -18.345 1.00 97.69 381 SER A CA 1
ATOM 2927 C C . SER A 1 381 ? 17.894 1.312 -17.877 1.00 97.69 381 SER A C 1
ATOM 2929 O O . SER A 1 381 ? 17.012 0.925 -17.100 1.00 97.69 381 SER A O 1
ATOM 2931 N N . LYS A 1 382 ? 18.860 0.493 -18.306 1.00 97.81 382 LYS A N 1
ATOM 2932 C CA . LYS A 1 382 ? 18.984 -0.910 -17.875 1.00 97.81 382 LYS A CA 1
ATOM 2933 C C . LYS A 1 382 ? 19.006 -1.048 -16.349 1.00 97.81 382 LYS A C 1
ATOM 2935 O O . LYS A 1 382 ? 18.362 -1.944 -15.806 1.00 97.81 382 LYS A O 1
ATOM 2940 N N . ALA A 1 383 ? 19.715 -0.153 -15.662 1.00 97.88 383 ALA A N 1
ATOM 2941 C CA . ALA A 1 383 ? 19.808 -0.151 -14.206 1.00 97.88 383 ALA A CA 1
ATOM 2942 C C . ALA A 1 383 ? 18.446 0.130 -13.549 1.00 97.88 383 ALA A C 1
ATOM 2944 O O . ALA A 1 383 ? 18.032 -0.617 -12.666 1.00 97.88 383 ALA A O 1
ATOM 2945 N N . SER A 1 384 ? 17.711 1.142 -14.023 1.00 98.06 384 SER A N 1
ATOM 2946 C CA . SER A 1 384 ? 16.369 1.474 -13.519 1.00 98.06 384 SER A CA 1
ATOM 2947 C C . SER A 1 384 ? 15.371 0.338 -13.755 1.00 98.06 384 SER A C 1
ATOM 2949 O O . SER A 1 384 ? 14.581 0.001 -12.877 1.00 98.06 384 SER A O 1
ATOM 2951 N N . ALA A 1 385 ? 15.437 -0.297 -14.924 1.00 98.44 385 ALA A N 1
ATOM 2952 C CA . ALA A 1 385 ? 14.597 -1.437 -15.263 1.00 98.44 385 ALA A CA 1
ATOM 2953 C C . ALA A 1 385 ? 14.858 -2.647 -14.345 1.00 98.44 385 ALA A C 1
ATOM 2955 O O . ALA A 1 385 ? 13.928 -3.197 -13.753 1.00 98.44 385 ALA A O 1
ATOM 2956 N N . LEU A 1 386 ? 16.128 -3.023 -14.151 1.00 98.50 386 LEU A N 1
ATOM 2957 C CA . LEU A 1 386 ? 16.508 -4.094 -13.223 1.00 98.50 386 LEU A CA 1
ATOM 2958 C C . LEU A 1 386 ? 16.167 -3.753 -11.767 1.00 98.50 386 LEU A C 1
ATOM 2960 O O . LEU A 1 386 ? 15.753 -4.642 -11.022 1.00 98.50 386 LEU A O 1
ATOM 2964 N N . HIS A 1 387 ? 16.292 -2.485 -11.366 1.00 98.38 387 HIS A N 1
ATOM 2965 C CA . HIS A 1 387 ? 15.874 -2.014 -10.046 1.00 98.38 387 HIS A CA 1
ATOM 2966 C C . HIS A 1 387 ? 14.374 -2.242 -9.819 1.00 98.38 387 HIS A C 1
ATOM 2968 O O . HIS A 1 387 ? 13.988 -2.833 -8.808 1.00 98.38 387 HIS A O 1
ATOM 2974 N N . ASN A 1 388 ? 13.535 -1.848 -10.783 1.00 98.50 388 ASN A N 1
ATOM 2975 C CA . ASN A 1 388 ? 12.091 -2.076 -10.737 1.00 98.50 388 ASN A CA 1
ATOM 2976 C C . ASN A 1 388 ? 11.753 -3.572 -10.642 1.00 98.50 388 ASN A C 1
ATOM 2978 O O . ASN A 1 388 ? 10.989 -3.974 -9.764 1.00 98.50 388 ASN A O 1
ATOM 2982 N N . ILE A 1 389 ? 12.359 -4.405 -11.500 1.00 98.62 389 ILE A N 1
ATOM 2983 C CA . ILE A 1 389 ? 12.151 -5.862 -11.490 1.00 98.62 389 ILE A CA 1
ATOM 2984 C C . ILE A 1 389 ? 12.552 -6.449 -10.132 1.00 98.62 389 ILE A C 1
ATOM 2986 O O . ILE A 1 389 ? 11.791 -7.204 -9.537 1.00 98.62 389 ILE A O 1
ATOM 2990 N N . THR A 1 390 ? 13.717 -6.079 -9.600 1.00 98.50 390 THR A N 1
ATOM 2991 C CA . THR A 1 390 ? 14.209 -6.603 -8.316 1.00 98.50 390 THR A CA 1
ATOM 2992 C C . THR A 1 390 ? 13.287 -6.213 -7.161 1.00 98.50 390 THR A C 1
ATOM 2994 O O . THR A 1 390 ? 12.974 -7.050 -6.318 1.00 98.50 390 THR A O 1
ATOM 2997 N N . LYS A 1 391 ? 12.775 -4.974 -7.143 1.00 98.44 391 LYS A N 1
ATOM 2998 C CA . LYS A 1 391 ? 11.773 -4.544 -6.154 1.00 98.44 391 LYS A CA 1
ATOM 2999 C C . LYS A 1 391 ? 10.505 -5.388 -6.206 1.00 98.44 391 LYS A C 1
ATOM 3001 O O . LYS A 1 391 ? 10.050 -5.853 -5.164 1.00 98.44 391 LYS A O 1
ATOM 3006 N N . ALA A 1 392 ? 9.967 -5.612 -7.403 1.00 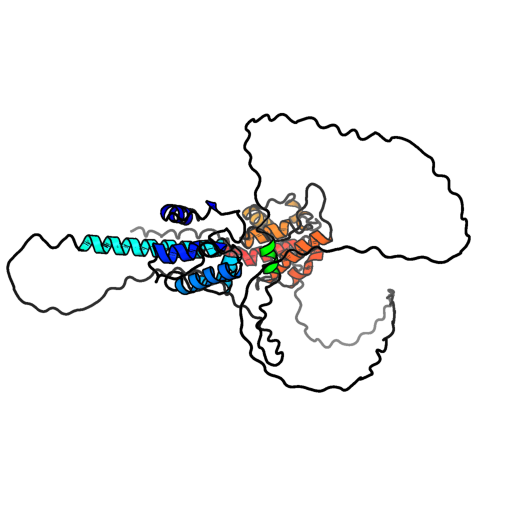98.44 392 ALA A N 1
ATOM 3007 C CA . ALA A 1 392 ? 8.824 -6.491 -7.615 1.00 98.44 392 ALA A CA 1
ATOM 3008 C C . ALA A 1 392 ? 9.085 -7.908 -7.066 1.00 98.44 392 ALA A C 1
ATOM 3010 O O . ALA A 1 392 ? 8.289 -8.438 -6.289 1.00 98.44 392 ALA A O 1
ATOM 3011 N N . LEU A 1 393 ? 10.226 -8.510 -7.412 1.00 98.44 393 LEU A N 1
ATOM 3012 C CA . LEU A 1 393 ? 10.575 -9.863 -6.969 1.00 98.44 393 LEU A CA 1
ATOM 3013 C C . LEU A 1 393 ? 10.790 -9.957 -5.448 1.00 98.44 393 LEU A C 1
ATOM 3015 O O . LEU A 1 393 ? 10.383 -10.952 -4.853 1.00 98.44 393 LEU A O 1
ATOM 3019 N N . ASN A 1 394 ? 11.341 -8.923 -4.805 1.00 98.00 394 ASN A N 1
ATOM 3020 C CA . ASN A 1 394 ? 11.515 -8.876 -3.348 1.00 98.00 394 ASN A CA 1
ATOM 3021 C C . ASN A 1 394 ? 10.177 -8.851 -2.595 1.00 98.00 394 ASN A C 1
ATOM 3023 O O . ASN A 1 394 ? 10.064 -9.460 -1.534 1.00 98.00 394 ASN A O 1
ATOM 3027 N N . ILE A 1 395 ? 9.153 -8.182 -3.138 1.00 97.56 395 ILE A N 1
ATOM 3028 C CA . ILE A 1 395 ? 7.797 -8.216 -2.565 1.00 97.56 395 ILE A CA 1
ATOM 3029 C C . ILE A 1 395 ? 7.226 -9.631 -2.687 1.00 97.56 395 ILE A C 1
ATOM 3031 O O . ILE A 1 395 ? 6.768 -10.206 -1.703 1.00 97.56 395 ILE A O 1
ATOM 3035 N N . LEU A 1 396 ? 7.337 -10.241 -3.872 1.00 97.44 396 LEU A N 1
ATOM 3036 C CA . LEU A 1 396 ? 6.878 -11.614 -4.102 1.00 97.44 396 LEU A CA 1
ATOM 3037 C C . LEU A 1 396 ? 7.608 -12.641 -3.222 1.00 97.44 396 LEU A C 1
ATOM 3039 O O . LEU A 1 396 ? 7.006 -13.636 -2.824 1.00 97.44 396 LEU A O 1
ATOM 3043 N N . GLN A 1 397 ? 8.873 -12.395 -2.869 1.00 97.69 397 GLN A N 1
ATOM 3044 C CA . GLN A 1 397 ? 9.658 -13.249 -1.971 1.00 97.69 397 GLN A CA 1
ATOM 3045 C C . GLN A 1 397 ? 9.068 -13.342 -0.558 1.00 97.69 397 GLN A C 1
ATOM 3047 O O . GLN A 1 397 ? 9.294 -14.331 0.137 1.00 97.69 397 GLN A O 1
ATOM 3052 N N . GLN A 1 398 ? 8.271 -12.357 -0.137 1.00 96.50 398 GLN A N 1
ATOM 3053 C CA . GLN A 1 398 ? 7.585 -12.390 1.156 1.00 96.50 398 GLN A CA 1
ATOM 3054 C C . GLN A 1 398 ? 6.458 -13.436 1.190 1.00 96.50 398 GLN A C 1
ATOM 3056 O O . GLN A 1 398 ? 6.051 -13.876 2.268 1.00 96.50 398 GLN A O 1
ATOM 3061 N N . LYS A 1 399 ? 5.961 -13.886 0.030 1.00 96.25 399 LYS A N 1
ATOM 3062 C CA . LYS A 1 399 ? 4.963 -14.958 -0.046 1.00 96.25 399 LYS A CA 1
ATOM 3063 C C . LYS A 1 399 ? 5.646 -16.318 -0.088 1.00 96.25 399 LYS A C 1
ATOM 3065 O O . LYS A 1 399 ? 6.249 -16.705 -1.084 1.00 96.25 399 LYS A O 1
ATOM 3070 N N . LYS A 1 400 ? 5.447 -17.104 0.974 1.00 95.06 400 LYS A N 1
ATOM 3071 C CA . LYS A 1 400 ? 6.007 -18.463 1.123 1.00 95.06 400 LYS A CA 1
ATOM 3072 C C . LYS A 1 400 ? 5.617 -19.435 -0.001 1.00 95.06 400 LYS A C 1
ATOM 3074 O O . LYS A 1 400 ? 6.295 -20.434 -0.201 1.00 95.06 400 LYS A O 1
ATOM 3079 N N . THR A 1 401 ? 4.527 -19.166 -0.719 1.00 94.62 401 THR A N 1
ATOM 3080 C CA . THR A 1 401 ? 4.049 -19.983 -1.845 1.00 94.62 401 THR A CA 1
ATOM 3081 C C . THR A 1 401 ? 4.784 -19.702 -3.159 1.00 94.62 401 THR A C 1
ATOM 3083 O O . THR A 1 401 ? 4.628 -20.474 -4.105 1.00 94.62 401 THR A O 1
ATOM 3086 N N . MET A 1 402 ? 5.582 -18.630 -3.239 1.00 97.19 402 MET A N 1
ATOM 3087 C CA . MET A 1 402 ? 6.318 -18.261 -4.447 1.00 97.19 402 MET A CA 1
ATOM 3088 C C . MET A 1 402 ? 7.628 -19.055 -4.581 1.00 97.19 402 MET A C 1
ATOM 3090 O O . MET A 1 402 ? 8.426 -19.103 -3.643 1.00 97.19 402 MET A O 1
ATOM 3094 N N . PRO A 1 403 ? 7.914 -19.652 -5.752 1.00 96.69 403 PRO A N 1
ATOM 3095 C CA . PRO A 1 403 ? 9.131 -20.433 -5.943 1.00 96.69 403 PRO A CA 1
ATOM 3096 C C . PRO A 1 403 ? 10.379 -19.547 -6.092 1.00 96.69 403 PRO A C 1
ATOM 3098 O O . PRO A 1 403 ? 10.502 -18.768 -7.040 1.00 96.69 403 PRO A O 1
ATOM 3101 N N . LEU A 1 404 ? 11.362 -19.739 -5.204 1.00 96.88 404 LEU A N 1
ATOM 3102 C CA . LEU A 1 404 ? 12.596 -18.937 -5.140 1.00 96.88 404 LEU A CA 1
ATOM 3103 C C . LEU A 1 404 ? 1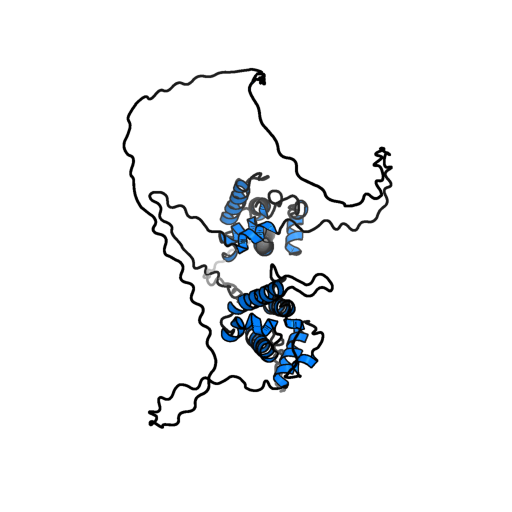3.417 -18.934 -6.439 1.00 96.88 404 LEU A C 1
ATOM 3105 O O . LEU A 1 404 ? 14.075 -17.942 -6.744 1.00 96.88 404 LEU A O 1
ATOM 3109 N N . HIS A 1 405 ? 13.387 -20.020 -7.216 1.00 96.62 405 HIS A N 1
ATOM 3110 C CA . HIS A 1 405 ? 14.162 -20.107 -8.455 1.00 96.62 405 HIS A CA 1
ATOM 3111 C C . HIS A 1 405 ? 13.663 -19.135 -9.531 1.00 96.62 405 HIS A C 1
ATOM 3113 O O . HIS A 1 405 ? 14.484 -18.646 -10.294 1.00 96.62 405 HIS A O 1
ATOM 3119 N N . LEU A 1 406 ? 12.365 -18.799 -9.575 1.00 97.06 406 LEU A N 1
ATOM 3120 C CA . LEU A 1 406 ? 11.840 -17.770 -10.485 1.00 97.06 406 LEU A CA 1
ATOM 3121 C C . LEU A 1 406 ? 12.196 -16.362 -9.997 1.00 97.06 406 LEU A C 1
ATOM 3123 O O . LEU A 1 406 ? 12.533 -15.495 -10.800 1.00 97.06 406 LEU A O 1
ATOM 3127 N N . LEU A 1 407 ? 12.195 -16.157 -8.676 1.00 97.69 407 LEU A N 1
ATOM 3128 C CA . LEU A 1 407 ? 12.498 -14.865 -8.051 1.00 97.69 407 LEU A CA 1
ATOM 3129 C C . LEU A 1 407 ? 13.963 -14.433 -8.209 1.00 97.69 407 LEU A C 1
ATOM 3131 O O . LEU A 1 407 ? 14.280 -13.262 -8.037 1.00 97.69 407 LEU A O 1
ATOM 3135 N N . ARG A 1 408 ? 14.862 -15.350 -8.580 1.00 97.56 408 ARG A N 1
ATOM 3136 C CA . ARG A 1 408 ? 16.273 -15.048 -8.878 1.00 97.56 408 ARG A CA 1
ATOM 3137 C C . ARG A 1 408 ? 16.537 -14.718 -10.353 1.00 97.56 408 ARG A C 1
ATOM 3139 O O . ARG A 1 408 ? 17.676 -14.443 -10.715 1.00 97.56 408 ARG A O 1
ATOM 3146 N N . ARG A 1 409 ? 15.518 -14.724 -11.226 1.00 97.94 409 ARG A N 1
ATOM 3147 C CA . ARG A 1 409 ? 15.682 -14.552 -12.689 1.00 97.94 409 ARG A CA 1
ATOM 3148 C C . ARG A 1 409 ? 15.407 -13.131 -13.190 1.00 97.94 409 ARG A C 1
ATOM 3150 O O . ARG A 1 409 ? 14.891 -12.961 -14.293 1.00 97.94 409 ARG A O 1
ATOM 3157 N N . ALA A 1 410 ? 15.783 -12.106 -12.424 1.00 98.44 410 ALA A N 1
ATOM 3158 C CA . ALA A 1 410 ? 15.574 -10.702 -12.802 1.00 98.44 410 ALA A CA 1
ATOM 3159 C C . ALA A 1 410 ? 16.163 -10.355 -14.185 1.00 98.44 410 ALA A C 1
ATOM 3161 O O . ALA A 1 410 ? 15.519 -9.690 -14.993 1.00 98.44 410 ALA A O 1
ATOM 3162 N N . THR A 1 411 ? 17.356 -10.868 -14.494 1.00 98.25 411 THR A N 1
ATOM 3163 C CA . THR A 1 411 ? 18.030 -10.662 -15.785 1.00 98.25 411 THR A CA 1
ATOM 3164 C C . THR A 1 411 ? 17.289 -11.308 -16.955 1.00 98.25 411 THR A C 1
ATOM 3166 O O . THR A 1 411 ? 17.225 -10.718 -18.030 1.00 98.25 411 THR A O 1
ATOM 3169 N N . ALA A 1 412 ? 16.678 -12.480 -16.757 1.00 98.31 412 ALA A N 1
ATOM 3170 C CA . ALA A 1 412 ? 15.890 -13.148 -17.794 1.00 98.31 412 ALA A CA 1
ATOM 3171 C C . ALA A 1 412 ? 14.565 -12.416 -18.067 1.00 98.31 412 ALA A C 1
ATOM 3173 O O . ALA A 1 412 ? 14.145 -12.320 -19.218 1.00 98.31 412 ALA A O 1
ATOM 3174 N N . ILE A 1 413 ? 13.941 -11.856 -17.025 1.00 98.38 413 ILE A N 1
ATOM 3175 C CA . ILE A 1 413 ? 12.759 -10.991 -17.162 1.00 98.38 413 ILE A CA 1
ATOM 3176 C C . ILE A 1 413 ? 13.132 -9.720 -17.934 1.00 98.38 413 ILE A C 1
ATOM 3178 O O . ILE A 1 413 ? 12.444 -9.362 -18.885 1.00 98.38 413 ILE A O 1
ATOM 3182 N N . TYR A 1 414 ? 14.259 -9.087 -17.590 1.00 98.38 414 TYR A N 1
ATOM 3183 C CA . TYR A 1 414 ? 14.779 -7.928 -18.321 1.00 98.38 414 TYR A CA 1
ATOM 3184 C C . TYR A 1 414 ? 15.114 -8.251 -19.786 1.00 98.38 414 TYR A C 1
ATOM 3186 O O . TYR A 1 414 ? 14.871 -7.435 -20.665 1.00 98.38 414 TYR A O 1
ATOM 3194 N N . ALA A 1 415 ? 15.614 -9.454 -20.080 1.00 98.00 415 ALA A N 1
ATOM 3195 C CA . ALA A 1 415 ? 15.828 -9.910 -21.454 1.00 98.00 415 ALA A CA 1
ATOM 3196 C C . ALA A 1 415 ? 14.513 -10.146 -22.231 1.00 98.00 415 ALA A C 1
ATOM 3198 O O . ALA A 1 415 ? 14.541 -10.370 -23.442 1.00 98.00 415 ALA A O 1
ATOM 3199 N N . GLY A 1 416 ? 13.361 -10.100 -21.551 1.00 97.88 416 GLY A N 1
ATOM 3200 C CA . GLY A 1 416 ? 12.049 -10.384 -22.121 1.00 97.88 416 GLY A CA 1
ATOM 3201 C C . GLY A 1 416 ? 11.828 -11.868 -22.399 1.00 97.88 416 GLY A C 1
ATOM 3202 O O . GLY A 1 416 ? 11.074 -12.187 -23.315 1.00 97.88 416 GLY A O 1
ATOM 3203 N N . ASN A 1 417 ? 12.493 -12.768 -21.660 1.00 97.69 417 ASN A N 1
ATOM 3204 C CA . ASN A 1 417 ? 12.322 -14.209 -21.834 1.00 97.69 417 ASN A CA 1
ATOM 3205 C C . ASN A 1 417 ? 10.874 -14.607 -21.501 1.00 97.69 417 ASN A C 1
ATOM 3207 O O . ASN A 1 417 ? 10.460 -14.583 -20.336 1.00 97.69 417 ASN A O 1
ATOM 3211 N N . ARG A 1 418 ? 10.124 -14.969 -22.546 1.00 96.75 418 ARG A N 1
ATOM 3212 C CA . ARG A 1 418 ? 8.700 -15.293 -22.489 1.00 96.75 418 ARG A CA 1
ATOM 3213 C C . ARG A 1 418 ? 8.384 -16.376 -21.469 1.00 96.75 418 ARG A C 1
ATOM 3215 O O . ARG A 1 418 ? 7.498 -16.175 -20.643 1.00 96.75 418 ARG A O 1
ATOM 3222 N N . ASP A 1 419 ? 9.099 -17.495 -21.504 1.00 96.38 419 ASP A N 1
ATOM 3223 C CA . ASP A 1 419 ? 8.769 -18.658 -20.677 1.00 96.38 419 ASP A CA 1
ATOM 3224 C C . ASP A 1 419 ? 8.966 -18.359 -19.192 1.00 96.38 419 ASP A C 1
ATOM 3226 O O . ASP A 1 419 ? 8.124 -18.708 -18.365 1.00 96.38 419 ASP A O 1
ATOM 3230 N N . VAL A 1 420 ? 10.034 -17.631 -18.848 1.00 97.25 420 VAL A N 1
ATOM 3231 C CA . VAL A 1 420 ? 10.282 -17.184 -17.469 1.00 97.25 420 VAL A CA 1
ATOM 3232 C C . VAL A 1 420 ? 9.172 -16.259 -16.982 1.00 97.25 420 VAL A C 1
ATOM 3234 O O . VAL A 1 420 ? 8.684 -16.422 -15.863 1.00 97.25 420 VAL A O 1
ATOM 3237 N N . ILE A 1 421 ? 8.758 -15.301 -17.814 1.00 98.12 421 ILE A N 1
ATOM 3238 C CA . ILE A 1 421 ? 7.695 -14.353 -17.471 1.00 98.12 421 ILE A CA 1
ATOM 3239 C C . ILE A 1 421 ? 6.356 -15.082 -17.321 1.00 98.12 421 ILE A C 1
ATOM 3241 O O . ILE A 1 421 ? 5.677 -14.891 -16.316 1.00 98.12 421 ILE A O 1
ATOM 3245 N N . LEU A 1 422 ? 5.990 -15.964 -18.252 1.00 96.88 422 LEU A N 1
ATOM 3246 C CA . LEU A 1 422 ? 4.758 -16.753 -18.179 1.00 96.88 422 LEU A CA 1
ATOM 3247 C C . LEU A 1 422 ? 4.716 -17.651 -16.941 1.00 96.88 422 LEU A C 1
ATOM 3249 O O . LEU A 1 422 ? 3.710 -17.669 -16.230 1.00 96.88 422 LEU A O 1
ATOM 3253 N N . GLN A 1 423 ? 5.807 -18.363 -16.646 1.00 96.94 423 GLN A N 1
ATOM 3254 C CA . GLN A 1 423 ? 5.901 -19.174 -15.434 1.00 96.94 423 GLN A CA 1
ATOM 3255 C C . GLN A 1 423 ? 5.751 -18.310 -14.180 1.00 96.94 423 GLN A C 1
ATOM 3257 O O . GLN A 1 423 ? 4.992 -18.676 -13.283 1.00 96.94 423 GLN A O 1
ATOM 3262 N N . LEU A 1 424 ? 6.410 -17.149 -14.124 1.00 97.94 424 LEU A N 1
ATOM 3263 C CA . LEU A 1 424 ? 6.275 -16.218 -13.005 1.00 97.94 424 LEU A CA 1
ATOM 3264 C C . LEU A 1 424 ? 4.822 -15.754 -12.839 1.00 97.94 424 LEU A C 1
ATOM 3266 O O . LEU A 1 424 ? 4.284 -15.837 -11.737 1.00 97.94 424 LEU A O 1
ATOM 3270 N N . LEU A 1 425 ? 4.164 -15.330 -13.920 1.00 97.62 425 LEU A N 1
ATOM 3271 C CA . LEU A 1 425 ? 2.772 -14.870 -13.899 1.00 97.62 425 LEU A CA 1
ATOM 3272 C C . LEU A 1 425 ? 1.800 -15.970 -13.462 1.00 97.62 425 LEU A C 1
ATOM 3274 O O . LEU A 1 425 ? 0.909 -15.705 -12.658 1.00 97.62 425 LEU A O 1
ATOM 3278 N N . LEU A 1 426 ? 1.991 -17.210 -13.919 1.00 95.75 426 LEU A N 1
ATOM 3279 C CA . LEU A 1 426 ? 1.199 -18.358 -13.472 1.00 95.75 426 LEU A CA 1
ATOM 3280 C C . LEU A 1 426 ? 1.353 -18.607 -11.967 1.00 95.75 426 LEU A C 1
ATOM 3282 O O . LEU A 1 426 ? 0.363 -18.887 -11.288 1.00 95.75 426 LEU A O 1
ATOM 3286 N N . GLN A 1 427 ? 2.572 -18.484 -11.431 1.00 96.56 427 GLN A N 1
ATOM 3287 C CA . GLN A 1 427 ? 2.820 -18.662 -9.998 1.00 96.56 427 GLN A CA 1
ATOM 3288 C C . GLN A 1 427 ? 2.250 -17.512 -9.169 1.00 96.56 427 GLN A C 1
ATOM 3290 O O . GLN A 1 427 ? 1.622 -17.779 -8.149 1.00 96.56 427 GLN A O 1
ATOM 3295 N N . ILE A 1 428 ? 2.359 -16.262 -9.634 1.00 96.94 428 ILE A N 1
ATOM 3296 C CA . ILE A 1 428 ? 1.684 -15.116 -9.003 1.00 96.94 428 ILE A CA 1
ATOM 3297 C C . ILE A 1 428 ? 0.171 -15.360 -9.004 1.00 96.94 428 ILE A C 1
ATOM 3299 O O . ILE A 1 428 ? -0.473 -15.307 -7.958 1.00 96.94 428 ILE A O 1
ATOM 3303 N N . ARG A 1 429 ? -0.417 -15.729 -10.147 1.00 95.25 429 ARG A N 1
ATOM 3304 C CA . ARG A 1 429 ? -1.848 -16.040 -10.221 1.00 95.25 429 ARG A CA 1
ATOM 3305 C C . ARG A 1 429 ? -2.237 -17.149 -9.247 1.00 95.25 429 ARG A C 1
ATOM 3307 O O . ARG A 1 429 ? -3.268 -17.038 -8.598 1.00 95.25 429 ARG A O 1
ATOM 3314 N N . LYS A 1 430 ? -1.438 -18.208 -9.114 1.00 94.44 430 LYS A N 1
ATOM 3315 C CA . LYS A 1 430 ? -1.707 -19.305 -8.173 1.00 94.44 430 LYS A CA 1
ATOM 3316 C C . LYS A 1 430 ? -1.597 -18.854 -6.713 1.00 94.44 430 LYS A C 1
ATOM 3318 O O . LYS A 1 430 ? -2.454 -19.205 -5.909 1.00 94.44 430 LYS A O 1
ATOM 3323 N N . ALA A 1 431 ? -0.574 -18.070 -6.379 1.00 95.00 431 ALA A N 1
ATOM 3324 C CA . ALA A 1 431 ? -0.321 -17.596 -5.023 1.00 95.00 431 ALA A CA 1
ATOM 3325 C C . ALA A 1 431 ? -1.400 -16.621 -4.521 1.00 95.00 431 ALA A C 1
ATOM 3327 O O . ALA A 1 431 ? -1.764 -16.683 -3.350 1.00 95.00 431 ALA A O 1
ATOM 3328 N N . TYR A 1 432 ? -1.941 -15.768 -5.399 1.00 92.75 432 TYR A N 1
ATOM 3329 C CA . TYR A 1 432 ? -2.907 -14.718 -5.035 1.00 92.75 432 TYR A CA 1
ATOM 3330 C C . TYR A 1 432 ? -4.353 -15.011 -5.477 1.00 92.75 432 TYR A C 1
ATOM 3332 O O . TYR A 1 432 ? -5.310 -14.473 -4.920 1.00 92.75 432 TYR A O 1
ATOM 3340 N N . GLY A 1 433 ? -4.549 -15.885 -6.465 1.00 77.69 433 GLY A N 1
ATOM 3341 C CA . GLY A 1 433 ? -5.835 -16.134 -7.128 1.00 77.69 433 GLY A CA 1
ATOM 3342 C C . GLY A 1 433 ? -6.884 -16.856 -6.284 1.00 77.69 433 GLY A C 1
ATOM 3343 O O . GLY A 1 433 ? -8.045 -16.912 -6.685 1.00 77.69 433 GLY A O 1
ATOM 3344 N N . HIS A 1 434 ? -6.528 -17.354 -5.097 1.00 61.28 434 HIS A N 1
ATOM 3345 C CA . HIS A 1 434 ? -7.514 -17.869 -4.146 1.00 61.28 434 HIS A CA 1
ATOM 3346 C C . HIS A 1 434 ? -8.468 -16.776 -3.633 1.00 61.28 434 HIS A C 1
ATOM 3348 O O . HIS A 1 434 ? -9.615 -17.090 -3.319 1.00 61.28 434 HIS A O 1
ATOM 3354 N N . HIS A 1 435 ? -8.044 -15.506 -3.624 1.00 54.09 435 HIS A N 1
ATOM 3355 C CA . HIS A 1 435 ? -8.852 -14.384 -3.130 1.00 54.09 435 HIS A CA 1
ATOM 3356 C C . HIS A 1 435 ? -9.755 -13.747 -4.195 1.00 54.09 435 HIS A C 1
ATOM 3358 O O . HIS A 1 435 ? -10.748 -13.119 -3.851 1.00 54.09 435 HIS A O 1
ATOM 3364 N N . LEU A 1 436 ? -9.457 -13.948 -5.483 1.00 53.50 436 LEU A N 1
ATOM 3365 C CA . LEU A 1 436 ? -10.275 -13.451 -6.601 1.00 53.50 436 LEU A CA 1
ATOM 3366 C C . LEU A 1 436 ? -11.295 -14.485 -7.093 1.00 53.50 436 LEU A C 1
ATOM 3368 O O . LEU A 1 436 ? -11.872 -14.320 -8.172 1.00 53.50 436 LEU A O 1
ATOM 3372 N N . ARG A 1 437 ? -11.499 -15.581 -6.346 1.00 53.84 437 ARG A N 1
ATOM 3373 C CA . ARG A 1 437 ? -12.548 -16.540 -6.682 1.00 53.84 437 ARG A CA 1
ATOM 3374 C C . ARG A 1 437 ? -13.880 -15.803 -6.705 1.00 53.84 437 ARG A C 1
ATOM 3376 O O . ARG A 1 437 ? -14.274 -15.171 -5.730 1.00 53.84 437 ARG A O 1
ATOM 3383 N N . THR A 1 438 ? -14.514 -15.910 -7.869 1.00 48.22 438 THR A N 1
ATOM 3384 C CA . THR A 1 438 ? -15.866 -15.479 -8.197 1.00 48.22 438 THR A CA 1
ATOM 3385 C C . THR A 1 438 ? -16.785 -15.585 -6.984 1.00 48.22 438 THR A C 1
ATOM 3387 O O . THR A 1 438 ? -16.706 -16.598 -6.276 1.00 48.22 438 THR A O 1
ATOM 3390 N N . PRO A 1 439 ? -17.655 -14.580 -6.749 1.00 49.38 439 PRO A N 1
ATOM 3391 C CA . PRO A 1 439 ? -18.630 -14.631 -5.668 1.00 49.38 439 PRO A CA 1
ATOM 3392 C C . PRO A 1 439 ? -19.286 -16.002 -5.716 1.00 49.38 439 PRO A C 1
ATOM 3394 O O . PRO A 1 439 ? -19.768 -16.419 -6.775 1.00 49.38 439 PRO A O 1
ATOM 3397 N N . ARG A 1 440 ? -19.187 -16.746 -4.604 1.00 46.50 440 ARG A N 1
ATOM 3398 C CA . ARG A 1 440 ? -19.850 -18.043 -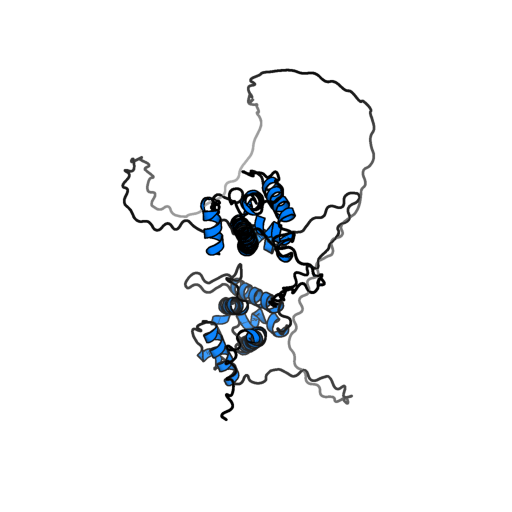4.454 1.00 46.50 440 ARG A CA 1
ATOM 3399 C C . ARG A 1 440 ? -21.256 -17.849 -5.000 1.00 46.50 440 ARG A C 1
ATOM 3401 O O . ARG A 1 440 ? -21.991 -17.033 -4.447 1.00 46.50 440 ARG A O 1
ATOM 3408 N N . ARG A 1 441 ? -21.600 -18.545 -6.096 1.00 50.97 441 ARG A N 1
ATOM 3409 C CA . ARG A 1 441 ? -22.986 -18.593 -6.568 1.00 50.97 441 ARG A CA 1
ATOM 3410 C C . ARG A 1 441 ? -23.831 -18.851 -5.318 1.00 50.97 441 ARG A C 1
ATOM 3412 O O . ARG A 1 441 ? -23.502 -19.810 -4.607 1.00 50.97 441 ARG A O 1
ATOM 3419 N N . PRO A 1 442 ? -24.814 -17.991 -4.994 1.00 56.12 442 PRO A N 1
ATOM 3420 C CA . PRO A 1 442 ? -25.691 -18.253 -3.867 1.00 56.12 442 PRO A CA 1
ATOM 3421 C C . PRO A 1 442 ? -26.208 -19.672 -4.059 1.00 56.12 442 PRO A C 1
ATOM 3423 O O . PRO A 1 442 ? -26.642 -20.019 -5.161 1.00 56.12 442 PRO A O 1
ATOM 3426 N N . LYS A 1 443 ? -26.028 -20.519 -3.038 1.00 61.69 443 LYS A N 1
ATOM 3427 C CA . LYS A 1 443 ? -26.578 -21.873 -3.041 1.00 61.69 443 LYS A CA 1
ATOM 3428 C C . LYS A 1 443 ? -28.054 -21.696 -3.364 1.00 61.69 443 LYS A C 1
ATOM 3430 O O . LYS A 1 443 ? -28.786 -21.158 -2.539 1.00 61.69 443 LYS A O 1
ATOM 3435 N N . GLN A 1 444 ? -28.456 -22.058 -4.580 1.00 61.22 444 GLN A N 1
ATOM 3436 C CA . GLN A 1 444 ? -29.863 -22.149 -4.914 1.00 61.22 444 GLN A CA 1
ATOM 3437 C C . GLN A 1 444 ? -30.410 -23.174 -3.931 1.00 61.22 444 GLN A C 1
ATOM 3439 O O . GLN A 1 444 ? -30.039 -24.346 -3.981 1.00 61.22 444 GLN A O 1
ATOM 3444 N N . HIS A 1 445 ? -31.170 -22.693 -2.950 1.00 54.47 445 HIS A N 1
ATOM 3445 C CA . HIS A 1 445 ? -31.971 -23.556 -2.110 1.00 54.47 445 HIS A CA 1
ATOM 3446 C C . HIS A 1 445 ? -32.861 -24.329 -3.079 1.00 54.47 445 HIS A C 1
ATOM 3448 O O . HIS A 1 445 ? -33.719 -23.734 -3.727 1.00 54.47 445 HIS A O 1
ATOM 3454 N N . LEU A 1 446 ? -32.600 -25.631 -3.231 1.00 63.38 446 LEU A N 1
ATOM 3455 C CA . LEU A 1 446 ? -33.570 -26.538 -3.820 1.00 63.38 446 LEU A CA 1
ATOM 3456 C C . LEU A 1 446 ? -34.809 -26.455 -2.931 1.00 63.38 446 LEU A C 1
ATOM 3458 O O . LEU A 1 446 ? -34.849 -27.032 -1.845 1.00 63.38 446 LEU A O 1
ATOM 3462 N N . THR A 1 447 ? -35.800 -25.687 -3.365 1.00 66.94 447 THR A N 1
ATOM 3463 C CA . THR A 1 447 ? -37.161 -25.813 -2.870 1.00 66.94 447 THR A CA 1
ATOM 3464 C C . THR A 1 447 ? -37.659 -27.172 -3.328 1.00 66.94 447 THR A C 1
ATOM 3466 O O . THR A 1 447 ? -37.962 -27.376 -4.502 1.00 66.94 447 THR A O 1
ATOM 3469 N N . SER A 1 448 ? -37.655 -28.109 -2.383 1.00 61.09 448 SER A N 1
ATOM 3470 C CA . SER A 1 448 ? -38.442 -29.336 -2.406 1.00 61.09 448 SER A CA 1
ATOM 3471 C C . SER A 1 448 ? -39.865 -28.998 -2.847 1.00 61.09 448 SER A C 1
ATOM 3473 O O . SER A 1 448 ? -40.595 -28.350 -2.099 1.00 61.09 448 SER A O 1
ATOM 3475 N N . ALA A 1 449 ? -40.236 -29.397 -4.062 1.00 65.69 449 ALA A N 1
ATOM 3476 C CA . ALA A 1 449 ? -41.632 -29.448 -4.468 1.00 65.69 449 ALA A CA 1
ATOM 3477 C C . ALA A 1 449 ? -42.302 -30.595 -3.698 1.00 65.69 449 ALA A C 1
ATOM 3479 O O . ALA A 1 449 ? -41.758 -31.701 -3.652 1.00 65.69 449 ALA A O 1
ATOM 3480 N N . ALA A 1 450 ? -43.413 -30.266 -3.042 1.00 65.06 450 ALA A N 1
ATOM 3481 C CA . ALA A 1 450 ? -44.340 -31.198 -2.412 1.00 65.06 450 ALA A CA 1
ATOM 3482 C C . ALA A 1 450 ? -45.354 -31.714 -3.436 1.00 65.06 450 ALA A C 1
ATOM 3484 O O . ALA A 1 450 ? -45.650 -30.947 -4.386 1.00 65.06 450 ALA A O 1
#

pLDDT: mean 70.05, std 27.76, range [29.14, 98.62]

InterPro domains:
  IPR001715 Calponin homology domain [PF00307] (321-432)
  IPR001715 Calponin homology domain [PS50021] (316-433)
  IPR036872 CH domain superfamily [G3DSA:1.10.418.10] (340-433)
  IPR036872 CH domain superfamily [SSF47576] (23-101)
  IPR036872 CH domain superfamily [SSF47576] (347-433)

Foldseek 3Di:
DVVLQVVCVVLVHHQVVQVQVDLQSRCQLLLLSLLCLCVPQVVHDRDDADNRDPDLVSSLVSLLVSLVSLVVQADVVCSDPVNSVCSNLPVVVSSVNSSVSSVVSSVVVVVVVVVVVVVPPPPPDDDDDDDDDDDDDDDDDDDDDDDDDDDDDDDPDDDDDDFDDDPDDRDDDPPPPPVRVVSSVPSNDDDDPDPDDDDDDDDDDDDDDDDDDDDDDDDDDDDDDDDDDDDDDDDDDDDDDDDDDDDDDDDDDDDDDDDDDDDDDDDDDDDDDDDDDDDDDDDDDDDDDDDDDDDDDDDDDDPDPDPPPPPPPDDVVLLVVLVVVCVVLVHDDPCSVLLVDQPRFRQVQLQLPSLQSVLCSLVVHPGQPPQDDDDPPDRDDNVSSLVSLLSSLVVVVVQPQQDVVLSPPSVCSNRRNSVSVSVNSSSSCVSRVVVVPDDDPPPPPPPPDD

Secondary structure (DSSP, 8-state):
-HHHHHHHHHHT--SSTTTTS-TTT-TTTTSHHHHHHHHHTS-PPP----SS--SHHHHHHHHHHHHHHHTTTS-GGGSSHHHHHHHHHT-HHHHHHHHHHHHHHHHHHHHHHHHHHHTSSSSSS-----------------PPPP--------------------TT---------HHHHHHHTTTT--------------PPPP------------------------------------------------------------------PPPPPPP------------------------------------HHHHHHHHHHHHHTT---S-GGGGT-TT---HHHHTSHHHHHHHHHHTT-S--TTPPPP-TTPPPPHHHHHHHHHHHHHHHHTSTTS-HHHHT-HHHHHTT-HHHHHHHHHHHHHHHTTTT--------------

Organism: NCBI:txid29920

Radius of gyration: 38.45 Å; chains: 1; bounding box: 116×100×83 Å